Protein AF-0000000078282651 (afdb_homodimer)

InterPro domains:
  IPR000515 ABC transporter type 1, transmembrane domain MetI-like [PF00528] (99-306)
  IPR000515 ABC transporter type 1, transmembrane domain MetI-like [PS50928] (83-300)
  IPR000515 ABC transporter type 1, transmembrane domain MetI-like [cd06261] (84-241)
  IPR035906 MetI-like superfamily [G3DSA:1.10.3720.10] (64-309)
  IPR035906 MetI-like superfamily [SSF161098] (68-298)

Sequence (626 aa):
MVAKRGKGYAARKTLKKQLWEYRWIYVLGIPGLIVMFLMFYMPMRGLLMAFQDYNPHVGILGSQWVGLKHFKTLFADPKFYNMLKNTLVISGLSLLTFPVPIFLAMIMNEVRNKTFKKFVQTSVYLPHFLSWAIVASLTFFLLSTEQGFLNKLAEMRGNEATAYLFSTKWIYLIIVVQSLWKSIGWNSIVYLAAISGIDQSLYEAAKMDGANKFQCMMKITLPSIMPTVMVMLILRMGTIISVDFEQVFLMNNPMVKSHLEVFEVYIFNNSIATGSTQYSYTTAIGLFKSVVNTALVILTNWITNRKGYEGVMMVAKRGKGYAARKTLKKQLWEYRWIYVLGIPGLIVMFLMFYMPMRGLLMAFQDYNPHVGILGSQWVGLKHFKTLFADPKFYNMLKNTLVISGLSLLTFPVPIFLAMIMNEVRNKTFKKFVQTSVYLPHFLSWAIVASLTFFLLSTEQGFLNKLAEMRGNEATAYLFSTKWIYLIIVVQSLWKSIGWNSIVYLAAISGIDQSLYEAAKMDGANKFQCMMKITLPSIMPTVMVMLILRMGTIISVDFEQVFLMNNPMVKSHLEVFEVYIFNNSIATGSTQYSYTTAIGLFKSVVNTALVILTNWITNRKGYEGVM

Organism: NCBI:txid1796616

Nearest PDB structures (foldseek):
  4xtc-assembly1_M  TM=9.002E-01  e=1.294E-18  Sphingomonas sp. A1
  4tqv-assembly4_M  TM=8.934E-01  e=1.680E-18  Sphingomonas sp.
  4tqu-assembly1_M  TM=8.971E-01  e=4.213E-17  Sphingomonas sp.
  2r6g-assembly1_F  TM=8.283E-01  e=6.269E-07  Escherichia coli K-12
  4jbw-assembly2_H  TM=7.560E-01  e=4.076E-06  Escherichia coli K-12

Structure (mmCIF, N/CA/C/O backbone):
data_AF-0000000078282651-model_v1
#
loop_
_entity.id
_entity.type
_entity.pdbx_description
1 polymer 'ABC transmembrane type-1 domain-containing protein'
#
loop_
_atom_site.group_PDB
_atom_site.id
_atom_site.type_symbol
_atom_site.label_atom_id
_atom_site.label_alt_id
_atom_site.label_comp_id
_atom_site.label_asym_id
_atom_site.label_entity_id
_atom_site.label_seq_id
_atom_site.pdbx_PDB_ins_code
_atom_site.Cartn_x
_atom_site.Cartn_y
_atom_site.Cartn_z
_atom_site.occupancy
_atom_site.B_iso_or_equiv
_atom_site.auth_seq_id
_atom_site.auth_comp_id
_atom_site.auth_asym_id
_atom_site.auth_atom_id
_atom_site.pdbx_PDB_model_num
ATOM 1 N N . MET A 1 1 ? 37.125 64.125 5.066 1 32.16 1 MET A N 1
ATOM 2 C CA . MET A 1 1 ? 37.938 62.938 5.078 1 32.16 1 MET A CA 1
ATOM 3 C C . MET A 1 1 ? 37.125 61.75 5.535 1 32.16 1 MET A C 1
ATOM 5 O O . MET A 1 1 ? 36.938 61.531 6.734 1 32.16 1 MET A O 1
ATOM 9 N N . VAL A 1 2 ? 36.031 61.375 4.848 1 39.72 2 VAL A N 1
ATOM 10 C CA . VAL A 1 2 ? 35.031 60.344 5.047 1 39.72 2 VAL A CA 1
ATOM 11 C C . VAL A 1 2 ? 35.688 58.969 5.023 1 39.72 2 VAL A C 1
ATOM 13 O O . VAL A 1 2 ? 36.344 58.594 4.051 1 39.72 2 VAL A O 1
ATOM 16 N N . ALA A 1 3 ? 36.031 58.375 6.199 1 42.72 3 ALA A N 1
ATOM 17 C CA . ALA A 1 3 ? 36.594 57.031 6.43 1 42.72 3 ALA A CA 1
ATOM 18 C C . ALA A 1 3 ? 35.781 55.969 5.676 1 42.72 3 ALA A C 1
ATOM 20 O O . ALA A 1 3 ? 34.562 55.844 5.875 1 42.72 3 ALA A O 1
ATOM 21 N N . LYS A 1 4 ? 36.188 55.594 4.473 1 40.34 4 LYS A N 1
ATOM 22 C CA . LYS A 1 4 ? 35.688 54.469 3.68 1 40.34 4 LYS A CA 1
ATOM 23 C C . LYS A 1 4 ? 35.719 53.188 4.488 1 40.34 4 LYS A C 1
ATOM 25 O O . LYS A 1 4 ? 36.781 52.719 4.914 1 40.34 4 LYS A O 1
ATOM 30 N N . ARG A 1 5 ? 34.688 52.938 5.324 1 40.41 5 ARG A N 1
ATOM 31 C CA . ARG A 1 5 ? 34.5 51.656 5.992 1 40.41 5 ARG A CA 1
ATOM 32 C C . ARG A 1 5 ? 34.688 50.5 5.012 1 40.41 5 ARG A C 1
ATOM 34 O O . ARG A 1 5 ? 33.969 50.406 4.012 1 40.41 5 ARG A O 1
ATOM 41 N N . GLY A 1 6 ? 35.906 50 4.793 1 36.81 6 GLY A N 1
ATOM 42 C CA . GLY A 1 6 ? 36.219 48.844 3.98 1 36.81 6 GLY A CA 1
ATOM 43 C C . GLY A 1 6 ? 35.281 47.656 4.207 1 36.81 6 GLY A C 1
ATOM 44 O O . GLY A 1 6 ? 34.906 47.375 5.348 1 36.81 6 GLY A O 1
ATOM 45 N N . LYS A 1 7 ? 34.406 47.406 3.305 1 40.88 7 LYS A N 1
ATOM 46 C CA . LYS A 1 7 ? 33.562 46.219 3.223 1 40.88 7 LYS A CA 1
ATOM 47 C C . LYS A 1 7 ? 34.344 44.969 3.566 1 40.88 7 LYS A C 1
ATOM 49 O O . LYS A 1 7 ? 35.312 44.594 2.859 1 40.88 7 LYS A O 1
ATOM 54 N N . GLY A 1 8 ? 34.75 44.719 4.816 1 38.5 8 GLY A N 1
ATOM 55 C CA . GLY A 1 8 ? 35.344 43.469 5.211 1 38.5 8 GLY A CA 1
ATOM 56 C C . GLY A 1 8 ? 34.75 42.281 4.5 1 38.5 8 GLY A C 1
ATOM 57 O O . GLY A 1 8 ? 33.531 42.094 4.492 1 38.5 8 GLY A O 1
ATOM 58 N N . TYR A 1 9 ? 35.281 41.906 3.408 1 40.06 9 TYR A N 1
ATOM 59 C CA . TYR A 1 9 ? 34.969 40.656 2.715 1 40.06 9 TYR A CA 1
ATOM 60 C C . TYR A 1 9 ? 34.781 39.5 3.707 1 40.06 9 TYR A C 1
ATOM 62 O O . TYR A 1 9 ? 35.719 39.188 4.473 1 40.06 9 TYR A O 1
ATOM 70 N N . ALA A 1 10 ? 33.719 39.438 4.312 1 48.47 10 ALA A N 1
ATOM 71 C CA . ALA A 1 10 ? 33.438 38.219 5.086 1 48.47 10 ALA A CA 1
ATOM 72 C C . ALA A 1 10 ? 34.156 37 4.488 1 48.47 10 ALA A C 1
ATOM 74 O O . ALA A 1 10 ? 33.969 36.688 3.314 1 48.47 10 ALA A O 1
ATOM 75 N N . ALA A 1 11 ? 35.25 36.656 4.797 1 50.22 11 ALA A N 1
ATOM 76 C CA . ALA A 1 11 ? 36.125 35.531 4.379 1 50.22 11 ALA A CA 1
ATOM 77 C C . ALA A 1 11 ? 35.312 34.281 4.113 1 50.22 11 ALA A C 1
ATOM 79 O O . ALA A 1 11 ? 34.625 33.781 5.004 1 50.22 11 ALA A O 1
ATOM 80 N N . ARG A 1 12 ? 34.875 34.125 2.916 1 51.44 12 ARG A N 1
ATOM 81 C CA . ARG A 1 12 ? 34.25 32.875 2.477 1 51.44 12 ARG A CA 1
ATOM 82 C C . ARG A 1 12 ? 34.938 31.672 3.117 1 51.44 12 ARG A C 1
ATOM 84 O O . ARG A 1 12 ? 36.156 31.484 2.971 1 51.44 12 ARG A O 1
ATOM 91 N N . LYS A 1 13 ? 34.469 31.234 4.277 1 57.62 13 LYS A N 1
ATOM 92 C CA . LYS A 1 13 ? 35.062 30.016 4.859 1 57.62 13 LYS A CA 1
ATOM 93 C C . LYS A 1 13 ? 35.438 29.016 3.775 1 57.62 13 LYS A C 1
ATOM 95 O O . LYS A 1 13 ? 34.719 28.859 2.785 1 57.62 13 LYS A O 1
ATOM 100 N N . THR A 1 14 ? 36.625 28.531 3.621 1 58.12 14 THR A N 1
ATOM 101 C CA . THR A 1 14 ? 37.188 27.547 2.699 1 58.12 14 THR A CA 1
ATOM 102 C C . THR A 1 14 ? 36.312 26.281 2.695 1 58.12 14 THR A C 1
ATOM 104 O O . THR A 1 14 ? 35.656 25.969 3.688 1 58.12 14 THR A O 1
ATOM 107 N N . LEU A 1 15 ? 36.031 25.797 1.54 1 58.56 15 LEU A N 1
ATOM 108 C CA . LEU A 1 15 ? 35.281 24.562 1.352 1 58.56 15 LEU A CA 1
ATOM 109 C C . LEU A 1 15 ? 35.625 23.547 2.438 1 58.56 15 LEU A C 1
ATOM 111 O O . LEU A 1 15 ? 3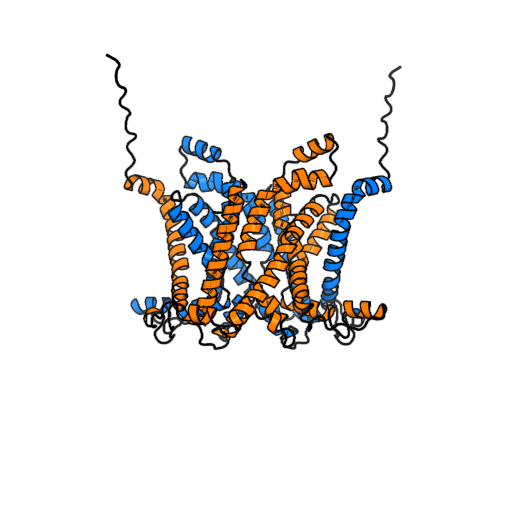4.719 22.844 2.943 1 58.56 15 LEU A O 1
ATOM 115 N N . LYS A 1 16 ? 36.906 23.453 2.699 1 59.78 16 LYS A N 1
ATOM 116 C CA . LYS A 1 16 ? 37.344 22.531 3.74 1 59.78 16 LYS A CA 1
ATOM 117 C C . LYS A 1 16 ? 36.75 22.891 5.094 1 59.78 16 LYS A C 1
ATOM 119 O O . LYS A 1 16 ? 36.375 22.016 5.859 1 59.78 16 LYS A O 1
ATOM 124 N N . LYS A 1 17 ? 36.75 24.141 5.375 1 60.12 17 LYS A N 1
ATOM 125 C CA . LYS A 1 17 ? 36.188 24.594 6.652 1 60.12 17 LYS A CA 1
ATOM 126 C C . LYS A 1 17 ? 34.688 24.375 6.695 1 60.12 17 LYS A C 1
ATOM 128 O O . LYS A 1 17 ? 34.125 24 7.734 1 60.12 17 LYS A O 1
ATOM 133 N N . GLN A 1 18 ? 34.062 24.641 5.578 1 61.94 18 GLN A N 1
ATOM 134 C CA . GLN A 1 18 ? 32.625 24.391 5.492 1 61.94 18 GLN A CA 1
ATOM 135 C C . GLN A 1 18 ? 32.312 22.906 5.637 1 61.94 18 GLN A C 1
ATOM 137 O O . GLN A 1 18 ? 31.359 22.531 6.316 1 61.94 18 GLN A O 1
ATOM 142 N N . LEU A 1 19 ? 33.094 22.125 4.965 1 61.31 19 LEU A N 1
ATOM 143 C CA . LEU A 1 19 ? 32.938 20.688 5.082 1 61.31 19 LEU A CA 1
ATOM 144 C C . LEU A 1 19 ? 33.188 20.219 6.512 1 61.31 19 LEU A C 1
ATOM 146 O O . LEU A 1 19 ? 32.5 19.312 7 1 61.31 19 LEU A O 1
ATOM 150 N N . TRP A 1 20 ? 34.125 20.812 7.004 1 60.53 20 TRP A N 1
ATOM 151 C CA . TRP A 1 20 ? 34.469 20.484 8.383 1 60.53 20 TRP A CA 1
ATOM 152 C C . TRP A 1 20 ? 33.375 20.969 9.336 1 60.53 20 TRP A C 1
ATOM 154 O O . TRP A 1 20 ? 33.062 20.312 10.32 1 60.53 20 TRP A O 1
ATOM 164 N N . GLU A 1 21 ? 32.844 22.078 9.031 1 59.81 21 GLU A N 1
ATOM 165 C CA . GLU A 1 21 ? 31.766 22.625 9.875 1 59.81 21 GLU A CA 1
ATOM 166 C C . GLU A 1 21 ? 30.5 21.766 9.789 1 59.81 21 GLU A C 1
ATOM 168 O O . GLU A 1 21 ? 29.781 21.625 10.773 1 59.81 21 GLU A O 1
ATOM 173 N N . TYR A 1 22 ? 30.391 21.234 8.609 1 58.62 22 TYR A N 1
ATOM 174 C CA . TYR A 1 22 ? 29.172 20.453 8.414 1 58.62 22 TYR A CA 1
ATOM 175 C C . TYR A 1 22 ? 29.484 18.953 8.43 1 58.62 22 TYR A C 1
ATOM 177 O O . TYR A 1 22 ? 28.719 18.156 7.895 1 58.62 22 TYR A O 1
ATOM 185 N N . ARG A 1 23 ? 30.578 18.594 8.922 1 58.22 23 ARG A N 1
ATOM 186 C CA . ARG A 1 23 ? 31.062 17.219 8.922 1 58.22 23 ARG A CA 1
ATOM 187 C C . ARG A 1 23 ? 30.047 16.281 9.562 1 58.22 23 ARG A C 1
ATOM 189 O O . ARG A 1 23 ? 29.906 15.125 9.141 1 58.22 23 ARG A O 1
ATOM 196 N N . TRP A 1 24 ? 29.5 16.766 10.531 1 53.91 24 TRP A N 1
ATOM 197 C CA . TRP A 1 24 ? 28.578 15.883 11.234 1 53.91 24 TRP A CA 1
ATOM 198 C C . TRP A 1 24 ? 27.344 15.586 10.375 1 53.91 24 TRP A C 1
ATOM 200 O O . TRP A 1 24 ? 26.797 14.492 10.43 1 53.91 24 TRP A O 1
ATOM 210 N N . ILE A 1 25 ? 26.984 16.609 9.742 1 54.09 25 ILE A N 1
ATOM 211 C CA . ILE A 1 25 ? 25.875 16.375 8.828 1 54.09 25 ILE A CA 1
ATOM 212 C C . ILE A 1 25 ? 26.312 15.375 7.754 1 54.09 25 ILE A C 1
ATOM 214 O O . ILE A 1 25 ? 25.547 14.484 7.383 1 54.09 25 ILE A O 1
ATOM 218 N N . TYR A 1 26 ? 27.531 15.633 7.336 1 55.72 26 TYR A N 1
ATOM 219 C CA . TYR A 1 26 ? 28.062 14.695 6.352 1 55.72 26 TYR A CA 1
ATOM 220 C C . TYR A 1 26 ? 28.234 13.305 6.957 1 55.72 26 TYR A C 1
ATOM 222 O O . TYR A 1 26 ? 27.938 12.305 6.309 1 55.72 26 TYR A O 1
ATOM 230 N N . VAL A 1 27 ? 28.656 13.273 8.078 1 54.59 27 VAL A N 1
ATOM 231 C CA . VAL A 1 27 ? 28.844 11.992 8.742 1 54.59 27 VAL A CA 1
ATOM 232 C C . VAL A 1 27 ? 27.484 11.344 9.008 1 54.59 27 VAL A C 1
ATOM 234 O O . VAL A 1 27 ? 27.312 10.133 8.836 1 54.59 27 VAL A O 1
ATOM 237 N N . LEU A 1 28 ? 26.656 12.164 9.516 1 53.66 28 LEU A N 1
ATOM 238 C CA . LEU A 1 28 ? 25.344 11.594 9.734 1 53.66 28 LEU A CA 1
ATOM 239 C C . LEU A 1 28 ? 24.672 11.234 8.414 1 53.66 28 LEU A C 1
ATOM 241 O O . LEU A 1 28 ? 23.906 10.273 8.344 1 53.66 28 LEU A O 1
ATOM 245 N N . GLY A 1 29 ? 25.031 12.008 7.457 1 55.69 29 GLY A N 1
ATOM 246 C CA . GLY A 1 29 ? 24.484 11.781 6.125 1 55.69 29 GLY A CA 1
ATOM 247 C C . GLY A 1 29 ? 25.203 10.688 5.363 1 55.69 29 GLY A C 1
ATOM 248 O O . GLY A 1 29 ? 24.594 10 4.535 1 55.69 29 GLY A O 1
ATOM 249 N N . ILE A 1 30 ? 26.406 10.547 5.652 1 56.19 30 ILE A N 1
ATOM 250 C CA . ILE A 1 30 ? 27.25 9.641 4.875 1 56.19 30 ILE A CA 1
ATOM 251 C C . ILE A 1 30 ? 26.703 8.219 4.996 1 56.19 30 ILE A C 1
ATOM 253 O O . ILE A 1 30 ? 26.547 7.52 3.988 1 56.19 30 ILE A O 1
ATOM 257 N N . PRO A 1 31 ? 26.547 7.785 6.172 1 52.75 31 PRO A N 1
ATOM 258 C CA . PRO A 1 31 ? 26 6.426 6.188 1 52.75 31 PRO A CA 1
ATOM 259 C C . PRO A 1 31 ? 24.703 6.305 5.41 1 52.75 31 PRO A C 1
ATOM 261 O O . PRO A 1 31 ? 24.484 5.309 4.715 1 52.75 31 PRO A O 1
ATOM 264 N N . GLY A 1 32 ? 23.938 7.363 5.652 1 52.12 32 GLY A N 1
ATOM 265 C CA . GLY A 1 32 ? 22.719 7.363 4.859 1 52.12 32 GLY A CA 1
ATOM 266 C C . GLY A 1 32 ? 22.969 7.418 3.367 1 52.12 32 GLY A C 1
ATOM 267 O O . GLY A 1 32 ? 22.328 6.703 2.596 1 52.12 32 GLY A O 1
ATOM 268 N N . LEU A 1 33 ? 23.953 8.289 3.029 1 55.72 33 LEU A N 1
ATOM 269 C CA . LEU A 1 33 ? 24.312 8.391 1.62 1 55.72 33 LEU A CA 1
ATOM 270 C C . LEU A 1 33 ? 24.938 7.082 1.126 1 55.72 33 LEU A C 1
ATOM 272 O O . LEU A 1 33 ? 24.688 6.66 -0.006 1 55.72 33 LEU A O 1
ATOM 276 N N . ILE A 1 34 ? 25.719 6.512 1.891 1 56.72 34 ILE A N 1
ATOM 277 C CA . ILE A 1 34 ? 26.312 5.238 1.502 1 56.72 34 ILE A CA 1
ATOM 278 C C . ILE A 1 34 ? 25.219 4.18 1.358 1 56.72 34 ILE A C 1
ATOM 280 O O . ILE A 1 34 ? 25.188 3.438 0.375 1 56.72 34 ILE A O 1
ATOM 284 N N . VAL A 1 35 ? 24.453 4.156 2.387 1 53.34 35 VAL A N 1
ATOM 285 C CA . VAL A 1 35 ? 23.359 3.199 2.318 1 53.34 35 VAL A CA 1
ATOM 286 C C . VAL A 1 35 ? 22.469 3.521 1.121 1 53.34 35 VAL A C 1
ATOM 288 O O . VAL A 1 35 ? 22.047 2.621 0.388 1 53.34 35 VAL A O 1
ATOM 291 N N . MET A 1 36 ? 22.25 4.836 1.107 1 53.12 36 MET A N 1
ATOM 292 C CA . MET A 1 36 ? 21.5 5.266 -0.061 1 53.12 36 MET A CA 1
ATOM 293 C C . MET A 1 36 ? 22.188 4.848 -1.351 1 53.12 36 MET A C 1
ATOM 295 O O . MET A 1 36 ? 21.547 4.328 -2.268 1 53.12 36 MET A O 1
ATOM 299 N N . PHE A 1 37 ? 23.484 5.148 -1.406 1 58.5 37 PHE A N 1
ATOM 300 C CA . PHE A 1 37 ? 24.219 4.789 -2.609 1 58.5 37 PHE A CA 1
ATOM 301 C C . PHE A 1 37 ? 24.203 3.279 -2.822 1 58.5 37 PHE A C 1
ATOM 303 O O . PHE A 1 37 ? 23.984 2.807 -3.938 1 58.5 37 PHE A O 1
ATOM 310 N N . LEU A 1 38 ? 24.531 2.621 -1.775 1 56.72 38 LEU A N 1
ATOM 311 C CA . LEU A 1 38 ? 24.594 1.17 -1.913 1 56.72 38 LEU A CA 1
ATOM 312 C C . LEU A 1 38 ? 23.234 0.582 -2.223 1 56.72 38 LEU A C 1
ATOM 314 O O . LEU A 1 38 ? 23.109 -0.292 -3.084 1 56.72 38 LEU A O 1
ATOM 318 N N . MET A 1 39 ? 22.391 0.981 -1.419 1 53.31 39 MET A N 1
ATOM 319 C CA . MET A 1 39 ? 21.031 0.469 -1.566 1 53.31 39 MET A CA 1
ATOM 320 C C . MET A 1 39 ? 20.422 0.921 -2.889 1 53.31 39 MET A C 1
ATOM 322 O O . MET A 1 39 ? 19.609 0.204 -3.48 1 53.31 39 MET A O 1
ATOM 326 N N . PHE A 1 40 ? 20.766 2.145 -3.219 1 56.34 40 PHE A N 1
ATOM 327 C CA . PHE A 1 40 ? 20.25 2.686 -4.469 1 56.34 40 PHE A CA 1
ATOM 328 C C . PHE A 1 40 ? 20.969 2.066 -5.664 1 56.34 40 PHE A C 1
ATOM 330 O O . PHE A 1 40 ? 20.328 1.701 -6.652 1 56.34 40 PHE A O 1
ATOM 337 N N . TYR A 1 41 ? 22.234 1.869 -5.535 1 61.19 41 TYR A N 1
ATOM 338 C CA . TYR A 1 41 ? 23 1.525 -6.727 1 61.19 41 TYR A CA 1
ATOM 339 C C . TYR A 1 41 ? 22.969 0.024 -6.984 1 61.19 41 TYR A C 1
ATOM 341 O O . TYR A 1 41 ? 22.844 -0.41 -8.133 1 61.19 41 TYR A O 1
ATOM 349 N N . MET A 1 42 ? 22.875 -0.667 -5.965 1 65 42 MET A N 1
ATOM 350 C CA . MET A 1 42 ? 23.141 -2.078 -6.238 1 65 42 MET A CA 1
ATOM 351 C C . MET A 1 42 ? 21.969 -2.711 -6.984 1 65 42 MET A C 1
ATOM 353 O O . MET A 1 42 ? 22.141 -3.287 -8.055 1 65 42 MET A O 1
ATOM 357 N N . PRO A 1 43 ? 20.766 -2.557 -6.445 1 66.31 43 PRO A N 1
ATOM 358 C CA . PRO A 1 43 ? 19.703 -3.17 -7.242 1 66.31 43 PRO A CA 1
ATOM 359 C C . PRO A 1 43 ? 19.422 -2.416 -8.539 1 66.31 43 PRO A C 1
ATOM 361 O O . PRO A 1 43 ? 18.953 -3.006 -9.516 1 66.31 43 PRO A O 1
ATOM 364 N N . MET A 1 44 ? 19.891 -1.305 -8.555 1 73 44 MET A N 1
ATOM 365 C CA . MET A 1 44 ? 19.656 -0.497 -9.75 1 73 44 MET A CA 1
ATOM 366 C C . MET A 1 44 ? 20.531 -0.969 -10.906 1 73 44 MET A C 1
ATOM 368 O O . MET A 1 44 ? 20.188 -0.794 -12.07 1 73 44 MET A O 1
ATOM 372 N N . ARG A 1 45 ? 21.594 -1.579 -10.477 1 77.25 45 ARG A N 1
ATOM 373 C CA . ARG A 1 45 ? 22.438 -2.156 -11.523 1 77.25 45 ARG A CA 1
ATOM 374 C C . ARG A 1 45 ? 21.672 -3.225 -12.305 1 77.25 45 ARG A C 1
ATOM 376 O O . ARG A 1 45 ? 21.875 -3.381 -13.508 1 77.25 45 ARG A O 1
ATOM 383 N N . GLY A 1 46 ? 20.797 -3.875 -11.57 1 84.25 46 GLY A N 1
ATOM 384 C CA . GLY A 1 46 ? 19.984 -4.883 -12.227 1 84.25 46 GLY A CA 1
ATOM 385 C C . GLY A 1 46 ? 19.047 -4.305 -13.273 1 84.25 46 GLY A C 1
ATOM 386 O O . GLY A 1 46 ? 18.672 -4.996 -14.219 1 84.25 46 GLY A O 1
ATOM 387 N N . LEU A 1 47 ? 18.766 -3.064 -13.102 1 87.75 47 LEU A N 1
ATOM 388 C CA . LEU A 1 47 ? 17.875 -2.416 -14.055 1 87.75 47 LEU A CA 1
ATOM 389 C C . LEU A 1 47 ? 18.562 -2.242 -15.406 1 87.75 47 LEU A C 1
ATOM 391 O O . LEU A 1 47 ? 17.891 -1.999 -16.422 1 87.75 47 LEU A O 1
ATOM 395 N N . LEU A 1 48 ? 19.875 -2.381 -15.453 1 89.25 48 LEU A N 1
ATOM 396 C CA . LEU A 1 48 ? 20.609 -2.312 -16.703 1 89.25 48 LEU A CA 1
ATOM 397 C C . LEU A 1 48 ? 20.203 -3.455 -17.641 1 89.25 48 LEU A C 1
ATOM 399 O O . LEU A 1 48 ? 20.453 -3.396 -18.844 1 89.25 48 LEU A O 1
ATOM 403 N N . MET A 1 49 ? 19.594 -4.449 -17.031 1 92.25 49 MET A N 1
ATOM 404 C CA . MET A 1 49 ? 19.141 -5.602 -17.797 1 92.25 49 MET A CA 1
ATOM 405 C C . MET A 1 49 ? 18.156 -5.168 -18.891 1 92.25 49 MET A C 1
ATOM 407 O O . MET A 1 49 ? 18.047 -5.824 -19.922 1 92.25 49 MET A O 1
ATOM 411 N N . ALA A 1 50 ? 17.484 -4.047 -18.625 1 94.38 50 ALA A N 1
ATOM 412 C CA . ALA A 1 50 ? 16.531 -3.533 -19.594 1 94.38 50 ALA A CA 1
ATOM 413 C C . ALA A 1 50 ? 17.203 -3.168 -20.906 1 94.38 50 ALA A C 1
ATOM 415 O O . ALA A 1 50 ? 16.562 -3.094 -21.953 1 94.38 50 ALA A O 1
ATOM 416 N N . PHE A 1 51 ? 18.562 -2.99 -20.859 1 95.69 51 PHE A N 1
ATOM 417 C CA . PHE A 1 51 ? 19.312 -2.537 -22.016 1 95.69 51 PHE A CA 1
ATOM 418 C C . PHE A 1 51 ? 20.266 -3.625 -22.516 1 95.69 51 PHE A C 1
ATOM 420 O O . PHE A 1 51 ? 21.141 -3.369 -23.344 1 95.69 51 PHE A O 1
ATOM 427 N N . GLN A 1 52 ? 20.094 -4.816 -21.953 1 95.62 52 GLN A N 1
ATOM 428 C CA . GLN A 1 52 ? 20.969 -5.941 -22.281 1 95.62 52 GLN A CA 1
ATOM 429 C C . GLN A 1 52 ? 20.141 -7.184 -22.641 1 95.62 52 GLN A C 1
ATOM 431 O O . GLN A 1 52 ? 18.969 -7.273 -22.297 1 95.62 52 GLN A O 1
ATOM 436 N N . ASP A 1 53 ? 20.766 -8.047 -23.484 1 95.38 53 ASP A N 1
ATOM 437 C CA . ASP A 1 53 ? 20.312 -9.43 -23.5 1 95.38 53 ASP A CA 1
ATOM 438 C C . ASP A 1 53 ? 20.938 -10.227 -22.359 1 95.38 53 ASP A C 1
ATOM 440 O O . ASP A 1 53 ? 21.938 -10.93 -22.547 1 95.38 53 ASP A O 1
ATOM 444 N N . TYR A 1 54 ? 20.375 -10.094 -21.234 1 91.56 54 TYR A N 1
ATOM 445 C CA . TYR A 1 54 ? 20.922 -10.617 -20 1 91.56 54 TYR A CA 1
ATOM 446 C C . TYR A 1 54 ? 21.016 -12.141 -20.031 1 91.56 54 TYR A C 1
ATOM 448 O O . TYR A 1 54 ? 20.047 -12.812 -20.391 1 91.56 54 TYR A O 1
ATOM 456 N N . ASN A 1 55 ? 22.109 -12.609 -19.734 1 88.81 55 ASN A N 1
ATOM 457 C CA . ASN A 1 55 ? 22.406 -14.031 -19.562 1 88.81 55 ASN A CA 1
ATOM 458 C C . ASN A 1 55 ? 22.891 -14.336 -18.156 1 88.81 55 ASN A C 1
ATOM 460 O O . ASN A 1 55 ? 23.969 -13.898 -17.766 1 88.81 55 ASN A O 1
ATOM 464 N N . PRO A 1 56 ? 22.109 -15.078 -17.422 1 84.44 56 PRO A N 1
ATOM 465 C CA . PRO A 1 56 ? 22.453 -15.352 -16.016 1 84.44 56 PRO A CA 1
ATOM 466 C C . PRO A 1 56 ? 23.797 -16.047 -15.867 1 84.44 56 PRO A C 1
ATOM 468 O O . PRO A 1 56 ? 24.438 -15.93 -14.82 1 84.44 56 PRO A O 1
ATOM 471 N N . HIS A 1 57 ? 24.203 -16.734 -16.844 1 85.19 57 HIS A N 1
ATOM 472 C CA . HIS A 1 57 ? 25.438 -17.5 -16.766 1 85.19 57 HIS A CA 1
ATOM 473 C C . HIS A 1 57 ? 26.656 -16.562 -16.781 1 85.19 57 HIS A C 1
ATOM 475 O O . HIS A 1 57 ? 27.703 -16.891 -16.219 1 85.19 57 HIS A O 1
ATOM 481 N N . VAL A 1 58 ? 26.516 -15.422 -17.438 1 86.5 58 VAL A N 1
ATOM 482 C CA . VAL A 1 58 ? 27.672 -14.531 -17.547 1 86.5 58 VAL A CA 1
ATOM 483 C C . VAL A 1 58 ? 27.422 -13.281 -16.703 1 86.5 58 VAL A C 1
ATOM 485 O O . VAL A 1 58 ? 28.312 -12.438 -16.562 1 86.5 58 VAL A O 1
ATOM 488 N N . GLY A 1 59 ? 26.266 -13.18 -16.156 1 83.94 59 GLY A N 1
ATOM 489 C CA . GLY A 1 59 ? 25.969 -12.07 -15.258 1 83.94 59 GLY A CA 1
ATOM 490 C C . GLY A 1 59 ? 25.75 -10.766 -15.992 1 83.94 59 GLY A C 1
ATOM 491 O O . GLY A 1 59 ? 25.75 -10.727 -17.234 1 83.94 59 GLY A O 1
ATOM 492 N N . ILE A 1 60 ? 25.562 -9.695 -15.281 1 82.69 60 ILE A N 1
ATOM 493 C CA . ILE A 1 60 ? 25.219 -8.391 -15.836 1 82.69 60 ILE A CA 1
ATOM 494 C C . ILE A 1 60 ? 26.422 -7.816 -16.594 1 82.69 60 ILE A C 1
ATOM 496 O O . ILE A 1 60 ? 26.266 -7.25 -17.672 1 82.69 60 ILE A O 1
ATOM 500 N N . LEU A 1 61 ? 27.547 -8.008 -16.062 1 81.88 61 LEU A N 1
ATOM 501 C CA . LEU A 1 61 ? 28.75 -7.426 -16.656 1 81.88 61 LEU A CA 1
ATOM 502 C C . LEU A 1 61 ? 29.125 -8.148 -17.938 1 81.88 61 LEU A C 1
ATOM 504 O O . LEU A 1 61 ? 29.734 -7.559 -18.828 1 81.88 61 LEU A O 1
ATOM 508 N N . GLY A 1 62 ? 28.75 -9.336 -18.094 1 86.88 62 GLY A N 1
ATOM 509 C CA . GLY A 1 62 ? 29.125 -10.133 -19.25 1 86.88 62 GLY A CA 1
ATOM 510 C C . GLY A 1 62 ? 28.047 -10.18 -20.312 1 86.88 62 GLY A C 1
ATOM 511 O O . GLY A 1 62 ? 28.266 -10.703 -21.406 1 86.88 62 GLY A O 1
ATOM 512 N N . SER A 1 63 ? 26.906 -9.656 -20 1 92.69 63 SER A N 1
ATOM 513 C CA . SER A 1 63 ? 25.781 -9.734 -20.922 1 92.69 63 SER A CA 1
ATOM 514 C C . SER A 1 63 ? 25.875 -8.656 -22 1 92.69 63 SER A C 1
ATOM 516 O O . SER A 1 63 ? 26.359 -7.551 -21.734 1 92.69 63 SER A O 1
ATOM 518 N N . GLN A 1 64 ? 25.422 -8.922 -23.219 1 95.06 64 GLN A N 1
ATOM 519 C CA . GLN A 1 64 ? 25.547 -8.039 -24.375 1 95.06 64 GLN A CA 1
ATOM 520 C C . GLN A 1 64 ? 24.625 -6.828 -24.25 1 95.06 64 GLN A C 1
ATOM 522 O O . GLN A 1 64 ? 23.453 -6.965 -23.922 1 95.06 64 GLN A O 1
ATOM 527 N N . TRP A 1 65 ? 25.219 -5.688 -24.547 1 95.81 65 TRP A N 1
ATOM 528 C CA . TRP A 1 65 ? 24.422 -4.461 -24.594 1 95.81 65 TRP A CA 1
ATOM 529 C C . TRP A 1 65 ? 23.625 -4.375 -25.891 1 95.81 65 TRP A C 1
ATOM 531 O O . TRP A 1 65 ? 24.172 -4.527 -26.984 1 95.81 65 TRP A O 1
ATOM 541 N N . VAL A 1 66 ? 22.328 -4.164 -25.766 1 97 66 VAL A N 1
ATOM 542 C CA . VAL A 1 66 ? 21.484 -4.156 -26.953 1 97 66 VAL A CA 1
ATOM 543 C C . VAL A 1 66 ? 20.734 -2.834 -27.047 1 97 66 VAL A C 1
ATOM 545 O O . VAL A 1 66 ? 19.812 -2.697 -27.859 1 97 66 VAL A O 1
ATOM 548 N N . GLY A 1 67 ? 21.031 -1.922 -26.219 1 95.88 67 GLY A N 1
ATOM 549 C CA . GLY A 1 67 ? 20.422 -0.608 -26.266 1 95.88 67 GLY A CA 1
ATOM 550 C C . GLY A 1 67 ? 18.938 -0.642 -25.969 1 95.88 67 GLY A C 1
ATOM 551 O O . GLY A 1 67 ? 18.516 -1.169 -24.938 1 95.88 67 GLY A O 1
ATOM 552 N N . LEU A 1 68 ? 18.125 -0.15 -26.953 1 97.31 68 LEU A N 1
ATOM 553 C CA . LEU A 1 68 ? 16.703 0.007 -26.703 1 97.31 68 LEU A CA 1
ATOM 554 C C . LEU A 1 68 ? 15.906 -1.127 -27.359 1 97.31 68 LEU A C 1
ATOM 556 O O . LEU A 1 68 ? 14.703 -1 -27.578 1 97.31 68 LEU A O 1
ATOM 560 N N . LYS A 1 69 ? 16.484 -2.191 -27.594 1 97.44 69 LYS A N 1
ATOM 561 C CA . LYS A 1 69 ? 15.883 -3.334 -28.281 1 97.44 69 LYS A CA 1
ATOM 562 C C . LYS A 1 69 ? 14.602 -3.781 -27.578 1 97.44 69 LYS A C 1
ATOM 564 O O . LYS A 1 69 ? 13.555 -3.938 -28.203 1 97.44 69 LYS A O 1
ATOM 569 N N . HIS A 1 70 ? 14.656 -3.986 -26.281 1 97.12 70 HIS A N 1
ATOM 570 C CA . HIS A 1 70 ? 13.531 -4.5 -25.516 1 97.12 70 HIS A CA 1
ATOM 571 C C . HIS A 1 70 ? 12.406 -3.469 -25.438 1 97.12 70 HIS A C 1
ATOM 573 O O . HIS A 1 70 ? 11.227 -3.828 -25.375 1 97.12 70 HIS A O 1
ATOM 579 N N . PHE A 1 71 ? 12.75 -2.176 -25.5 1 97.44 71 PHE A N 1
ATOM 580 C CA . PHE A 1 71 ? 11.742 -1.125 -25.531 1 97.44 71 PHE A CA 1
ATOM 581 C C . PHE A 1 71 ? 11.055 -1.072 -26.891 1 97.44 71 PHE A C 1
ATOM 583 O O . PHE A 1 71 ? 9.836 -0.904 -26.969 1 97.44 71 PHE A O 1
ATOM 590 N N . LYS A 1 72 ? 11.844 -1.218 -27.891 1 97.62 72 LYS A N 1
ATOM 591 C CA . LYS A 1 72 ? 11.266 -1.261 -29.234 1 97.62 72 LYS A CA 1
ATOM 592 C C . LYS A 1 72 ? 10.297 -2.432 -29.375 1 97.62 72 LYS A C 1
ATOM 594 O O . LYS A 1 72 ? 9.203 -2.281 -29.938 1 97.62 72 LYS A O 1
ATOM 599 N N . THR A 1 73 ? 10.68 -3.568 -28.891 1 96.81 73 THR A N 1
ATOM 600 C CA . THR A 1 73 ? 9.82 -4.742 -28.891 1 96.81 73 THR A CA 1
ATOM 601 C C . THR A 1 73 ? 8.539 -4.48 -28.109 1 96.81 73 THR A C 1
ATOM 603 O O . THR A 1 73 ? 7.445 -4.84 -28.547 1 96.81 73 THR A O 1
ATOM 606 N N . LEU A 1 74 ? 8.695 -3.867 -27 1 96.62 74 LEU A N 1
ATOM 607 C CA . LEU A 1 74 ? 7.566 -3.555 -26.125 1 96.62 74 LEU A CA 1
ATOM 608 C C . LEU A 1 74 ? 6.547 -2.678 -26.844 1 96.62 74 LEU A C 1
ATOM 610 O O . LEU A 1 74 ? 5.352 -2.988 -26.859 1 96.62 74 LEU A O 1
ATOM 614 N N . PHE A 1 75 ? 6.977 -1.613 -27.516 1 97.56 75 PHE A N 1
ATOM 615 C CA . PHE A 1 75 ? 6.078 -0.632 -28.125 1 97.56 75 PHE A CA 1
ATOM 616 C C . PHE A 1 75 ? 5.512 -1.146 -29.438 1 97.56 75 PHE A C 1
ATOM 618 O O . PHE A 1 75 ? 4.535 -0.602 -29.953 1 97.56 75 PHE A O 1
ATOM 625 N N . ALA A 1 76 ? 6.133 -2.188 -29.922 1 97.44 76 ALA A N 1
ATOM 626 C CA . ALA A 1 76 ? 5.633 -2.787 -31.156 1 97.44 76 ALA A CA 1
ATOM 627 C C . ALA A 1 76 ? 4.602 -3.873 -30.859 1 97.44 76 ALA A C 1
ATOM 629 O O . ALA A 1 76 ? 3.891 -4.328 -31.766 1 97.44 76 ALA A O 1
ATOM 630 N N . ASP A 1 77 ? 4.469 -4.301 -29.656 1 95.56 77 ASP A N 1
ATOM 631 C CA . ASP A 1 77 ? 3.584 -5.387 -29.25 1 95.56 77 ASP A CA 1
ATOM 632 C C . ASP A 1 77 ? 2.17 -4.875 -29 1 95.56 77 ASP A C 1
ATOM 634 O O . ASP A 1 77 ? 1.959 -4.027 -28.125 1 95.56 77 ASP A O 1
ATOM 638 N N . PRO A 1 78 ? 1.219 -5.395 -29.719 1 95.88 78 PRO A N 1
ATOM 639 C CA . PRO A 1 78 ? -0.165 -4.988 -29.469 1 95.88 78 PRO A CA 1
ATOM 640 C C . PRO A 1 78 ? -0.614 -5.281 -28.031 1 95.88 78 PRO A C 1
ATOM 642 O O . PRO A 1 78 ? -1.471 -4.578 -27.5 1 95.88 78 PRO A O 1
ATOM 645 N N . LYS A 1 79 ? -0.069 -6.258 -27.453 1 95.5 79 LYS A N 1
ATOM 646 C CA . LYS A 1 79 ? -0.411 -6.598 -26.062 1 95.5 79 LYS A CA 1
ATOM 647 C C . LYS A 1 79 ? -0.078 -5.449 -25.125 1 95.5 79 LYS A C 1
ATOM 649 O O . LYS A 1 79 ? -0.756 -5.258 -24.109 1 95.5 79 LYS A O 1
ATOM 654 N N . PHE A 1 80 ? 0.96 -4.715 -25.516 1 97.12 80 PHE A N 1
ATOM 655 C CA . PHE A 1 80 ? 1.355 -3.578 -24.703 1 97.12 80 PHE A CA 1
ATOM 656 C C . PHE A 1 80 ? 0.219 -2.568 -24.594 1 97.12 80 PHE A C 1
ATOM 658 O O . PHE A 1 80 ? -0.119 -2.121 -23.5 1 97.12 80 PHE A O 1
ATOM 665 N N . TYR A 1 81 ? -0.387 -2.264 -25.594 1 97.69 81 TYR A N 1
ATOM 666 C CA . TYR A 1 81 ? -1.418 -1.231 -25.609 1 97.69 81 TYR A CA 1
ATOM 667 C C . TYR A 1 81 ? -2.686 -1.716 -24.906 1 97.69 81 TYR A C 1
ATOM 669 O O . TYR A 1 81 ? -3.412 -0.922 -24.312 1 97.69 81 TYR A O 1
ATOM 677 N N . ASN A 1 82 ? -2.918 -2.99 -25.031 1 97.81 82 ASN A N 1
ATOM 678 C CA . ASN A 1 82 ? -4.043 -3.539 -24.281 1 97.81 82 ASN A CA 1
ATOM 679 C C . ASN A 1 82 ? -3.799 -3.465 -22.766 1 97.81 82 ASN A C 1
ATOM 681 O O . ASN A 1 82 ? -4.684 -3.068 -22.016 1 97.81 82 ASN A O 1
ATOM 685 N N . MET A 1 83 ? -2.594 -3.871 -22.344 1 97.75 83 MET A N 1
ATOM 686 C CA . MET A 1 83 ? -2.232 -3.787 -20.938 1 97.75 83 MET A CA 1
ATOM 687 C C . MET A 1 83 ? -2.301 -2.346 -20.438 1 97.75 83 MET A C 1
ATOM 689 O O . MET A 1 83 ? -2.787 -2.086 -19.344 1 97.75 83 MET A O 1
ATOM 693 N N . LEU A 1 84 ? -1.814 -1.444 -21.281 1 98 84 LEU A N 1
ATOM 694 C CA . LEU A 1 84 ? -1.835 -0.029 -20.922 1 98 84 LEU A CA 1
ATOM 695 C C . LEU A 1 84 ? -3.266 0.474 -20.781 1 98 84 LEU A C 1
ATOM 697 O O . LEU A 1 84 ? -3.594 1.147 -19.797 1 98 84 LEU A O 1
ATOM 701 N N . LYS A 1 85 ? -4.051 0.142 -21.703 1 98.12 85 LYS A N 1
ATOM 702 C CA . LYS A 1 85 ? -5.457 0.544 -21.656 1 98.12 85 LYS A CA 1
ATOM 703 C C . LYS A 1 85 ? -6.137 0.032 -20.391 1 98.12 85 LYS A C 1
ATOM 705 O O . LYS A 1 85 ? -6.762 0.803 -19.672 1 98.12 85 LYS A O 1
ATOM 710 N N . ASN A 1 86 ? -6.047 -1.271 -20.188 1 98.25 86 ASN A N 1
ATOM 711 C CA . ASN A 1 86 ? -6.676 -1.868 -19.016 1 98.25 86 ASN A CA 1
ATOM 712 C C . ASN A 1 86 ? -6.176 -1.232 -17.719 1 98.25 86 ASN A C 1
ATOM 714 O O . ASN A 1 86 ? -6.965 -0.933 -16.828 1 98.25 86 ASN A O 1
ATOM 718 N N . THR A 1 87 ? -4.859 -0.998 -17.656 1 98.06 87 THR A N 1
ATOM 719 C CA . THR A 1 87 ? -4.254 -0.375 -16.484 1 98.06 87 THR A CA 1
ATOM 720 C C . THR A 1 87 ? -4.789 1.038 -16.281 1 98.06 87 THR A C 1
ATOM 722 O O . THR A 1 87 ? -5.184 1.407 -15.172 1 98.06 87 THR A O 1
ATOM 725 N N . LEU A 1 88 ? -4.902 1.767 -17.344 1 97.94 88 LEU A N 1
ATOM 726 C CA . LEU A 1 88 ? -5.352 3.152 -17.266 1 97.94 88 LEU A CA 1
ATOM 727 C C . LEU A 1 88 ? -6.84 3.219 -16.938 1 97.94 88 LEU A C 1
ATOM 729 O O . LEU A 1 88 ? -7.289 4.133 -16.25 1 97.94 88 LEU A O 1
ATOM 733 N N . VAL A 1 89 ? -7.59 2.305 -17.469 1 98.19 89 VAL A N 1
ATOM 734 C CA . VAL A 1 89 ? -9.016 2.287 -17.172 1 98.19 89 VAL A CA 1
ATOM 735 C C . VAL A 1 89 ? -9.234 2.006 -15.68 1 98.19 89 VAL A C 1
ATOM 737 O O . VAL A 1 89 ? -9.953 2.738 -15 1 98.19 89 VAL A O 1
ATOM 740 N N . ILE A 1 90 ? -8.602 0.994 -15.188 1 97.94 90 ILE A N 1
ATOM 741 C CA . ILE A 1 90 ? -8.742 0.625 -13.781 1 97.94 90 ILE A CA 1
ATOM 742 C C . ILE A 1 90 ? -8.258 1.77 -12.898 1 97.94 90 ILE A C 1
ATOM 744 O O . ILE A 1 90 ? -8.961 2.195 -11.977 1 97.94 90 ILE A O 1
ATOM 748 N N . SER A 1 91 ? -7.086 2.254 -13.172 1 97.38 91 SER A N 1
ATOM 749 C CA . SER A 1 91 ? -6.508 3.322 -12.367 1 97.38 91 SER A CA 1
ATOM 750 C C . SER A 1 91 ? -7.301 4.617 -12.516 1 97.38 91 SER A C 1
ATOM 752 O O . SER A 1 91 ? -7.449 5.371 -11.547 1 97.38 91 SER A O 1
ATOM 754 N N . GLY A 1 92 ? -7.73 4.91 -13.734 1 97.31 92 GLY A N 1
ATOM 755 C CA . GLY A 1 92 ? -8.547 6.09 -13.953 1 97.31 92 GLY A CA 1
ATOM 756 C C . GLY A 1 92 ? -9.852 6.07 -13.164 1 97.31 92 GLY A C 1
ATOM 757 O O . GLY A 1 92 ? -10.203 7.055 -12.516 1 97.31 92 GLY A O 1
ATOM 758 N N . LEU A 1 93 ? -10.562 4.965 -13.25 1 97.31 93 LEU A N 1
ATOM 759 C CA . LEU A 1 93 ? -11.789 4.812 -12.477 1 97.31 93 LEU A CA 1
ATOM 760 C C . LEU A 1 93 ? -11.508 4.91 -10.984 1 97.31 93 LEU A C 1
ATOM 762 O O . LEU A 1 93 ? -12.297 5.496 -10.242 1 97.31 93 LEU A O 1
ATOM 766 N N . SER A 1 94 ? -10.414 4.305 -10.594 1 96.56 94 SER A N 1
ATOM 767 C CA . SER A 1 94 ? -10.023 4.379 -9.188 1 96.56 94 SER A CA 1
ATOM 768 C C . SER A 1 94 ? -9.727 5.812 -8.773 1 96.56 94 SER A C 1
ATOM 770 O O . SER A 1 94 ? -10.016 6.211 -7.641 1 96.56 94 SER A O 1
ATOM 772 N N . LEU A 1 95 ? -9.094 6.602 -9.641 1 96.94 95 LEU A N 1
ATOM 773 C CA . LEU A 1 95 ? -8.789 8 -9.359 1 96.94 95 LEU A CA 1
ATOM 774 C C . LEU A 1 95 ? -10.062 8.797 -9.094 1 96.94 95 LEU A C 1
ATOM 776 O O . LEU A 1 95 ? -10.062 9.719 -8.281 1 96.94 95 LEU A O 1
ATOM 780 N N . LEU A 1 96 ? -11.141 8.414 -9.734 1 96.44 96 LEU A N 1
ATOM 781 C CA . LEU A 1 96 ? -12.422 9.078 -9.531 1 96.44 96 LEU A CA 1
ATOM 782 C C . LEU A 1 96 ? -12.906 8.898 -8.102 1 96.44 96 LEU A C 1
ATOM 784 O O . LEU A 1 96 ? -13.719 9.688 -7.613 1 96.44 96 LEU A O 1
ATOM 788 N N . THR A 1 97 ? -12.43 7.91 -7.438 1 95.25 97 THR A N 1
ATOM 789 C CA . THR A 1 97 ? -12.875 7.645 -6.074 1 95.25 97 THR A CA 1
ATOM 790 C C . THR A 1 97 ? -11.977 8.359 -5.062 1 95.25 97 THR A C 1
ATOM 792 O O . THR A 1 97 ? -12.188 8.25 -3.855 1 95.25 97 THR A O 1
ATOM 795 N N . PHE A 1 98 ? -11.016 9.102 -5.543 1 96.69 98 PHE A N 1
ATOM 796 C CA . PHE A 1 98 ? -10.023 9.766 -4.703 1 96.69 98 PHE A CA 1
ATOM 797 C C . PHE A 1 98 ? -10.695 10.664 -3.672 1 96.69 98 PHE A C 1
ATOM 799 O O . PHE A 1 98 ? -10.281 10.695 -2.512 1 96.69 98 PHE A O 1
ATOM 806 N N . PRO A 1 99 ? -11.844 11.305 -3.994 1 96.75 99 PRO A N 1
ATOM 807 C CA . PRO A 1 99 ? -12.445 12.227 -3.029 1 96.75 99 PRO A CA 1
ATOM 808 C C . PRO A 1 99 ? -13.234 11.508 -1.94 1 96.75 99 PRO A C 1
ATOM 810 O O . PRO A 1 99 ? -13.562 12.102 -0.911 1 96.75 99 PRO A O 1
ATOM 813 N N . VAL A 1 100 ? -13.523 10.281 -2.146 1 93.12 100 VAL A N 1
ATOM 814 C CA . VAL A 1 100 ? -14.492 9.594 -1.296 1 93.12 100 VAL A CA 1
ATOM 815 C C . VAL A 1 100 ? -13.953 9.516 0.133 1 93.12 100 VAL A C 1
ATOM 817 O O . VAL A 1 100 ? -14.664 9.852 1.085 1 93.12 100 VAL A O 1
ATOM 820 N N . PRO A 1 101 ? -12.703 9.109 0.355 1 94.69 101 PRO A N 1
ATOM 821 C CA . PRO A 1 101 ? -12.195 9.086 1.73 1 94.69 101 PRO A CA 1
ATOM 822 C C . PRO A 1 101 ? -12.156 10.477 2.365 1 94.69 101 PRO A C 1
ATOM 824 O O . PRO A 1 101 ? -12.266 10.602 3.588 1 94.69 101 PRO A O 1
ATOM 827 N N . ILE A 1 102 ? -11.922 11.492 1.576 1 96.44 102 ILE A N 1
ATOM 828 C CA . ILE A 1 102 ? -11.938 12.859 2.074 1 96.44 102 ILE A CA 1
ATOM 829 C C . ILE A 1 102 ? -13.32 13.203 2.625 1 96.44 102 ILE A C 1
ATOM 831 O O . ILE A 1 102 ? -13.445 13.688 3.75 1 96.44 102 ILE A O 1
ATOM 835 N N . PHE A 1 103 ? -14.289 12.867 1.831 1 92.62 103 PHE A N 1
ATOM 836 C CA . PHE A 1 103 ? -15.664 13.117 2.246 1 92.62 103 PHE A CA 1
ATOM 837 C C . PHE A 1 103 ? -16 12.32 3.5 1 92.62 103 PHE A C 1
ATOM 839 O O . PHE A 1 103 ? -16.641 12.836 4.418 1 92.62 103 PHE A O 1
ATOM 846 N N . LEU A 1 104 ? -15.602 11.109 3.535 1 90.06 104 LEU A N 1
ATOM 847 C CA . LEU A 1 104 ? -15.859 10.289 4.715 1 90.06 104 LEU A CA 1
ATOM 848 C C . LEU A 1 104 ? -15.227 10.906 5.957 1 90.06 104 LEU A C 1
ATOM 850 O O . LEU A 1 104 ? -15.852 10.961 7.016 1 90.06 104 LEU A O 1
ATOM 854 N N . ALA A 1 105 ? -13.984 11.367 5.84 1 93.56 105 ALA A N 1
ATOM 855 C CA . ALA A 1 105 ? -13.305 12 6.965 1 93.56 105 ALA A CA 1
ATOM 856 C C . ALA A 1 105 ? -14.07 13.227 7.449 1 93.56 105 ALA A C 1
ATOM 858 O O . ALA A 1 105 ? -14.234 13.43 8.656 1 93.56 105 ALA A O 1
ATOM 859 N N . MET A 1 106 ? -14.547 14.031 6.523 1 92.56 106 MET A N 1
ATOM 860 C CA . MET A 1 106 ? -15.266 15.25 6.879 1 92.56 106 MET A CA 1
ATOM 861 C C . MET A 1 106 ? -16.578 14.93 7.59 1 92.56 106 MET A C 1
ATOM 863 O O . MET A 1 106 ? -16.938 15.586 8.57 1 92.56 106 MET A O 1
ATOM 867 N N . ILE A 1 107 ? -17.234 13.914 7.098 1 87.19 107 ILE A N 1
ATOM 868 C CA . ILE A 1 107 ? -18.5 13.5 7.707 1 87.19 107 ILE A CA 1
ATOM 869 C C . ILE A 1 107 ? -18.234 12.953 9.109 1 87.19 107 ILE A C 1
ATOM 871 O O . ILE A 1 107 ? -18.938 13.297 10.055 1 87.19 107 ILE A O 1
ATOM 875 N N . MET A 1 108 ? -17.266 12.156 9.227 1 87.06 108 MET A N 1
ATOM 876 C CA . MET A 1 108 ? -16.938 11.562 10.523 1 87.06 108 MET A CA 1
ATOM 877 C C . MET A 1 108 ? -16.547 12.633 11.531 1 87.06 108 MET A C 1
ATOM 879 O O . MET A 1 108 ? -16.812 12.5 12.727 1 87.06 108 MET A O 1
ATOM 883 N N . ASN A 1 109 ? -15.914 13.633 10.992 1 86.94 109 ASN A N 1
ATOM 884 C CA . ASN A 1 109 ? -15.516 14.734 11.867 1 86.94 109 ASN A CA 1
ATOM 885 C C . ASN A 1 109 ? -16.719 15.438 12.469 1 86.94 109 ASN A C 1
ATOM 887 O O . ASN A 1 109 ? -16.625 16.016 13.555 1 86.94 109 ASN A O 1
ATOM 891 N N . GLU A 1 110 ? -17.828 15.383 11.859 1 83.69 110 GLU A N 1
ATOM 892 C CA . GLU A 1 110 ? -19.016 16.094 12.289 1 83.69 110 GLU A CA 1
ATOM 893 C C . GLU A 1 110 ? -19.812 15.258 13.297 1 83.69 110 GLU A C 1
ATOM 895 O O . GLU A 1 110 ? -20.734 15.766 13.945 1 83.69 110 GLU A O 1
ATOM 900 N N . VAL A 1 111 ? -19.5 14.023 13.383 1 81.88 111 VAL A N 1
ATOM 901 C CA . VAL A 1 111 ? -20.234 13.156 14.289 1 81.88 111 VAL A CA 1
ATOM 902 C C . VAL A 1 111 ? -19.922 13.523 15.742 1 81.88 111 VAL A C 1
ATOM 904 O O . VAL A 1 111 ? -18.75 13.523 16.141 1 81.88 111 VAL A O 1
ATOM 907 N N . ARG A 1 112 ? -20.922 13.805 16.531 1 80.62 112 ARG A N 1
ATOM 908 C CA . ARG A 1 112 ? -20.75 14.289 17.891 1 80.62 112 ARG A CA 1
ATOM 909 C C . ARG A 1 112 ? -20.703 13.125 18.891 1 80.62 112 ARG A C 1
ATOM 911 O O . ARG A 1 112 ? -19.969 13.18 19.875 1 80.62 112 ARG A O 1
ATOM 918 N N . ASN A 1 113 ? -21.516 12.133 18.594 1 83.25 113 ASN A N 1
ATOM 919 C CA . ASN A 1 113 ? -21.547 10.984 19.5 1 83.25 113 ASN A CA 1
ATOM 920 C C . ASN A 1 113 ? -20.266 10.156 19.391 1 83.25 113 ASN A C 1
ATOM 922 O O . ASN A 1 113 ? -20.031 9.5 18.375 1 83.25 113 ASN A O 1
ATOM 926 N N . LYS A 1 114 ? -19.547 10.133 20.391 1 84.31 114 LYS A N 1
ATOM 927 C CA . LYS A 1 114 ? -18.234 9.492 20.391 1 84.31 114 LYS A CA 1
ATOM 928 C C . LYS A 1 114 ? -18.359 7.988 20.188 1 84.31 114 LYS A C 1
ATOM 930 O O . LYS A 1 114 ? -17.531 7.375 19.5 1 84.31 114 LYS A O 1
ATOM 935 N N . THR A 1 115 ? -19.344 7.41 20.797 1 84.12 115 THR A N 1
ATOM 936 C CA . THR A 1 115 ? -19.531 5.965 20.688 1 84.12 115 THR A CA 1
ATOM 937 C C . THR A 1 115 ? -19.891 5.57 19.266 1 84.12 115 THR A C 1
ATOM 939 O O . THR A 1 115 ? -19.344 4.613 18.719 1 84.12 115 THR A O 1
ATOM 942 N N . PHE A 1 116 ? -20.781 6.305 18.719 1 82.56 116 PHE A N 1
ATOM 943 C CA . PHE A 1 116 ? -21.172 6.051 17.344 1 82.56 116 PHE A CA 1
ATOM 944 C C . PHE A 1 116 ? -20 6.285 16.391 1 82.56 116 PHE A C 1
ATOM 946 O O . PHE A 1 116 ? -19.781 5.5 15.469 1 82.56 116 PHE A O 1
ATOM 953 N N . LYS A 1 117 ? -19.266 7.305 16.625 1 84.25 117 LYS A N 1
ATOM 954 C CA . LYS A 1 117 ? -18.109 7.617 15.797 1 84.25 117 LYS A CA 1
ATOM 955 C C . LYS A 1 117 ? -17.094 6.473 15.82 1 84.25 117 LYS A C 1
ATOM 957 O O . LYS A 1 117 ? -16.625 6.031 14.766 1 84.25 117 LYS A O 1
ATOM 962 N N . LYS A 1 118 ? -16.859 5.938 16.906 1 83.56 118 LYS A N 1
ATOM 963 C CA . LYS A 1 118 ? -15.914 4.836 17.062 1 83.56 118 LYS A CA 1
ATOM 964 C C . LYS A 1 118 ? -16.422 3.578 16.359 1 83.56 118 LYS A C 1
ATOM 966 O O . LYS A 1 118 ? -15.633 2.855 15.742 1 83.56 118 LYS A O 1
ATOM 971 N N . PHE A 1 119 ? -17.656 3.381 16.516 1 82.62 119 PHE A N 1
ATOM 972 C CA . PHE A 1 119 ? -18.25 2.215 15.883 1 82.62 119 PHE A CA 1
ATOM 973 C C . PHE A 1 119 ? -18.125 2.303 14.367 1 82.62 119 PHE A C 1
ATOM 975 O O . PHE A 1 119 ? -17.734 1.333 13.719 1 82.62 119 PHE A O 1
ATOM 982 N N . VAL A 1 120 ? -18.453 3.436 13.852 1 81.12 120 VAL A N 1
ATOM 983 C CA . VAL A 1 120 ? -18.391 3.633 12.406 1 81.12 120 VAL A CA 1
ATOM 984 C C . VAL A 1 120 ? -16.938 3.541 11.938 1 81.12 120 VAL A C 1
ATOM 986 O O . VAL A 1 120 ? -16.656 2.877 10.938 1 81.12 120 VAL A O 1
ATOM 989 N N . GLN A 1 121 ? -16.031 4.137 12.641 1 82.06 121 GLN A N 1
ATOM 990 C CA . GLN A 1 121 ? -14.609 4.121 12.281 1 82.06 121 GLN A CA 1
ATOM 991 C C . GLN A 1 121 ? -14.062 2.699 12.273 1 82.06 121 GLN A C 1
ATOM 993 O O . GLN A 1 121 ? -13.375 2.293 11.336 1 82.06 121 GLN A O 1
ATOM 998 N N . THR A 1 122 ? -14.406 1.942 13.258 1 80.38 122 THR A N 1
ATOM 999 C CA . THR A 1 122 ? -13.93 0.566 13.344 1 80.38 122 THR A CA 1
ATOM 1000 C C . THR A 1 122 ? -14.469 -0.265 12.18 1 80.38 122 THR A C 1
ATOM 1002 O O . THR A 1 122 ? -13.734 -1.052 11.578 1 80.38 122 THR A O 1
ATOM 1005 N N . SER A 1 123 ? -15.68 -0.022 11.875 1 81.69 123 SER A N 1
ATOM 1006 C CA . SER A 1 123 ? -16.328 -0.785 10.812 1 81.69 123 SER A CA 1
ATOM 1007 C C . SER A 1 123 ? -15.727 -0.463 9.453 1 81.69 123 SER A C 1
ATOM 1009 O O . SER A 1 123 ? -15.531 -1.357 8.625 1 81.69 123 SER A O 1
ATOM 1011 N N . VAL A 1 124 ? -15.422 0.783 9.258 1 84.12 124 VAL A N 1
ATOM 1012 C CA . VAL A 1 124 ? -14.961 1.172 7.926 1 84.12 124 VAL A CA 1
ATOM 1013 C C . VAL A 1 124 ? -13.469 0.864 7.785 1 84.12 124 VAL A C 1
ATOM 1015 O O . VAL A 1 124 ? -12.953 0.773 6.672 1 84.12 124 VAL A O 1
ATOM 1018 N N . TYR A 1 125 ? -12.773 0.675 8.922 1 85.69 125 TYR A N 1
ATOM 1019 C CA . TYR A 1 125 ? -11.344 0.361 8.867 1 85.69 125 TYR A CA 1
ATOM 1020 C C . TYR A 1 125 ? -11.125 -1.133 8.672 1 85.69 125 TYR A C 1
ATOM 1022 O O . TYR A 1 125 ? -10.117 -1.545 8.094 1 85.69 125 TYR A O 1
ATOM 1030 N N . LEU A 1 126 ? -12.047 -1.948 9 1 84.75 126 LEU A N 1
ATOM 1031 C CA . LEU A 1 126 ? -11.906 -3.395 9.117 1 84.75 126 LEU A CA 1
ATOM 1032 C C . LEU A 1 126 ? -11.547 -4.023 7.777 1 84.75 126 LEU A C 1
ATOM 1034 O O . LEU A 1 126 ? -10.672 -4.883 7.703 1 84.75 126 LEU A O 1
ATOM 1038 N N . PRO A 1 127 ? -12.164 -3.596 6.691 1 88.5 127 PRO A N 1
ATOM 1039 C CA . PRO A 1 127 ? -11.891 -4.25 5.41 1 88.5 127 PRO A CA 1
ATOM 1040 C C . PRO A 1 127 ? -10.43 -4.148 4.988 1 88.5 127 PRO A C 1
ATOM 1042 O O . PRO A 1 127 ? -9.922 -5.02 4.273 1 88.5 127 PRO A O 1
ATOM 1045 N N . HIS A 1 128 ? -9.805 -3.125 5.441 1 91.88 128 HIS A N 1
ATOM 1046 C CA . HIS A 1 128 ? -8.43 -2.865 5.031 1 91.88 128 HIS A CA 1
ATOM 1047 C C . HIS A 1 128 ? -7.516 -4.027 5.406 1 91.88 128 HIS A C 1
ATOM 1049 O O . HIS A 1 128 ? -6.555 -4.32 4.691 1 91.88 128 HIS A O 1
ATOM 1055 N N . PHE A 1 129 ? -7.863 -4.75 6.352 1 89.62 129 PHE A N 1
ATOM 1056 C CA . PHE A 1 129 ? -6.957 -5.746 6.91 1 89.62 129 PHE A CA 1
ATOM 1057 C C . PHE A 1 129 ? -7.207 -7.117 6.293 1 89.62 129 PHE A C 1
ATOM 1059 O O . PHE A 1 129 ? -6.438 -8.055 6.512 1 89.62 129 PHE A O 1
ATOM 1066 N N . LEU A 1 130 ? -8.227 -7.199 5.617 1 90.75 130 LEU A N 1
ATOM 1067 C CA . LEU A 1 130 ? -8.492 -8.453 4.918 1 90.75 130 LEU A CA 1
ATOM 1068 C C . LEU A 1 130 ? -7.555 -8.625 3.732 1 90.75 130 LEU A C 1
ATOM 1070 O O . LEU A 1 130 ? -7.273 -7.664 3.01 1 90.75 130 LEU A O 1
ATOM 1074 N N . SER A 1 131 ? -7.008 -9.836 3.633 1 92.69 131 SER A N 1
ATOM 1075 C CA . SER A 1 131 ? -6.184 -10.117 2.461 1 92.69 131 SER A CA 1
ATOM 1076 C C . SER A 1 131 ? -7.012 -10.062 1.179 1 92.69 131 SER A C 1
ATOM 1078 O O . SER A 1 131 ? -8.234 -10.195 1.217 1 92.69 131 SER A O 1
ATOM 1080 N N . TRP A 1 132 ? -6.391 -9.828 0.125 1 94.38 132 TRP A N 1
ATOM 1081 C CA . TRP A 1 132 ? -7.098 -9.812 -1.151 1 94.38 132 TRP A CA 1
ATOM 1082 C C . TRP A 1 132 ? -7.688 -11.188 -1.458 1 94.38 132 TRP A C 1
ATOM 1084 O O . TRP A 1 132 ? -8.727 -11.289 -2.115 1 94.38 132 TRP A O 1
ATOM 1094 N N . ALA A 1 133 ? -7.039 -12.273 -0.975 1 93.69 133 ALA A N 1
ATOM 1095 C CA . ALA A 1 133 ? -7.609 -13.609 -1.158 1 93.69 133 ALA A CA 1
ATOM 1096 C C . ALA A 1 133 ? -8.984 -13.711 -0.504 1 93.69 133 ALA A C 1
ATOM 1098 O O . ALA A 1 133 ? -9.914 -14.273 -1.087 1 93.69 133 ALA A O 1
ATOM 1099 N N . ILE A 1 134 ? -9.102 -13.164 0.639 1 91.75 134 ILE A N 1
ATOM 1100 C CA . ILE A 1 134 ? -10.375 -13.172 1.343 1 91.75 134 ILE A CA 1
ATOM 1101 C C . ILE A 1 134 ? -11.375 -12.273 0.61 1 91.75 134 ILE A C 1
ATOM 1103 O O . ILE A 1 134 ? -12.523 -12.664 0.385 1 91.75 134 ILE A O 1
ATOM 1107 N N . VAL A 1 135 ? -10.93 -11.117 0.224 1 92.81 135 VAL A N 1
ATOM 1108 C CA . VAL A 1 135 ? -11.805 -10.164 -0.459 1 92.81 135 VAL A CA 1
ATOM 1109 C C . VAL A 1 135 ? -12.312 -10.773 -1.766 1 92.81 135 VAL A C 1
ATOM 1111 O O . VAL A 1 135 ? -13.477 -10.617 -2.119 1 92.81 135 VAL A O 1
ATOM 1114 N N . ALA A 1 136 ? -11.43 -11.453 -2.455 1 93.38 136 ALA A N 1
ATOM 1115 C CA . ALA A 1 136 ? -11.836 -12.125 -3.686 1 93.38 136 ALA A CA 1
ATOM 1116 C C . ALA A 1 136 ? -12.906 -13.18 -3.41 1 93.38 136 ALA A C 1
ATOM 1118 O O . ALA A 1 136 ? -13.898 -13.266 -4.133 1 93.38 136 ALA A O 1
ATOM 1119 N N . SER A 1 137 ? -12.711 -13.945 -2.361 1 90.5 137 SER A N 1
ATOM 1120 C CA . SER A 1 137 ? -13.688 -14.961 -1.993 1 90.5 137 SER A CA 1
ATOM 1121 C C . SER A 1 137 ? -15.039 -14.336 -1.654 1 90.5 137 SER A C 1
ATOM 1123 O O . SER A 1 137 ? -16.078 -14.805 -2.123 1 90.5 137 SER A O 1
ATOM 1125 N N . LEU A 1 138 ? -14.992 -13.297 -0.889 1 89.62 138 LEU A N 1
ATOM 1126 C CA . LEU A 1 138 ? -16.219 -12.602 -0.517 1 89.62 138 LEU A CA 1
ATOM 1127 C C . LEU A 1 138 ? -16.953 -12.078 -1.752 1 89.62 138 LEU A C 1
ATOM 1129 O O . LEU A 1 138 ? -18.172 -12.164 -1.839 1 89.62 138 LEU A O 1
ATOM 1133 N N . THR A 1 139 ? -16.188 -11.555 -2.639 1 91.56 139 THR A N 1
ATOM 1134 C CA . THR A 1 139 ? -16.766 -11.023 -3.871 1 91.56 139 THR A CA 1
ATOM 1135 C C . THR A 1 139 ? -17.406 -12.133 -4.699 1 91.56 139 THR A C 1
ATOM 1137 O O . THR A 1 139 ? -18.516 -11.969 -5.211 1 91.56 139 THR A O 1
ATOM 1140 N N . PHE A 1 140 ? -16.688 -13.234 -4.793 1 91 140 PHE A N 1
ATOM 1141 C CA . PHE A 1 140 ? -17.203 -14.383 -5.531 1 91 140 PHE A CA 1
ATOM 1142 C C . PHE A 1 140 ? -18.531 -14.844 -4.949 1 91 140 PHE A C 1
ATOM 1144 O O . PHE A 1 140 ? -19.484 -15.102 -5.688 1 91 140 PHE A O 1
ATOM 1151 N N . PHE A 1 141 ? -18.672 -14.844 -3.711 1 87.31 141 PHE A N 1
ATOM 1152 C CA . PHE A 1 141 ? -19.891 -15.328 -3.08 1 87.31 141 PHE A CA 1
ATOM 1153 C C . PHE A 1 141 ? -21.016 -14.297 -3.211 1 87.31 141 PHE A C 1
ATOM 1155 O O . PHE A 1 141 ? -22.172 -14.664 -3.396 1 87.31 141 PHE A O 1
ATOM 1162 N N . LEU A 1 142 ? -20.641 -13.07 -3.09 1 88.31 142 LEU A N 1
ATOM 1163 C CA . LEU A 1 142 ? -21.625 -12 -3.184 1 88.31 142 LEU A CA 1
ATOM 1164 C C . LEU A 1 142 ? -22.203 -11.906 -4.594 1 88.31 142 LEU A C 1
ATOM 1166 O O . LEU A 1 142 ? -23.391 -11.609 -4.77 1 88.31 142 LEU A O 1
ATOM 1170 N N . LEU A 1 143 ? -21.359 -12.273 -5.57 1 91.94 143 LEU A N 1
ATOM 1171 C CA . LEU A 1 143 ? -21.75 -12.016 -6.949 1 91.94 143 LEU A CA 1
ATOM 1172 C C . LEU A 1 143 ? -21.938 -13.328 -7.715 1 91.94 143 LEU A C 1
ATOM 1174 O O . LEU A 1 143 ? -22.047 -13.32 -8.945 1 91.94 143 LEU A O 1
ATOM 1178 N N . SER A 1 144 ? -21.906 -14.406 -7.004 1 90.75 144 SER A N 1
ATOM 1179 C CA . SER A 1 144 ? -22.141 -15.703 -7.641 1 90.75 144 SER A CA 1
ATOM 1180 C C . SER A 1 144 ? -23.438 -15.703 -8.43 1 90.75 144 SER A C 1
ATOM 1182 O O . SER A 1 144 ? -24.422 -15.086 -8.016 1 90.75 144 SER A O 1
ATOM 1184 N N . THR A 1 145 ? -23.438 -16.422 -9.5 1 92.19 145 THR A N 1
ATOM 1185 C CA . THR A 1 145 ? -24.609 -16.453 -10.375 1 92.19 145 THR A CA 1
ATOM 1186 C C . THR A 1 145 ? -25.75 -17.219 -9.734 1 92.19 145 THR A C 1
ATOM 1188 O O . THR A 1 145 ? -26.906 -16.828 -9.844 1 92.19 145 THR A O 1
ATOM 1191 N N . GLU A 1 146 ? -25.438 -18.234 -9.039 1 87.88 146 GLU A N 1
ATOM 1192 C CA . GLU A 1 146 ? -26.469 -19.141 -8.508 1 87.88 146 GLU A CA 1
ATOM 1193 C C . GLU A 1 146 ? -26.969 -18.656 -7.145 1 87.88 146 GLU A C 1
ATOM 1195 O O . GLU A 1 146 ? -28.172 -18.641 -6.891 1 87.88 146 GLU A O 1
ATOM 1200 N N . GLN A 1 147 ? -26.047 -18.203 -6.273 1 84.62 147 GLN A N 1
ATOM 1201 C CA . GLN A 1 147 ? -26.453 -17.969 -4.891 1 84.62 147 GLN A CA 1
ATOM 1202 C C . GLN A 1 147 ? -26.062 -16.562 -4.441 1 84.62 147 GLN A C 1
ATOM 1204 O O . GLN A 1 147 ? -26.234 -16.203 -3.27 1 84.62 147 GLN A O 1
ATOM 1209 N N . GLY A 1 148 ? -25.609 -15.781 -5.348 1 87.62 148 GLY A N 1
ATOM 1210 C CA . GLY A 1 148 ? -25.156 -14.453 -4.961 1 87.62 148 GLY A CA 1
ATOM 1211 C C . GLY A 1 148 ? -26.281 -13.539 -4.535 1 87.62 148 GLY A C 1
ATOM 1212 O O . GLY A 1 148 ? -27.391 -13.602 -5.082 1 87.62 148 GLY A O 1
ATOM 1213 N N . PHE A 1 149 ? -25.984 -12.734 -3.621 1 84.06 149 PHE A N 1
ATOM 1214 C CA . PHE A 1 149 ? -26.969 -11.828 -3.051 1 84.06 149 PHE A CA 1
ATOM 1215 C C . PHE A 1 149 ? -27.578 -10.938 -4.129 1 84.06 149 PHE A C 1
ATOM 1217 O O . PHE A 1 149 ? -28.797 -10.75 -4.172 1 84.06 149 PHE A O 1
ATOM 1224 N N . LEU A 1 150 ? -26.797 -10.367 -4.98 1 87.06 150 LEU A N 1
ATOM 1225 C CA . LEU A 1 150 ? -27.266 -9.438 -5.996 1 87.06 150 LEU A CA 1
ATOM 1226 C C . LEU A 1 150 ? -28.188 -10.141 -6.992 1 87.06 150 LEU A C 1
ATOM 1228 O O . LEU A 1 150 ? -29.203 -9.586 -7.418 1 87.06 150 LEU A O 1
ATOM 1232 N N . ASN A 1 151 ? -27.781 -11.328 -7.332 1 91.75 151 ASN A N 1
ATOM 1233 C CA . ASN A 1 151 ? -28.625 -12.078 -8.258 1 91.75 151 ASN A CA 1
ATOM 1234 C C . ASN A 1 151 ? -29.906 -12.547 -7.594 1 91.75 151 ASN A C 1
ATOM 1236 O O . ASN A 1 151 ? -30.969 -12.602 -8.234 1 91.75 151 ASN A O 1
ATOM 1240 N N . LYS A 1 152 ? -29.859 -12.844 -6.363 1 87.75 152 LYS A N 1
ATOM 1241 C CA . LYS A 1 152 ? -31.094 -13.203 -5.648 1 87.75 152 LYS A CA 1
ATOM 1242 C C . LYS A 1 152 ? -32.062 -12.031 -5.59 1 87.75 152 LYS A C 1
ATOM 1244 O O . LYS A 1 152 ? -33.25 -12.203 -5.75 1 87.75 152 LYS A O 1
ATOM 1249 N N . LEU A 1 153 ? -31.5 -10.883 -5.367 1 87.88 153 LEU A N 1
ATOM 1250 C CA . LEU A 1 153 ? -32.312 -9.672 -5.363 1 87.88 153 LEU A CA 1
ATOM 1251 C C . LEU A 1 153 ? -32.938 -9.438 -6.734 1 87.88 153 LEU A C 1
ATOM 1253 O O . LEU A 1 153 ? -34.094 -9.031 -6.836 1 87.88 153 LEU A O 1
ATOM 1257 N N . ALA A 1 154 ? -32.188 -9.617 -7.738 1 92.19 154 ALA A N 1
ATOM 1258 C CA . ALA A 1 154 ? -32.688 -9.453 -9.102 1 92.19 154 ALA A CA 1
ATOM 1259 C C . ALA A 1 154 ? -33.781 -10.461 -9.398 1 92.19 154 ALA A C 1
ATOM 1261 O O . ALA A 1 154 ? -34.812 -10.117 -10 1 92.19 154 ALA A O 1
ATOM 1262 N N . GLU A 1 155 ? -33.562 -11.656 -9.008 1 93.19 155 GLU A N 1
ATOM 1263 C CA . GLU A 1 155 ? -34.562 -12.711 -9.227 1 93.19 155 GLU A CA 1
ATOM 1264 C C . GLU A 1 155 ? -35.875 -12.398 -8.516 1 93.19 155 GLU A C 1
ATOM 1266 O O . GLU A 1 155 ? -36.938 -12.688 -9.039 1 93.19 155 GLU A O 1
ATOM 1271 N N . MET A 1 156 ? -35.781 -11.844 -7.348 1 92.94 156 MET A N 1
ATOM 1272 C CA . MET A 1 156 ? -36.969 -11.469 -6.594 1 92.94 156 MET A CA 1
ATOM 1273 C C . MET A 1 156 ? -37.781 -10.438 -7.355 1 92.94 156 MET A C 1
ATOM 1275 O O . MET A 1 156 ? -39 -10.383 -7.215 1 92.94 156 MET A O 1
ATOM 1279 N N . ARG A 1 157 ? -37.125 -9.664 -8.18 1 94 157 ARG A N 1
ATOM 1280 C CA . ARG A 1 157 ? -37.812 -8.633 -8.961 1 94 157 ARG A CA 1
ATOM 1281 C C . ARG A 1 157 ? -38.156 -9.156 -10.352 1 94 157 ARG A C 1
ATOM 1283 O O . ARG A 1 157 ? -38.625 -8.391 -11.211 1 94 157 ARG A O 1
ATOM 1290 N N . GLY A 1 158 ? -37.844 -10.398 -10.625 1 94.12 158 GLY A N 1
ATOM 1291 C CA . GLY A 1 158 ? -38.219 -11.039 -11.867 1 94.12 158 GLY A CA 1
ATOM 1292 C C . GLY A 1 158 ? -37.156 -10.953 -12.938 1 94.12 158 GLY A C 1
ATOM 1293 O O . GLY A 1 158 ? -37.406 -11.25 -14.109 1 94.12 158 GLY A O 1
ATOM 1294 N N . ASN A 1 159 ? -36.031 -10.555 -12.578 1 95.19 159 ASN A N 1
ATOM 1295 C CA . ASN A 1 159 ? -34.938 -10.461 -13.539 1 95.19 159 ASN A CA 1
ATOM 1296 C C . ASN A 1 159 ? -34.094 -11.727 -13.547 1 95.19 159 ASN A C 1
ATOM 1298 O O . ASN A 1 159 ? -34.062 -12.477 -12.57 1 95.19 159 ASN A O 1
ATOM 1302 N N . GLU A 1 160 ? -33.469 -11.945 -14.656 1 95.5 160 GLU A N 1
ATOM 1303 C CA . GLU A 1 160 ? -32.562 -13.086 -14.75 1 95.5 160 GLU A CA 1
ATOM 1304 C C . GLU A 1 160 ? -31.219 -12.797 -14.055 1 95.5 160 GLU A C 1
ATOM 1306 O O . GLU A 1 160 ? -30.828 -11.633 -13.922 1 95.5 160 GLU A O 1
ATOM 1311 N N . ALA A 1 161 ? -30.609 -13.906 -13.68 1 95.06 161 ALA A N 1
ATOM 1312 C CA . ALA A 1 161 ? -29.297 -13.781 -13.023 1 95.06 161 ALA A CA 1
ATOM 1313 C C . ALA A 1 161 ? -28.234 -13.312 -14 1 95.06 161 ALA A C 1
ATOM 1315 O O . ALA A 1 161 ? -28.25 -13.68 -15.18 1 95.06 161 ALA A O 1
ATOM 1316 N N . THR A 1 162 ? -27.391 -12.5 -13.516 1 95.69 162 THR A N 1
ATOM 1317 C CA . THR A 1 162 ? -26.266 -11.992 -14.297 1 95.69 162 THR A CA 1
ATOM 1318 C C . THR A 1 162 ? -24.953 -12.594 -13.812 1 95.69 162 THR A C 1
ATOM 1320 O O . THR A 1 162 ? -24.719 -12.711 -12.602 1 95.69 162 THR A O 1
ATOM 1323 N N . ALA A 1 163 ? -24.109 -13.031 -14.742 1 96.94 163 ALA A N 1
ATOM 1324 C CA . ALA A 1 163 ? -22.781 -13.531 -14.398 1 96.94 163 ALA A CA 1
ATOM 1325 C C . ALA A 1 163 ? -21.766 -12.391 -14.266 1 96.94 163 ALA A C 1
ATOM 1327 O O . ALA A 1 163 ? -20.828 -12.297 -15.055 1 96.94 163 ALA A O 1
ATOM 1328 N N . TYR A 1 164 ? -21.844 -11.656 -13.242 1 96.62 164 TYR A N 1
ATOM 1329 C CA . TYR A 1 164 ? -21.078 -10.43 -13.031 1 96.62 164 TYR A CA 1
ATOM 1330 C C . TYR A 1 164 ? -19.578 -10.695 -13.148 1 96.62 164 TYR A C 1
ATOM 1332 O O . TYR A 1 164 ? -18.859 -9.93 -13.797 1 96.62 164 TYR A O 1
ATOM 1340 N N . LEU A 1 165 ? -19.094 -11.797 -12.594 1 95.56 165 LEU A N 1
ATOM 1341 C CA . LEU A 1 165 ? -17.672 -12.094 -12.469 1 95.56 165 LEU A CA 1
ATOM 1342 C C . LEU A 1 165 ? -17.094 -12.516 -13.812 1 95.56 165 LEU A C 1
ATOM 1344 O O . LEU A 1 165 ? -15.867 -12.523 -13.984 1 95.56 165 LEU A O 1
ATOM 1348 N N . PHE A 1 166 ? -17.938 -12.852 -14.727 1 96.75 166 PHE A N 1
ATOM 1349 C CA . PHE A 1 166 ? -17.516 -13.352 -16.031 1 96.75 166 PHE A CA 1
ATOM 1350 C C . PHE A 1 166 ? -17.906 -12.391 -17.141 1 96.75 166 PHE A C 1
ATOM 1352 O O . PHE A 1 166 ? -17.906 -12.75 -18.312 1 96.75 166 PHE A O 1
ATOM 1359 N N . SER A 1 167 ? -18.219 -11.203 -16.703 1 97.31 167 SER A N 1
ATOM 1360 C CA . SER A 1 167 ? -18.703 -10.203 -17.656 1 97.31 167 SER A CA 1
ATOM 1361 C C . SER A 1 167 ? -17.672 -9.094 -17.859 1 97.31 167 SER A C 1
ATOM 1363 O O . SER A 1 167 ? -17.266 -8.445 -16.891 1 97.31 167 SER A O 1
ATOM 1365 N N . THR A 1 168 ? -17.328 -8.828 -19.094 1 96.81 168 THR A N 1
ATOM 1366 C CA . THR A 1 168 ? -16.406 -7.746 -19.406 1 96.81 168 THR A CA 1
ATOM 1367 C C . THR A 1 168 ? -17.047 -6.387 -19.172 1 96.81 168 THR A C 1
ATOM 1369 O O . THR A 1 168 ? -16.344 -5.379 -19.031 1 96.81 168 THR A O 1
ATOM 1372 N N . LYS A 1 169 ? -18.297 -6.387 -19.062 1 96.69 169 LYS A N 1
ATOM 1373 C CA . LYS A 1 169 ? -19.031 -5.145 -18.812 1 96.69 169 LYS A CA 1
ATOM 1374 C C . LYS A 1 169 ? -18.875 -4.703 -17.359 1 96.69 169 LYS A C 1
ATOM 1376 O O . LYS A 1 169 ? -18.766 -3.506 -17.078 1 96.69 169 LYS A O 1
ATOM 1381 N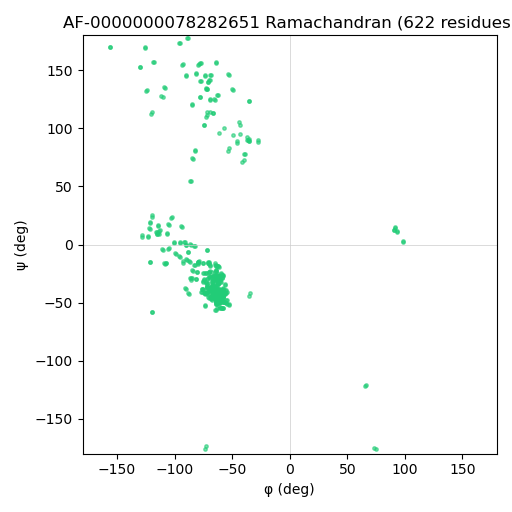 N . TRP A 1 170 ? -18.734 -5.676 -16.469 1 97.38 170 TRP A N 1
ATOM 1382 C CA . TRP A 1 170 ? -18.859 -5.352 -15.047 1 97.38 170 TRP A CA 1
ATOM 1383 C C . TRP A 1 170 ? -17.5 -5.445 -14.352 1 97.38 170 TRP A C 1
ATOM 1385 O O . TRP A 1 170 ? -17.328 -4.918 -13.25 1 97.38 170 TRP A O 1
ATOM 1395 N N . ILE A 1 171 ? -16.562 -6.078 -14.977 1 98.25 171 ILE A N 1
ATOM 1396 C CA . ILE A 1 171 ? -15.375 -6.508 -14.25 1 98.25 171 ILE A CA 1
ATOM 1397 C C . ILE A 1 171 ? -14.586 -5.289 -13.789 1 98.25 171 ILE A C 1
ATOM 1399 O O . ILE A 1 171 ? -14.055 -5.27 -12.672 1 98.25 171 ILE A O 1
ATOM 1403 N N . TYR A 1 172 ? -14.516 -4.219 -14.633 1 98.25 172 TYR A N 1
ATOM 1404 C CA . TYR A 1 172 ? -13.789 -3.021 -14.219 1 98.25 172 TYR A CA 1
ATOM 1405 C C . TYR A 1 172 ? -14.445 -2.391 -12.992 1 98.25 172 TYR A C 1
ATOM 1407 O O . TYR A 1 172 ? -13.766 -1.998 -12.047 1 98.25 172 TYR A O 1
ATOM 1415 N N . LEU A 1 173 ? -15.688 -2.309 -13.008 1 96.94 173 LEU A N 1
ATOM 1416 C CA . LEU A 1 173 ? -16.422 -1.72 -11.898 1 96.94 173 LEU A CA 1
ATOM 1417 C C . LEU A 1 173 ? -16.234 -2.543 -10.625 1 96.94 173 LEU A C 1
ATOM 1419 O O . LEU A 1 173 ? -16.078 -1.984 -9.539 1 96.94 173 LEU A O 1
ATOM 1423 N N . ILE A 1 174 ? -16.297 -3.855 -10.766 1 96.31 174 ILE A N 1
ATOM 1424 C CA . ILE A 1 174 ? -16.125 -4.746 -9.625 1 96.31 174 ILE A CA 1
ATOM 1425 C C . ILE A 1 174 ? -14.75 -4.52 -8.984 1 96.31 174 ILE A C 1
ATOM 1427 O O . ILE A 1 174 ? -14.641 -4.398 -7.766 1 96.31 174 ILE A O 1
ATOM 1431 N N . ILE A 1 175 ? -13.711 -4.391 -9.836 1 97.56 175 ILE A N 1
ATOM 1432 C CA . ILE A 1 175 ? -12.352 -4.172 -9.359 1 97.56 175 ILE A CA 1
ATOM 1433 C C . ILE A 1 175 ? -12.281 -2.85 -8.602 1 97.56 175 ILE A C 1
ATOM 1435 O O . ILE A 1 175 ? -11.734 -2.791 -7.496 1 97.56 175 ILE A O 1
ATOM 1439 N N . VAL A 1 176 ? -12.859 -1.828 -9.086 1 96.69 176 VAL A N 1
ATOM 1440 C CA . VAL A 1 176 ? -12.773 -0.494 -8.508 1 96.69 176 VAL A CA 1
ATOM 1441 C C . VAL A 1 176 ? -13.57 -0.447 -7.203 1 96.69 176 VAL A C 1
ATOM 1443 O O . VAL A 1 176 ? -13.109 0.097 -6.203 1 96.69 176 VAL A O 1
ATOM 1446 N N . VAL A 1 177 ? -14.711 -1.056 -7.188 1 92.75 177 VAL A N 1
ATOM 1447 C CA . VAL A 1 177 ? -15.57 -1.044 -6.008 1 92.75 177 VAL A CA 1
ATOM 1448 C C . VAL A 1 177 ? -14.922 -1.854 -4.887 1 92.75 177 VAL A C 1
ATOM 1450 O O . VAL A 1 177 ? -14.977 -1.469 -3.719 1 92.75 177 VAL A O 1
ATOM 1453 N N . GLN A 1 178 ? -14.32 -2.984 -5.27 1 92.69 178 GLN A N 1
ATOM 1454 C CA . GLN A 1 178 ? -13.586 -3.787 -4.293 1 92.69 178 GLN A CA 1
ATOM 1455 C C . GLN A 1 178 ? -12.492 -2.965 -3.617 1 92.69 178 GLN A C 1
ATOM 1457 O O . GLN A 1 178 ? -12.359 -2.986 -2.393 1 92.69 178 GLN A O 1
ATOM 1462 N N . SER A 1 179 ? -11.734 -2.312 -4.43 1 94.75 179 SER A N 1
ATOM 1463 C CA . SER A 1 179 ? -10.625 -1.507 -3.918 1 94.75 179 SER A CA 1
ATOM 1464 C C . SER A 1 179 ? -11.133 -0.375 -3.031 1 94.75 179 SER A C 1
ATOM 1466 O O . SER A 1 179 ? -10.562 -0.102 -1.974 1 94.75 179 SER A O 1
ATOM 1468 N N . LEU A 1 180 ? -12.156 0.284 -3.471 1 92.88 180 LEU A N 1
ATOM 1469 C CA . LEU A 1 180 ? -12.75 1.375 -2.701 1 92.88 180 LEU A CA 1
ATOM 1470 C C . LEU A 1 180 ? -13.242 0.879 -1.348 1 92.88 180 LEU A C 1
ATOM 1472 O O . LEU A 1 180 ? -12.938 1.474 -0.312 1 92.88 180 LEU A O 1
ATOM 1476 N N . TRP A 1 181 ? -13.953 -0.189 -1.398 1 90.81 181 TRP A N 1
ATOM 1477 C CA . TRP A 1 181 ? -14.492 -0.767 -0.171 1 90.81 181 TRP A CA 1
ATOM 1478 C C . TRP A 1 181 ? -13.367 -1.106 0.807 1 90.81 181 TRP A C 1
ATOM 1480 O O . TRP A 1 181 ? -13.453 -0.783 1.994 1 90.81 181 TRP A O 1
ATOM 1490 N N . LYS A 1 182 ? -12.367 -1.697 0.321 1 92.06 182 LYS A N 1
ATOM 1491 C CA . LYS A 1 182 ? -11.273 -2.189 1.151 1 92.06 182 LYS A CA 1
ATOM 1492 C C . LYS A 1 182 ? -10.461 -1.034 1.729 1 92.06 182 LYS A C 1
ATOM 1494 O O . LYS A 1 182 ? -9.898 -1.147 2.822 1 92.06 182 LYS A O 1
ATOM 1499 N N . SER A 1 183 ? -10.508 0.153 1.052 1 93.31 183 SER A N 1
ATOM 1500 C CA . SER A 1 183 ? -9.477 1.123 1.414 1 93.31 183 SER A CA 1
ATOM 1501 C C . SER A 1 183 ? -10.094 2.424 1.916 1 93.31 183 SER A C 1
ATOM 1503 O O . SER A 1 183 ? -9.406 3.262 2.5 1 93.31 183 SER A O 1
ATOM 1505 N N . ILE A 1 184 ? -11.359 2.668 1.714 1 91.56 184 ILE A N 1
ATOM 1506 C CA . ILE A 1 184 ? -11.977 3.971 1.938 1 91.56 184 ILE A CA 1
ATOM 1507 C C . ILE A 1 184 ? -11.766 4.398 3.389 1 91.56 184 ILE A C 1
ATOM 1509 O O . ILE A 1 184 ? -11.391 5.543 3.656 1 91.56 184 ILE A O 1
ATOM 1513 N N . GLY A 1 185 ? -12.047 3.543 4.324 1 89.75 185 GLY A N 1
ATOM 1514 C CA . GLY A 1 185 ? -11.867 3.873 5.73 1 89.75 185 GLY A CA 1
ATOM 1515 C C . GLY A 1 185 ? -10.43 4.172 6.102 1 89.75 185 GLY A C 1
ATOM 1516 O O . GLY A 1 185 ? -10.148 5.16 6.777 1 89.75 185 GLY A O 1
ATOM 1517 N N . TRP A 1 186 ? -9.555 3.309 5.617 1 92.81 186 TRP A N 1
ATOM 1518 C CA . TRP A 1 186 ? -8.133 3.451 5.895 1 92.81 186 TRP A CA 1
ATOM 1519 C C . TRP A 1 186 ? -7.59 4.758 5.32 1 92.81 186 TRP A C 1
ATOM 1521 O O . TRP A 1 186 ? -6.887 5.5 6.008 1 92.81 186 TRP A O 1
ATOM 1531 N N . ASN A 1 187 ? -7.941 5.066 4.152 1 95.5 187 ASN A N 1
ATOM 1532 C CA . ASN A 1 187 ? -7.457 6.27 3.477 1 95.5 187 ASN A CA 1
ATOM 1533 C C . ASN A 1 187 ? -8.023 7.535 4.113 1 95.5 187 ASN A C 1
ATOM 1535 O O . ASN A 1 187 ? -7.488 8.625 3.912 1 95.5 187 ASN A O 1
ATOM 1539 N N . SER A 1 188 ? -9.055 7.445 4.855 1 94.31 188 SER A N 1
ATOM 1540 C CA . SER A 1 188 ? -9.664 8.625 5.465 1 94.31 188 SER A CA 1
ATOM 1541 C C . SER A 1 188 ? -8.906 9.062 6.711 1 94.31 188 SER A C 1
ATOM 1543 O O . SER A 1 188 ? -9.062 10.188 7.176 1 94.31 188 SER A O 1
ATOM 1545 N N . ILE A 1 189 ? -8.07 8.18 7.23 1 93.88 189 ILE A N 1
ATOM 1546 C CA . ILE A 1 189 ? -7.41 8.398 8.516 1 93.88 189 ILE A CA 1
ATOM 1547 C C . ILE A 1 189 ? -6.516 9.633 8.43 1 93.88 189 ILE A C 1
ATOM 1549 O O . ILE A 1 189 ? -6.547 10.5 9.305 1 93.88 189 ILE A O 1
ATOM 1553 N N . VAL A 1 190 ? -5.789 9.75 7.359 1 95.31 190 VAL A N 1
ATOM 1554 C CA . VAL A 1 190 ? -4.844 10.852 7.219 1 95.31 190 VAL A CA 1
ATOM 1555 C C . VAL A 1 190 ? -5.598 12.18 7.16 1 95.31 190 VAL A C 1
ATOM 1557 O O . VAL A 1 190 ? -5.156 13.18 7.73 1 95.31 190 VAL A O 1
ATOM 1560 N N . TYR A 1 191 ? -6.703 12.164 6.574 1 96.56 191 TYR A N 1
ATOM 1561 C CA . TYR A 1 191 ? -7.5 13.391 6.477 1 96.56 191 TYR A CA 1
ATOM 1562 C C . TYR A 1 191 ? -8.141 13.727 7.816 1 96.56 191 TYR A C 1
ATOM 1564 O O . TYR A 1 191 ? -8.234 14.898 8.188 1 96.56 191 TYR A O 1
ATOM 1572 N N . LEU A 1 192 ? -8.633 12.711 8.477 1 93.25 192 LEU A N 1
ATOM 1573 C CA . LEU A 1 192 ? -9.172 12.938 9.812 1 93.25 192 LEU A CA 1
ATOM 1574 C C . LEU A 1 192 ? -8.125 13.555 10.727 1 93.25 192 LEU A C 1
ATOM 1576 O O . LEU A 1 192 ? -8.422 14.469 11.5 1 93.25 192 LEU A O 1
ATOM 1580 N N . ALA A 1 193 ? -6.922 13.039 10.602 1 93.19 193 ALA A N 1
ATOM 1581 C CA . ALA A 1 193 ? -5.82 13.578 11.398 1 93.19 193 ALA A CA 1
ATOM 1582 C C . ALA A 1 193 ? -5.547 15.031 11.039 1 93.19 193 ALA A C 1
ATOM 1584 O O . ALA A 1 193 ? -5.301 15.859 11.914 1 93.19 193 ALA A O 1
ATOM 1585 N N . ALA A 1 194 ? -5.566 15.312 9.766 1 94.44 194 ALA A N 1
ATOM 1586 C CA . ALA A 1 194 ? -5.352 16.688 9.32 1 94.44 194 ALA A CA 1
ATOM 1587 C C . ALA A 1 194 ? -6.457 17.609 9.828 1 94.44 194 ALA A C 1
ATOM 1589 O O . ALA A 1 194 ? -6.191 18.734 10.258 1 94.44 194 ALA A O 1
ATOM 1590 N N . ILE A 1 195 ? -7.656 17.172 9.844 1 95.31 195 ILE A N 1
ATOM 1591 C CA . ILE A 1 195 ? -8.805 17.953 10.273 1 95.31 195 ILE A CA 1
ATOM 1592 C C . ILE A 1 195 ? -8.711 18.234 11.773 1 95.31 195 ILE A C 1
ATOM 1594 O O . ILE A 1 195 ? -9.055 19.328 12.227 1 95.31 195 ILE A O 1
ATOM 1598 N N . SER A 1 196 ? -8.258 17.25 12.484 1 90.25 196 SER A N 1
ATOM 1599 C CA . SER A 1 196 ? -8.156 17.391 13.93 1 90.25 196 SER A CA 1
ATOM 1600 C C . SER A 1 196 ? -7.191 18.516 14.312 1 90.25 196 SER A C 1
ATOM 1602 O O . SER A 1 196 ? -7.25 19.031 15.43 1 90.25 196 SER A O 1
ATOM 1604 N N . GLY A 1 197 ? -6.336 18.906 13.375 1 89.88 197 GLY A N 1
ATOM 1605 C CA . GLY A 1 197 ? -5.363 19.953 13.656 1 89.88 197 GLY A CA 1
ATOM 1606 C C . GLY A 1 197 ? -5.875 21.344 13.336 1 89.88 197 GLY A C 1
ATOM 1607 O O . GLY A 1 197 ? -5.195 22.328 13.609 1 89.88 197 GLY A O 1
ATOM 1608 N N . ILE A 1 198 ? -7.055 21.422 12.875 1 93.81 198 ILE A N 1
ATOM 1609 C CA . ILE A 1 198 ? -7.613 22.703 12.492 1 93.81 198 ILE A CA 1
ATOM 1610 C C . ILE A 1 198 ? -8.047 23.469 13.742 1 93.81 198 ILE A C 1
ATOM 1612 O O . ILE A 1 198 ? -8.633 22.891 14.664 1 93.81 198 ILE A O 1
ATOM 1616 N N . ASP A 1 199 ? -7.824 24.781 13.766 1 94.75 199 ASP A N 1
ATOM 1617 C CA . ASP A 1 199 ? -8.211 25.641 14.875 1 94.75 199 ASP A CA 1
ATOM 1618 C C . ASP A 1 199 ? -9.734 25.703 15.016 1 94.75 199 ASP A C 1
ATOM 1620 O O . ASP A 1 199 ? -10.438 26.141 14.102 1 94.75 199 ASP A O 1
ATOM 1624 N N . GLN A 1 200 ? -10.148 25.406 16.125 1 92.75 200 GLN A N 1
ATOM 1625 C CA . GLN A 1 200 ? -11.586 25.344 16.391 1 92.75 200 GLN A CA 1
ATOM 1626 C C . GLN A 1 200 ? -12.203 26.75 16.359 1 92.75 200 GLN A C 1
ATOM 1628 O O . GLN A 1 200 ? -13.398 26.891 16.094 1 92.75 200 GLN A O 1
ATOM 1633 N N . SER A 1 201 ? -11.422 27.719 16.562 1 96.38 201 SER A N 1
ATOM 1634 C CA . SER A 1 201 ? -11.906 29.094 16.562 1 96.38 201 SER A CA 1
ATOM 1635 C C . SER A 1 201 ? -12.461 29.469 15.188 1 96.38 201 SER A C 1
ATOM 1637 O O . SER A 1 201 ? -13.375 30.297 15.094 1 96.38 201 SER A O 1
ATOM 1639 N N . LEU A 1 202 ? -11.93 28.859 14.188 1 95.88 202 LEU A N 1
ATOM 1640 C CA . LEU A 1 202 ? -12.43 29.125 12.836 1 95.88 202 LEU A CA 1
ATOM 1641 C C . LEU A 1 202 ? -13.883 28.656 12.695 1 95.88 202 LEU A C 1
ATOM 1643 O O . LEU A 1 202 ? -14.703 29.359 12.109 1 95.88 202 LEU A O 1
ATOM 1647 N N . TYR A 1 203 ? -14.195 27.594 13.305 1 93.5 203 TYR A N 1
ATOM 1648 C CA . TYR A 1 203 ? -15.539 27.047 13.227 1 93.5 203 TYR A CA 1
ATOM 1649 C C . TYR A 1 203 ? -16.5 27.844 14.094 1 93.5 203 TYR A C 1
ATOM 1651 O O . TYR A 1 203 ? -17.641 28.094 13.695 1 93.5 203 TYR A O 1
ATOM 1659 N N . GLU A 1 204 ? -16.062 28.219 15.25 1 94.94 204 GLU A N 1
ATOM 1660 C CA . GLU A 1 204 ? -16.891 29.016 16.156 1 94.94 204 GLU A CA 1
ATOM 1661 C C . GLU A 1 204 ? -17.25 30.359 15.547 1 94.94 204 GLU A C 1
ATOM 1663 O O . GLU A 1 204 ? -18.391 30.797 15.625 1 94.94 204 GLU A O 1
ATOM 1668 N N . ALA A 1 205 ? -16.25 30.969 15.016 1 96.75 205 ALA A N 1
ATOM 1669 C CA . ALA A 1 205 ? -16.484 32.25 14.359 1 96.75 205 ALA A CA 1
ATOM 1670 C C . ALA A 1 205 ? -17.484 32.094 13.219 1 96.75 205 ALA A C 1
ATOM 1672 O O . ALA A 1 205 ? -18.375 32.938 13.055 1 96.75 205 ALA A O 1
ATOM 1673 N N . ALA A 1 206 ? -17.359 31.078 12.438 1 95.88 206 ALA A N 1
ATOM 1674 C CA . ALA A 1 206 ? -18.266 30.844 11.32 1 95.88 206 ALA A CA 1
ATOM 1675 C C . ALA A 1 206 ? -19.703 30.594 11.812 1 95.88 206 ALA A C 1
ATOM 1677 O O . ALA A 1 206 ? -20.656 31.078 11.211 1 95.88 206 ALA A O 1
ATOM 1678 N N . LYS A 1 207 ? -19.797 29.891 12.859 1 93.19 207 LYS A N 1
ATOM 1679 C CA . LYS A 1 207 ? -21.109 29.609 13.445 1 93.19 207 LYS A CA 1
ATOM 1680 C C . LYS A 1 207 ? -21.766 30.891 13.953 1 93.19 207 LYS A C 1
ATOM 1682 O O . LYS A 1 207 ? -22.969 31.062 13.828 1 93.19 207 LYS A O 1
ATOM 1687 N N . MET A 1 208 ? -20.969 31.688 14.5 1 95.81 208 MET A N 1
ATOM 1688 C CA . MET A 1 208 ? -21.469 33 14.961 1 95.81 208 MET A CA 1
ATOM 1689 C C . MET A 1 208 ? -21.984 33.812 13.789 1 95.81 208 MET A C 1
ATOM 1691 O O . MET A 1 208 ? -22.953 34.562 13.938 1 95.81 208 MET A O 1
ATOM 1695 N N . ASP A 1 209 ? -21.422 33.656 12.609 1 95.38 209 ASP A N 1
ATOM 1696 C CA . ASP A 1 209 ? -21.844 34.344 11.398 1 95.38 209 ASP A CA 1
ATOM 1697 C C . ASP A 1 209 ? -23.031 33.625 10.75 1 95.38 209 ASP A C 1
ATOM 1699 O O . ASP A 1 209 ? -23.516 34.062 9.695 1 95.38 209 ASP A O 1
ATOM 1703 N N . GLY A 1 210 ? -23.453 32.562 11.32 1 93.25 210 GLY A N 1
ATOM 1704 C CA . GLY A 1 210 ? -24.641 31.875 10.844 1 93.25 210 GLY A CA 1
ATOM 1705 C C . GLY A 1 210 ? -24.328 30.797 9.828 1 93.25 210 GLY A C 1
ATOM 1706 O O . GLY A 1 210 ? -25.219 30.328 9.117 1 93.25 210 GLY A O 1
ATOM 1707 N N . ALA A 1 211 ? -23.094 30.422 9.719 1 93.25 211 ALA A N 1
ATOM 1708 C CA . ALA A 1 211 ? -22.734 29.391 8.758 1 93.25 211 ALA A CA 1
ATOM 1709 C C . ALA A 1 211 ? -23.25 28.016 9.188 1 93.25 211 ALA A C 1
ATOM 1711 O O . ALA A 1 211 ? -23.234 27.688 10.375 1 93.25 211 ALA A O 1
ATOM 1712 N N . ASN A 1 212 ? -23.719 27.281 8.242 1 89.5 212 ASN A N 1
ATOM 1713 C CA . ASN A 1 212 ? -24.141 25.922 8.547 1 89.5 212 ASN A CA 1
ATOM 1714 C C . ASN A 1 212 ? -22.984 24.938 8.406 1 89.5 212 ASN A C 1
ATOM 1716 O O . ASN A 1 212 ? -21.875 25.312 8.039 1 89.5 212 ASN A O 1
ATOM 1720 N N . LYS A 1 213 ? -23.203 23.672 8.695 1 87 213 LYS A N 1
ATOM 1721 C CA . LYS A 1 213 ? -22.156 22.656 8.742 1 87 213 LYS A CA 1
ATOM 1722 C C . LYS A 1 213 ? -21.562 22.422 7.359 1 87 213 LYS A C 1
ATOM 1724 O O . LYS A 1 213 ? -20.359 22.203 7.23 1 87 213 LYS A O 1
ATOM 1729 N N . PHE A 1 214 ? -22.422 22.406 6.41 1 87.5 214 PHE A N 1
ATOM 1730 C CA . PHE A 1 214 ? -21.938 22.172 5.059 1 87.5 214 PHE A CA 1
ATOM 1731 C C . PHE A 1 214 ? -21.031 23.328 4.605 1 87.5 214 PHE A C 1
ATOM 1733 O O . PHE A 1 214 ? -20 23.094 3.963 1 87.5 214 PHE A O 1
ATOM 1740 N N . GLN A 1 215 ? -21.453 24.5 4.938 1 91.94 215 GLN A N 1
ATOM 1741 C CA . GLN A 1 215 ? -20.641 25.672 4.629 1 91.94 215 GLN A CA 1
ATOM 1742 C C . GLN A 1 215 ? -19.281 25.609 5.332 1 91.94 215 GLN A C 1
ATOM 1744 O O . GLN A 1 215 ? -18.25 25.906 4.738 1 91.94 215 GLN A O 1
ATOM 1749 N N . CYS A 1 216 ? -19.344 25.141 6.559 1 94.19 216 CYS A N 1
ATOM 1750 C CA . CYS A 1 216 ? -18.109 24.984 7.312 1 94.19 216 CYS A CA 1
ATOM 1751 C C . CYS A 1 216 ? -17.203 23.938 6.676 1 94.19 216 CYS A C 1
ATOM 1753 O O . CYS A 1 216 ? -15.992 24.141 6.559 1 94.19 216 CYS A O 1
ATOM 1755 N N . MET A 1 217 ? -17.797 22.828 6.234 1 93.5 217 MET A N 1
ATOM 1756 C CA . MET A 1 217 ? -17.031 21.75 5.609 1 93.5 217 MET A CA 1
ATOM 1757 C C . MET A 1 217 ? -16.359 22.219 4.332 1 93.5 217 MET A C 1
ATOM 1759 O O . MET A 1 217 ? -15.164 21.984 4.121 1 93.5 217 MET A O 1
ATOM 1763 N N . MET A 1 218 ? -17.062 22.969 3.553 1 93.25 218 MET A N 1
ATOM 1764 C CA . MET A 1 218 ? -16.594 23.328 2.217 1 93.25 218 MET A CA 1
ATOM 1765 C C . MET A 1 218 ? -15.703 24.562 2.27 1 93.25 218 MET A C 1
ATOM 1767 O O . MET A 1 218 ? -14.781 24.703 1.464 1 93.25 218 MET A O 1
ATOM 1771 N N . LYS A 1 219 ? -15.922 25.453 3.246 1 96.06 219 LYS A N 1
ATOM 1772 C CA . LYS A 1 219 ? -15.234 26.75 3.23 1 96.06 219 LYS A CA 1
ATOM 1773 C C . LYS A 1 219 ? -14.148 26.812 4.297 1 96.06 219 LYS A C 1
ATOM 1775 O O . LYS A 1 219 ? -13.281 27.688 4.254 1 96.06 219 LYS A O 1
ATOM 1780 N N . ILE A 1 220 ? -14.195 25.922 5.23 1 96.81 220 ILE A N 1
ATOM 1781 C CA . ILE A 1 220 ? -13.203 25.953 6.293 1 96.81 220 ILE A CA 1
ATOM 1782 C C . ILE A 1 220 ? -12.414 24.641 6.289 1 96.81 220 ILE A C 1
ATOM 1784 O O . ILE A 1 220 ? -11.211 24.625 6.047 1 96.81 220 ILE A O 1
ATOM 1788 N N . THR A 1 221 ? -13.117 23.484 6.43 1 96.62 221 THR A N 1
ATOM 1789 C CA . THR A 1 221 ? -12.461 22.203 6.602 1 96.62 221 THR A CA 1
ATOM 1790 C C . THR A 1 221 ? -11.656 21.828 5.355 1 96.62 221 THR A C 1
ATOM 1792 O O . THR A 1 221 ? -10.445 21.625 5.43 1 96.62 221 THR A O 1
ATOM 1795 N N . LEU A 1 222 ? -12.32 21.781 4.219 1 96.88 222 LEU A N 1
ATOM 1796 C CA . LEU A 1 222 ? -11.688 21.328 2.988 1 96.88 222 LEU A CA 1
ATOM 1797 C C . LEU A 1 222 ? -10.5 22.203 2.621 1 96.88 222 LEU A C 1
ATOM 1799 O O . LEU A 1 222 ? -9.391 21.703 2.41 1 96.88 222 LEU A O 1
ATOM 1803 N N . PRO A 1 223 ? -10.625 23.547 2.637 1 96.25 223 PRO A N 1
ATOM 1804 C CA . PRO A 1 223 ? -9.469 24.391 2.332 1 96.25 223 PRO A CA 1
ATOM 1805 C C . PRO A 1 223 ? -8.328 24.219 3.334 1 96.25 223 PRO A C 1
ATOM 1807 O O . PRO A 1 223 ? -7.156 24.281 2.957 1 96.25 223 PRO A O 1
ATOM 1810 N N . SER A 1 224 ? -8.68 23.969 4.555 1 95.88 224 SER A N 1
ATOM 1811 C CA . SER A 1 224 ? -7.66 23.859 5.594 1 95.88 224 SER A CA 1
ATOM 1812 C C . SER A 1 224 ? -6.832 22.594 5.414 1 95.88 224 SER A C 1
ATOM 1814 O O . SER A 1 224 ? -5.652 22.547 5.777 1 95.88 224 SER A O 1
ATOM 1816 N N . ILE A 1 225 ? -7.387 21.562 4.812 1 96.12 225 ILE A N 1
ATOM 1817 C CA . ILE A 1 225 ? -6.652 20.312 4.707 1 96.12 225 ILE A CA 1
ATOM 1818 C C . ILE A 1 225 ? -6.172 20.109 3.271 1 96.12 225 ILE A C 1
ATOM 1820 O O . ILE A 1 225 ? -5.684 19.031 2.918 1 96.12 225 ILE A O 1
ATOM 1824 N N . MET A 1 226 ? -6.289 21.094 2.43 1 95.88 226 MET A N 1
ATOM 1825 C CA . MET A 1 226 ? -5.914 21 1.022 1 95.88 226 MET A CA 1
ATOM 1826 C C . MET A 1 226 ? -4.449 20.609 0.873 1 95.88 226 MET A C 1
ATOM 1828 O O . MET A 1 226 ? -4.094 19.828 -0.016 1 95.88 226 MET A O 1
ATOM 1832 N N . PRO A 1 227 ? -3.541 21.094 1.708 1 93.81 227 PRO A N 1
ATOM 1833 C CA . PRO A 1 227 ? -2.154 20.641 1.587 1 93.81 227 PRO A CA 1
ATOM 1834 C C . PRO A 1 227 ? -2.016 19.125 1.732 1 93.81 227 PRO A C 1
ATOM 1836 O O . PRO A 1 227 ? -1.262 18.5 0.984 1 93.81 227 PRO A O 1
ATOM 1839 N N . THR A 1 228 ? -2.777 18.609 2.693 1 94.94 228 THR A N 1
ATOM 1840 C CA . THR A 1 228 ? -2.766 17.156 2.875 1 94.94 228 THR A CA 1
ATOM 1841 C C . THR A 1 228 ? -3.365 16.453 1.66 1 94.94 228 THR A C 1
ATOM 1843 O O . THR A 1 228 ? -2.818 15.469 1.176 1 94.94 228 THR A O 1
ATOM 1846 N N . VAL A 1 229 ? -4.469 16.984 1.119 1 97.12 229 VAL A N 1
ATOM 1847 C CA . VAL A 1 229 ? -5.133 16.438 -0.055 1 97.12 229 VAL A CA 1
ATOM 1848 C C . VAL A 1 229 ? -4.168 16.422 -1.238 1 97.12 229 VAL A C 1
ATOM 1850 O O . VAL A 1 229 ? -4.094 15.438 -1.976 1 97.12 229 VAL A O 1
ATOM 1853 N N . MET A 1 230 ? -3.41 17.484 -1.374 1 96.25 230 MET A N 1
ATOM 1854 C CA . MET A 1 230 ? -2.494 17.594 -2.506 1 96.25 230 MET A CA 1
ATOM 1855 C C . MET A 1 230 ? -1.363 16.578 -2.398 1 96.25 230 MET A C 1
ATOM 1857 O O . MET A 1 230 ? -0.978 15.969 -3.395 1 96.25 230 MET A O 1
ATOM 1861 N N . VAL A 1 231 ? -0.845 16.469 -1.209 1 94.88 231 VAL A N 1
ATOM 1862 C CA . VAL A 1 231 ? 0.212 15.484 -1.004 1 94.88 231 VAL A CA 1
ATOM 1863 C C . VAL A 1 231 ? -0.312 14.094 -1.331 1 94.88 231 VAL A C 1
ATOM 1865 O O . VAL A 1 231 ? 0.354 13.32 -2.023 1 94.88 231 VAL A O 1
ATOM 1868 N N . MET A 1 232 ? -1.535 13.742 -0.873 1 96.75 232 MET A N 1
ATOM 1869 C CA . MET A 1 232 ? -2.119 12.43 -1.125 1 96.75 232 MET A CA 1
ATOM 1870 C C . MET A 1 232 ? -2.424 12.242 -2.607 1 96.75 232 MET A C 1
ATOM 1872 O O . MET A 1 232 ? -2.34 11.125 -3.129 1 96.75 232 MET A O 1
ATOM 1876 N N . LEU A 1 233 ? -2.775 13.305 -3.229 1 96.62 233 LEU A N 1
ATOM 1877 C CA . LEU A 1 233 ? -3.01 13.242 -4.668 1 96.62 233 LEU A CA 1
ATOM 1878 C C . LEU A 1 233 ? -1.716 12.945 -5.418 1 96.62 233 LEU A C 1
ATOM 1880 O O . LEU A 1 233 ? -1.711 12.156 -6.367 1 96.62 233 LEU A O 1
ATOM 1884 N N . ILE A 1 234 ? -0.632 13.625 -5.051 1 95.31 234 ILE A N 1
ATOM 1885 C CA . ILE A 1 234 ? 0.672 13.375 -5.652 1 95.31 234 ILE A CA 1
ATOM 1886 C C . ILE A 1 234 ? 1.025 11.891 -5.516 1 95.31 234 ILE A C 1
ATOM 1888 O O . ILE A 1 234 ? 1.438 11.258 -6.484 1 95.31 234 ILE A O 1
ATOM 1892 N N . LEU A 1 235 ? 0.854 11.391 -4.328 1 95.5 235 LEU A N 1
ATOM 1893 C CA . LEU A 1 235 ? 1.168 9.984 -4.082 1 95.5 235 LEU A CA 1
ATOM 1894 C C . LEU A 1 235 ? 0.272 9.07 -4.914 1 95.5 235 LEU A C 1
ATOM 1896 O O . LEU A 1 235 ? 0.736 8.07 -5.457 1 95.5 235 LEU A O 1
ATOM 1900 N N . ARG A 1 236 ? -0.968 9.383 -5.039 1 96.19 236 ARG A N 1
ATOM 1901 C CA . ARG A 1 236 ? -1.907 8.602 -5.836 1 96.19 236 ARG A CA 1
ATOM 1902 C C . ARG A 1 236 ? -1.523 8.617 -7.312 1 96.19 236 ARG A C 1
ATOM 1904 O O . ARG A 1 236 ? -1.575 7.586 -7.984 1 96.19 236 ARG A O 1
ATOM 1911 N N . MET A 1 237 ? -1.123 9.734 -7.789 1 94.62 237 MET A N 1
ATOM 1912 C CA . MET A 1 237 ? -0.745 9.883 -9.195 1 94.62 237 MET A CA 1
ATOM 1913 C C . MET A 1 237 ? 0.509 9.07 -9.5 1 94.62 237 MET A C 1
ATOM 1915 O O . MET A 1 237 ? 0.695 8.609 -10.633 1 94.62 237 MET A O 1
ATOM 1919 N N . GLY A 1 238 ? 1.313 8.867 -8.516 1 93.06 238 GLY A N 1
ATOM 1920 C CA . GLY A 1 238 ? 2.514 8.07 -8.695 1 93.06 238 GLY A CA 1
ATOM 1921 C C . GLY A 1 238 ? 2.227 6.59 -8.859 1 93.06 238 GLY A C 1
ATOM 1922 O O . GLY A 1 238 ? 3.135 5.801 -9.125 1 93.06 238 GLY A O 1
ATOM 1923 N N . THR A 1 239 ? 1.025 6.199 -8.727 1 92.75 239 THR A N 1
ATOM 1924 C CA . THR A 1 239 ? 0.707 4.781 -8.852 1 92.75 239 THR A CA 1
ATOM 1925 C C . THR A 1 239 ? -0.309 4.551 -9.969 1 92.75 239 THR A C 1
ATOM 1927 O O . THR A 1 239 ? -0.972 3.512 -10.008 1 92.75 239 THR A O 1
ATOM 1930 N N . ILE A 1 240 ? -0.473 5.461 -10.875 1 93.12 240 ILE A N 1
ATOM 1931 C CA . ILE A 1 240 ? -1.499 5.41 -11.914 1 93.12 240 ILE A CA 1
ATOM 1932 C C . ILE A 1 240 ? -1.199 4.266 -12.883 1 93.12 240 ILE A C 1
ATOM 1934 O O . ILE A 1 240 ? -2.117 3.605 -13.375 1 93.12 240 ILE A O 1
ATOM 1938 N N . ILE A 1 241 ? 0.03 3.996 -13.148 1 94.25 241 ILE A N 1
ATOM 1939 C CA . ILE A 1 241 ? 0.351 2.934 -14.102 1 94.25 241 ILE A CA 1
ATOM 1940 C C . ILE A 1 241 ? 0.594 1.627 -13.344 1 94.25 241 ILE A C 1
ATOM 1942 O O . ILE A 1 241 ? 1.231 0.711 -13.875 1 94.25 241 ILE A O 1
ATOM 1946 N N . SER A 1 242 ? 0.202 1.604 -12.18 1 93.69 242 SER A N 1
ATOM 1947 C CA . SER A 1 242 ? 0.314 0.401 -11.359 1 93.69 242 SER A CA 1
ATOM 1948 C C . SER A 1 242 ? -1.04 -0.008 -10.789 1 93.69 242 SER A C 1
ATOM 1950 O O . SER A 1 242 ? -1.844 0.846 -10.406 1 93.69 242 SER A O 1
ATOM 1952 N N . VAL A 1 243 ? -1.357 -1.252 -10.914 1 94.56 243 VAL A N 1
ATOM 1953 C CA . VAL A 1 243 ? -2.551 -1.807 -10.289 1 94.56 243 VAL A CA 1
ATOM 1954 C C . VAL A 1 243 ? -2.152 -2.891 -9.289 1 94.56 243 VAL A C 1
ATOM 1956 O O . VAL A 1 243 ? -1.017 -3.373 -9.305 1 94.56 243 VAL A O 1
ATOM 1959 N N . ASP A 1 244 ? -3.029 -3.129 -8.359 1 94.75 244 ASP A N 1
ATOM 1960 C CA . ASP A 1 244 ? -2.748 -4.141 -7.344 1 94.75 244 ASP A CA 1
ATOM 1961 C C . ASP A 1 244 ? -2.697 -5.535 -7.957 1 94.75 244 ASP A C 1
ATOM 1963 O O . ASP A 1 244 ? -3.717 -6.051 -8.422 1 94.75 244 ASP A O 1
ATOM 1967 N N . PHE A 1 245 ? -1.618 -6.102 -7.961 1 94.69 245 PHE A N 1
ATOM 1968 C CA . PHE A 1 245 ? -1.392 -7.395 -8.602 1 94.69 245 PHE A CA 1
ATOM 1969 C C . PHE A 1 245 ? -2.307 -8.461 -8.008 1 94.69 245 PHE A C 1
ATOM 1971 O O . PHE A 1 245 ? -3.021 -9.148 -8.742 1 94.69 245 PHE A O 1
ATOM 1978 N N . GLU A 1 246 ? -2.264 -8.625 -6.664 1 94.25 246 GLU A N 1
ATOM 1979 C CA . GLU A 1 246 ? -2.99 -9.719 -6.027 1 94.25 246 GLU A CA 1
ATOM 1980 C C . GLU A 1 246 ? -4.48 -9.648 -6.348 1 94.25 246 GLU A C 1
ATOM 1982 O O . GLU A 1 246 ? -5.102 -10.672 -6.652 1 94.25 246 GLU A O 1
ATOM 1987 N N . GLN A 1 247 ? -4.992 -8.477 -6.316 1 96.31 247 GLN A N 1
ATOM 1988 C CA . GLN A 1 247 ? -6.41 -8.281 -6.605 1 96.31 247 GLN A CA 1
ATOM 1989 C C . GLN A 1 247 ? -6.754 -8.758 -8.016 1 96.31 247 GLN A C 1
ATOM 1991 O O . GLN A 1 247 ? -7.645 -9.586 -8.195 1 96.31 247 GLN A O 1
ATOM 1996 N N . VAL A 1 248 ? -6.027 -8.234 -8.969 1 96.88 248 VAL A N 1
ATOM 1997 C CA . VAL A 1 248 ? -6.344 -8.5 -10.367 1 96.88 248 VAL A CA 1
ATOM 1998 C C . VAL A 1 248 ? -6.055 -9.961 -10.695 1 96.88 248 VAL A C 1
ATOM 2000 O O . VAL A 1 248 ? -6.797 -10.594 -11.445 1 96.88 248 VAL A O 1
ATOM 2003 N N . PHE A 1 249 ? -5.035 -10.461 -10.125 1 94.75 249 PHE A N 1
ATOM 2004 C CA . PHE A 1 249 ? -4.66 -11.852 -10.336 1 94.75 249 PHE A CA 1
ATOM 2005 C C . PHE A 1 249 ? -5.754 -12.789 -9.844 1 94.75 249 PHE A C 1
ATOM 2007 O O . PHE A 1 249 ? -6.129 -13.734 -10.539 1 94.75 249 PHE A O 1
ATOM 2014 N N . LEU A 1 250 ? -6.297 -12.508 -8.688 1 95.19 250 LEU A N 1
ATOM 2015 C CA . LEU A 1 250 ? -7.289 -13.383 -8.07 1 95.19 250 LEU A CA 1
ATOM 2016 C C . LEU A 1 250 ? -8.633 -13.266 -8.773 1 95.19 250 LEU A C 1
ATOM 2018 O O . LEU A 1 250 ? -9.391 -14.242 -8.844 1 95.19 250 LEU A O 1
ATOM 2022 N N . MET A 1 251 ? -8.906 -12.117 -9.328 1 96.25 251 MET A N 1
ATOM 2023 C CA . MET A 1 251 ? -10.211 -11.875 -9.945 1 96.25 251 MET A CA 1
ATOM 2024 C C . MET A 1 251 ? -10.203 -12.297 -11.406 1 96.25 251 MET A C 1
ATOM 2026 O O . MET A 1 251 ? -11.25 -12.328 -12.047 1 96.25 251 MET A O 1
ATOM 2030 N N . ASN A 1 252 ? -9.047 -12.656 -11.891 1 95.31 252 ASN A N 1
ATOM 2031 C CA . ASN A 1 252 ? -8.891 -13.008 -13.297 1 95.31 252 ASN A CA 1
ATOM 2032 C C . ASN A 1 252 ? -9.508 -14.367 -13.609 1 95.31 252 ASN A C 1
ATOM 2034 O O . ASN A 1 252 ? -9.492 -15.266 -12.766 1 95.31 252 ASN A O 1
ATOM 2038 N N . ASN A 1 253 ? -10.047 -14.547 -14.734 1 94.81 253 ASN A N 1
ATOM 2039 C CA . ASN A 1 253 ? -10.555 -15.789 -15.305 1 94.81 253 ASN A CA 1
ATOM 2040 C C . ASN A 1 253 ? -10.586 -15.727 -16.828 1 94.81 253 ASN A C 1
ATOM 2042 O O . ASN A 1 253 ? -10.359 -14.672 -17.422 1 94.81 253 ASN A O 1
ATOM 2046 N N . PRO A 1 254 ? -10.828 -16.828 -17.484 1 95.56 254 PRO A N 1
ATOM 2047 C CA . PRO A 1 254 ? -10.727 -16.875 -18.953 1 95.56 254 PRO A CA 1
ATOM 2048 C C . PRO A 1 254 ? -11.695 -15.922 -19.641 1 95.56 254 PRO A C 1
ATOM 2050 O O . PRO A 1 254 ? -11.391 -15.406 -20.719 1 95.56 254 PRO A O 1
ATOM 2053 N N . MET A 1 255 ? -12.828 -15.617 -19.062 1 96.88 255 MET A N 1
ATOM 2054 C CA . MET A 1 255 ? -13.867 -14.836 -19.719 1 96.88 255 MET A CA 1
ATOM 2055 C C . MET A 1 255 ? -13.547 -13.344 -19.656 1 96.88 255 MET A C 1
ATOM 2057 O O . MET A 1 255 ? -14.062 -12.562 -20.453 1 96.88 255 MET A O 1
ATOM 2061 N N . VAL A 1 256 ? -12.734 -12.922 -18.688 1 97.62 256 VAL A N 1
ATOM 2062 C CA . VAL A 1 256 ? -12.453 -11.5 -18.531 1 97.62 256 VAL A CA 1
ATOM 2063 C C . VAL A 1 256 ? -10.953 -11.25 -18.641 1 97.62 256 VAL A C 1
ATOM 2065 O O . VAL A 1 256 ? -10.461 -10.188 -18.266 1 97.62 256 VAL A O 1
ATOM 2068 N N . LYS A 1 257 ? -10.234 -12.18 -19.094 1 96.75 257 LYS A N 1
ATOM 2069 C CA . LYS A 1 257 ? -8.773 -12.125 -19.172 1 96.75 257 LYS A CA 1
ATOM 2070 C C . LYS A 1 257 ? -8.312 -10.914 -19.984 1 96.75 257 LYS A C 1
ATOM 2072 O O . LYS A 1 257 ? -7.359 -10.234 -19.609 1 96.75 257 LYS A O 1
ATOM 2077 N N . SER A 1 258 ? -8.953 -10.633 -21.078 1 96.75 258 SER A N 1
ATOM 2078 C CA . SER A 1 258 ? -8.57 -9.531 -21.953 1 96.75 258 SER A CA 1
ATOM 2079 C C . SER A 1 258 ? -8.656 -8.195 -21.234 1 96.75 258 SER A C 1
ATOM 2081 O O . SER A 1 258 ? -7.887 -7.273 -21.516 1 96.75 258 SER A O 1
ATOM 2083 N N . HIS A 1 259 ? -9.555 -8.07 -20.234 1 97.81 259 HIS A N 1
ATOM 2084 C CA . HIS A 1 259 ? -9.773 -6.828 -19.5 1 97.81 259 HIS A CA 1
ATOM 2085 C C . HIS A 1 259 ? -8.914 -6.77 -18.25 1 97.81 259 HIS A C 1
ATOM 2087 O O . HIS A 1 259 ? -8.727 -5.699 -17.656 1 97.81 259 HIS A O 1
ATOM 2093 N N . LEU A 1 260 ? -8.367 -7.906 -17.828 1 97.56 260 LEU A N 1
ATOM 2094 C CA . LEU A 1 260 ? -7.574 -7.914 -16.609 1 97.56 260 LEU A CA 1
ATOM 2095 C C . LEU A 1 260 ? -6.117 -8.25 -16.906 1 97.56 260 LEU A C 1
ATOM 2097 O O . LEU A 1 260 ? -5.34 -8.516 -15.977 1 97.56 260 LEU A O 1
ATOM 2101 N N . GLU A 1 261 ? -5.848 -8.227 -18.234 1 96.81 261 GLU A N 1
ATOM 2102 C CA . GLU A 1 261 ? -4.438 -8.258 -18.609 1 96.81 261 GLU A CA 1
ATOM 2103 C C . GLU A 1 261 ? -3.766 -6.91 -18.359 1 96.81 261 GLU A C 1
ATOM 2105 O O . GLU A 1 261 ? -3.961 -5.957 -19.125 1 96.81 261 GLU A O 1
ATOM 2110 N N . VAL A 1 262 ? -3.021 -6.836 -17.312 1 97.56 262 VAL A N 1
ATOM 2111 C CA . VAL A 1 262 ? -2.338 -5.617 -16.891 1 97.56 262 VAL A CA 1
ATOM 2112 C C . VAL A 1 262 ? -0.845 -5.895 -16.734 1 97.56 262 VAL A C 1
ATOM 2114 O O . VAL A 1 262 ? -0.411 -7.047 -16.781 1 97.56 262 VAL A O 1
ATOM 2117 N N . PHE A 1 263 ? -0.04 -4.859 -16.562 1 96.81 263 PHE A N 1
ATOM 2118 C CA . PHE A 1 263 ? 1.413 -4.969 -16.516 1 96.81 263 PHE A CA 1
ATOM 2119 C C . PHE A 1 263 ? 1.849 -5.883 -15.375 1 96.81 263 PHE A C 1
ATOM 2121 O O . PHE A 1 263 ? 2.715 -6.742 -15.555 1 96.81 263 PHE A O 1
ATOM 2128 N N . GLU A 1 264 ? 1.24 -5.727 -14.211 1 95.69 264 GLU A N 1
ATOM 2129 C CA . GLU A 1 264 ? 1.646 -6.477 -13.031 1 95.69 264 GLU A CA 1
ATOM 2130 C C . GLU A 1 264 ? 1.482 -7.977 -13.242 1 95.69 264 GLU A C 1
ATOM 2132 O O . GLU A 1 264 ? 2.35 -8.766 -12.859 1 95.69 264 GLU A O 1
ATOM 2137 N N . VAL A 1 265 ? 0.378 -8.352 -13.867 1 94.5 265 VAL A N 1
ATOM 2138 C CA . VAL A 1 265 ? 0.112 -9.766 -14.102 1 94.5 265 VAL A CA 1
ATOM 2139 C C . VAL A 1 265 ? 1.054 -10.297 -15.18 1 94.5 265 VAL A C 1
ATOM 2141 O O . VAL A 1 265 ? 1.598 -11.398 -15.055 1 94.5 265 VAL A O 1
ATOM 2144 N N . TYR A 1 266 ? 1.251 -9.508 -16.203 1 95.12 266 TYR A N 1
ATOM 2145 C CA . TYR A 1 266 ? 2.154 -9.914 -17.281 1 95.12 266 TYR A CA 1
ATOM 2146 C C . TYR A 1 266 ? 3.572 -10.102 -16.75 1 95.12 266 TYR A C 1
ATOM 2148 O O . TYR A 1 266 ? 4.223 -11.109 -17.062 1 95.12 266 TYR A O 1
ATOM 2156 N N . ILE A 1 267 ? 4.062 -9.172 -15.992 1 95.25 267 ILE A N 1
ATOM 2157 C CA . ILE A 1 267 ? 5.41 -9.25 -15.445 1 95.25 267 ILE A CA 1
ATOM 2158 C C . ILE A 1 267 ? 5.531 -10.484 -14.547 1 95.25 267 ILE A C 1
ATOM 2160 O O . ILE A 1 267 ? 6.52 -11.219 -14.625 1 95.25 267 ILE A O 1
ATOM 2164 N N . PHE A 1 268 ? 4.512 -10.703 -13.789 1 93.56 268 PHE A N 1
ATOM 2165 C CA . PHE A 1 268 ? 4.52 -11.875 -12.93 1 93.56 268 PHE A CA 1
ATOM 2166 C C . PHE A 1 268 ? 4.586 -13.156 -13.758 1 93.56 268 PHE A C 1
ATOM 2168 O O . PHE A 1 268 ? 5.414 -14.031 -13.492 1 93.56 268 PHE A O 1
ATOM 2175 N N . ASN A 1 269 ? 3.77 -13.273 -14.773 1 93.5 269 ASN A N 1
ATOM 2176 C CA . ASN A 1 269 ? 3.688 -14.469 -15.602 1 93.5 269 ASN A CA 1
ATOM 2177 C C . ASN A 1 269 ? 4.988 -14.711 -16.359 1 93.5 269 ASN A C 1
ATOM 2179 O O . ASN A 1 269 ? 5.227 -15.812 -16.859 1 93.5 269 ASN A O 1
ATOM 2183 N N . ASN A 1 270 ? 5.797 -13.68 -16.438 1 91.56 270 ASN A N 1
ATOM 2184 C CA . ASN A 1 270 ? 7.051 -13.789 -17.188 1 91.56 270 ASN A CA 1
ATOM 2185 C C . ASN A 1 270 ? 8.258 -13.531 -16.281 1 91.56 270 ASN A C 1
ATOM 2187 O O . ASN A 1 270 ? 9.289 -13.055 -16.75 1 91.56 270 ASN A O 1
ATOM 2191 N N . SER A 1 271 ? 8.086 -13.758 -15.047 1 87 271 SER A N 1
ATOM 2192 C CA . SER A 1 271 ? 9.156 -13.555 -14.078 1 87 271 SER A CA 1
ATOM 2193 C C . SER A 1 271 ? 9.898 -14.852 -13.789 1 87 271 SER A C 1
ATOM 2195 O O . SER A 1 271 ? 9.516 -15.914 -14.281 1 87 271 SER A O 1
ATOM 2197 N N . ILE A 1 272 ? 10.922 -14.758 -13.062 1 80.31 272 ILE A N 1
ATOM 2198 C CA . ILE A 1 272 ? 11.766 -15.898 -12.703 1 80.31 272 ILE A CA 1
ATOM 2199 C C . ILE A 1 272 ? 10.953 -16.891 -11.867 1 80.31 272 ILE A C 1
ATOM 2201 O O . ILE A 1 272 ? 11.203 -18.094 -11.914 1 80.31 272 ILE A O 1
ATOM 2205 N N . ALA A 1 273 ? 9.992 -16.391 -11.172 1 76.81 273 ALA A N 1
ATOM 2206 C CA . ALA A 1 273 ? 9.156 -17.234 -10.32 1 76.81 273 ALA A CA 1
ATOM 2207 C C . ALA A 1 273 ? 8.398 -18.266 -11.148 1 76.81 273 ALA A C 1
ATOM 2209 O O . ALA A 1 273 ? 8.102 -19.359 -10.664 1 76.81 273 ALA A O 1
ATOM 2210 N N . THR A 1 274 ? 8.133 -17.938 -12.336 1 83.31 274 THR A N 1
ATOM 2211 C CA . THR A 1 274 ? 7.387 -18.844 -13.195 1 83.31 274 THR A CA 1
ATOM 2212 C C . THR A 1 274 ? 8.328 -19.594 -14.141 1 83.31 274 THR A C 1
ATOM 2214 O O . THR A 1 274 ? 7.871 -20.297 -15.039 1 83.31 274 THR A O 1
ATOM 2217 N N . GLY A 1 275 ? 9.562 -19.359 -14.023 1 84.06 275 GLY A N 1
ATOM 2218 C CA . GLY A 1 275 ? 10.547 -20.062 -14.828 1 84.06 275 GLY A CA 1
ATOM 2219 C C . GLY A 1 275 ? 10.867 -19.359 -16.141 1 84.06 275 GLY A C 1
ATOM 2220 O O . GLY A 1 275 ? 11.539 -19.922 -17 1 84.06 275 GLY A O 1
ATOM 2221 N N . SER A 1 276 ? 10.43 -18.172 -16.219 1 86.88 276 SER A N 1
ATOM 2222 C CA . SER A 1 276 ? 10.648 -17.438 -17.469 1 86.88 276 SER A CA 1
ATOM 2223 C C . SER A 1 276 ? 12.07 -16.891 -17.547 1 86.88 276 SER A C 1
ATOM 2225 O O . SER A 1 276 ? 12.711 -16.656 -16.516 1 86.88 276 SER A O 1
ATOM 2227 N N . THR A 1 277 ? 12.492 -16.719 -18.844 1 86.62 277 THR A N 1
ATOM 2228 C CA . THR A 1 277 ? 13.844 -16.203 -19.062 1 86.62 277 THR A CA 1
ATOM 2229 C C . THR A 1 277 ? 13.789 -14.805 -19.688 1 86.62 277 THR A C 1
ATOM 2231 O O . THR A 1 277 ? 14.805 -14.281 -20.141 1 86.62 277 THR A O 1
ATOM 2234 N N . GLN A 1 278 ? 12.633 -14.25 -19.672 1 90.69 278 GLN A N 1
ATOM 2235 C CA . GLN A 1 278 ? 12.477 -12.938 -20.281 1 90.69 278 GLN A CA 1
ATOM 2236 C C . GLN A 1 278 ? 12.805 -11.828 -19.281 1 90.69 278 GLN A C 1
ATOM 2238 O O . GLN A 1 278 ? 12.031 -10.883 -19.125 1 90.69 278 GLN A O 1
ATOM 2243 N N . TYR A 1 279 ? 13.969 -11.945 -18.75 1 90.19 279 TYR A N 1
ATOM 2244 C CA . TYR A 1 279 ? 14.359 -11.031 -17.688 1 90.19 279 TYR A CA 1
ATOM 2245 C C . TYR A 1 279 ? 14.523 -9.609 -18.219 1 90.19 279 TYR A C 1
ATOM 2247 O O . TYR A 1 279 ? 14.008 -8.656 -17.641 1 90.19 279 TYR A O 1
ATOM 2255 N N . SER A 1 280 ? 15.156 -9.523 -19.328 1 94.19 280 SER A N 1
ATOM 2256 C CA . SER A 1 280 ? 15.453 -8.219 -19.922 1 94.19 280 SER A CA 1
ATOM 2257 C C . SER A 1 280 ? 14.18 -7.504 -20.344 1 94.19 280 SER A C 1
ATOM 2259 O O . SER A 1 280 ? 14 -6.316 -20.047 1 94.19 280 SER A O 1
ATOM 2261 N N . TYR A 1 281 ? 13.328 -8.266 -20.859 1 94.62 281 TYR A N 1
ATOM 2262 C CA . TYR A 1 281 ? 12.078 -7.695 -21.375 1 94.62 281 TYR A CA 1
ATOM 2263 C C . TYR A 1 281 ? 11.195 -7.227 -20.219 1 94.62 281 TYR A C 1
ATOM 2265 O O . TYR A 1 281 ? 10.664 -6.109 -20.25 1 94.62 281 TYR A O 1
ATOM 2273 N N . THR A 1 282 ? 11.023 -8.016 -19.156 1 94.06 282 THR A N 1
ATOM 2274 C CA . THR A 1 282 ? 10.195 -7.637 -18.016 1 94.06 282 THR A CA 1
ATOM 2275 C C . THR A 1 282 ? 10.812 -6.457 -17.266 1 94.06 282 THR A C 1
ATOM 2277 O O . THR A 1 282 ? 10.094 -5.586 -16.766 1 94.06 282 THR A O 1
ATOM 2280 N N . THR A 1 283 ? 12.117 -6.449 -17.203 1 93.56 283 THR A N 1
ATOM 2281 C CA . THR A 1 283 ? 12.797 -5.316 -16.594 1 93.56 283 THR A CA 1
ATOM 2282 C C . THR A 1 283 ? 12.555 -4.039 -17.391 1 93.56 283 THR A C 1
ATOM 2284 O O . THR A 1 283 ? 12.359 -2.965 -16.812 1 93.56 283 THR A O 1
ATOM 2287 N N . ALA A 1 284 ? 12.555 -4.152 -18.688 1 95 284 ALA A N 1
ATOM 2288 C CA . ALA A 1 284 ? 12.25 -3.002 -19.531 1 95 284 ALA A CA 1
ATOM 2289 C C . ALA A 1 284 ? 10.844 -2.475 -19.266 1 95 284 ALA A C 1
ATOM 2291 O O . ALA A 1 284 ? 10.633 -1.262 -19.203 1 95 284 ALA A O 1
ATOM 2292 N N . ILE A 1 285 ? 9.898 -3.357 -19.125 1 95.75 285 ILE A N 1
ATOM 2293 C CA . ILE A 1 285 ? 8.539 -2.959 -18.797 1 95.75 285 ILE A CA 1
ATOM 2294 C C . ILE A 1 285 ? 8.523 -2.232 -17.453 1 95.75 285 ILE A C 1
ATOM 2296 O O . ILE A 1 285 ? 7.891 -1.183 -17.312 1 95.75 285 ILE A O 1
ATOM 2300 N N . GLY A 1 286 ? 9.219 -2.791 -16.469 1 94.06 286 GLY A N 1
ATOM 2301 C CA . GLY A 1 286 ? 9.32 -2.15 -15.172 1 94.06 286 GLY A CA 1
ATOM 2302 C C . GLY A 1 286 ? 9.914 -0.757 -15.234 1 94.06 286 GLY A C 1
ATOM 2303 O O . GLY A 1 286 ? 9.438 0.16 -14.562 1 94.06 286 GLY A O 1
ATOM 2304 N N . LEU A 1 287 ? 10.93 -0.649 -15.984 1 92.31 287 LEU A N 1
ATOM 2305 C CA . LEU A 1 287 ? 11.578 0.652 -16.125 1 92.31 287 LEU A CA 1
ATOM 2306 C C . LEU A 1 287 ? 10.648 1.65 -16.797 1 92.31 287 LEU A C 1
ATOM 2308 O O . LEU A 1 287 ? 10.594 2.82 -16.422 1 92.31 287 LEU A O 1
ATOM 2312 N N . PHE A 1 288 ? 10 1.214 -17.812 1 93.94 288 PHE A N 1
ATOM 2313 C CA . PHE A 1 288 ? 8.992 2.051 -18.453 1 93.94 288 PHE A CA 1
ATOM 2314 C C . PHE A 1 288 ? 7.98 2.562 -17.438 1 93.94 288 PHE A C 1
ATOM 2316 O O . PHE A 1 288 ? 7.723 3.766 -17.359 1 93.94 288 PHE A O 1
ATOM 2323 N N . LYS A 1 289 ? 7.438 1.647 -16.672 1 94.75 289 LYS A N 1
ATOM 2324 C CA . LYS A 1 289 ? 6.453 2.014 -15.656 1 94.75 289 LYS A CA 1
ATOM 2325 C C . LYS A 1 289 ? 7.039 3.006 -14.656 1 94.75 289 LYS A C 1
ATOM 2327 O O . LYS A 1 289 ? 6.379 3.975 -14.273 1 94.75 289 LYS A O 1
ATOM 2332 N N . SER A 1 290 ? 8.25 2.75 -14.242 1 90.56 290 SER A N 1
ATOM 2333 C CA . SER A 1 290 ? 8.906 3.604 -13.258 1 90.56 290 SER A CA 1
ATOM 2334 C C . SER A 1 290 ? 9.086 5.023 -13.789 1 90.56 290 SER A C 1
ATOM 2336 O O . SER A 1 290 ? 8.836 5.996 -13.078 1 90.56 290 SER A O 1
ATOM 2338 N N . VAL A 1 291 ? 9.477 5.133 -15 1 89.88 291 VAL A N 1
ATOM 2339 C CA . VAL A 1 291 ? 9.711 6.438 -15.609 1 89.88 291 VAL A CA 1
ATOM 2340 C C . VAL A 1 291 ? 8.391 7.199 -15.727 1 89.88 291 VAL A C 1
ATOM 2342 O O . VAL A 1 291 ? 8.312 8.375 -15.367 1 89.88 291 VAL A O 1
ATOM 2345 N N . VAL A 1 292 ? 7.387 6.523 -16.156 1 93.44 292 VAL A N 1
ATOM 2346 C CA . VAL A 1 292 ? 6.094 7.172 -16.359 1 93.44 292 VAL A CA 1
ATOM 2347 C C . VAL A 1 292 ? 5.527 7.598 -15 1 93.44 292 VAL A C 1
ATOM 2349 O O . VAL A 1 292 ? 5.066 8.734 -14.844 1 93.44 292 VAL A O 1
ATOM 2352 N N . ASN A 1 293 ? 5.586 6.723 -14.031 1 94 293 ASN A N 1
ATOM 2353 C CA . ASN A 1 293 ? 5.051 7.039 -12.711 1 94 293 ASN A CA 1
ATOM 2354 C C . ASN A 1 293 ? 5.836 8.172 -12.047 1 94 293 ASN A C 1
ATOM 2356 O O . ASN A 1 293 ? 5.246 9.047 -11.406 1 94 293 ASN A O 1
ATOM 2360 N N . THR A 1 294 ? 7.129 8.133 -12.203 1 88.62 294 THR A N 1
ATOM 2361 C CA . THR A 1 294 ? 7.938 9.219 -11.664 1 88.62 294 THR A CA 1
ATOM 2362 C C . THR A 1 294 ? 7.586 10.547 -12.336 1 88.62 294 THR A C 1
ATOM 2364 O O . THR A 1 294 ? 7.445 11.57 -11.664 1 88.62 294 THR A O 1
ATOM 2367 N N . ALA A 1 295 ? 7.438 10.523 -13.617 1 90.62 295 ALA A N 1
ATOM 2368 C CA . ALA A 1 295 ? 7.062 11.727 -14.359 1 90.62 295 ALA A CA 1
ATOM 2369 C C . ALA A 1 295 ? 5.723 12.273 -13.867 1 90.62 295 ALA A C 1
ATOM 2371 O O . ALA A 1 295 ? 5.555 13.492 -13.734 1 90.62 295 ALA A O 1
ATOM 2372 N N . LEU A 1 296 ? 4.824 11.391 -13.562 1 94.19 296 LEU A N 1
ATOM 2373 C CA . LEU A 1 296 ? 3.51 11.812 -13.094 1 94.19 296 LEU A CA 1
ATOM 2374 C C . LEU A 1 296 ? 3.602 12.438 -11.711 1 94.19 296 LEU A C 1
ATOM 2376 O O . LEU A 1 296 ? 2.889 13.391 -11.406 1 94.19 296 LEU A O 1
ATOM 2380 N N . VAL A 1 297 ? 4.426 11.875 -10.883 1 91.69 297 VAL A N 1
ATOM 2381 C CA . VAL A 1 297 ? 4.652 12.445 -9.562 1 91.69 297 VAL A CA 1
ATOM 2382 C C . VAL A 1 297 ? 5.207 13.867 -9.703 1 91.69 297 VAL A C 1
ATOM 2384 O O . VAL A 1 297 ? 4.707 14.797 -9.07 1 91.69 297 VAL A O 1
ATOM 2387 N N . ILE A 1 298 ? 6.203 14.078 -10.57 1 88 298 ILE A N 1
ATOM 2388 C CA . ILE A 1 298 ? 6.855 15.367 -10.781 1 88 298 ILE A CA 1
ATOM 2389 C C . ILE A 1 298 ? 5.855 16.359 -11.367 1 88 298 ILE A C 1
ATOM 2391 O O . ILE A 1 298 ? 5.777 17.5 -10.922 1 88 298 ILE A O 1
ATOM 2395 N N . LEU A 1 299 ? 5.109 15.867 -12.289 1 93.06 299 LEU A N 1
ATOM 2396 C CA . LEU A 1 299 ? 4.121 16.719 -12.938 1 93.06 299 LEU A CA 1
ATOM 2397 C C . LEU A 1 299 ? 3.062 17.172 -11.938 1 93.06 299 LEU A C 1
ATOM 2399 O O . LEU A 1 299 ? 2.723 18.359 -11.883 1 93.06 299 LEU A O 1
ATOM 2403 N N . THR A 1 300 ? 2.537 16.25 -11.203 1 94.44 300 THR A N 1
ATOM 2404 C CA . THR A 1 300 ? 1.52 16.594 -10.219 1 94.44 300 THR A CA 1
ATOM 2405 C C . THR A 1 300 ? 2.094 17.516 -9.148 1 94.44 300 THR A C 1
ATOM 2407 O O . THR A 1 300 ? 1.424 18.453 -8.703 1 94.44 300 THR A O 1
ATOM 2410 N N . ASN A 1 301 ? 3.297 17.25 -8.727 1 90.5 301 ASN A N 1
ATOM 2411 C CA . ASN A 1 301 ? 3.975 18.125 -7.781 1 90.5 301 ASN A CA 1
ATOM 2412 C C . ASN A 1 301 ? 4.133 19.531 -8.344 1 90.5 301 ASN A C 1
ATOM 2414 O O . ASN A 1 301 ? 3.92 20.516 -7.637 1 90.5 301 ASN A O 1
ATOM 2418 N N . TRP A 1 302 ? 4.496 19.625 -9.57 1 91.06 302 TRP A N 1
ATOM 2419 C CA . TRP A 1 302 ? 4.648 20.922 -10.234 1 91.06 302 TRP A CA 1
ATOM 2420 C C . TRP A 1 302 ? 3.328 21.688 -10.258 1 91.06 302 TRP A C 1
ATOM 2422 O O . TRP A 1 302 ? 3.289 22.875 -9.953 1 91.06 302 TRP A O 1
ATOM 2432 N N . ILE A 1 303 ? 2.289 21.016 -10.516 1 93.69 303 ILE A N 1
ATOM 2433 C CA . ILE A 1 303 ? 0.965 21.625 -10.57 1 93.69 303 ILE A CA 1
ATOM 2434 C C . ILE A 1 303 ? 0.555 22.094 -9.172 1 93.69 303 ILE A C 1
ATOM 2436 O O . ILE A 1 303 ? 0.028 23.188 -9.008 1 93.69 303 ILE A O 1
ATOM 2440 N N . THR A 1 304 ? 0.796 21.219 -8.25 1 91.56 304 THR A N 1
ATOM 2441 C CA . THR A 1 304 ? 0.45 21.531 -6.871 1 91.56 304 THR A CA 1
ATOM 2442 C C . THR A 1 304 ? 1.227 22.75 -6.383 1 91.56 304 THR A C 1
ATOM 2444 O O . THR A 1 304 ? 0.663 23.641 -5.734 1 91.56 304 THR A O 1
ATOM 2447 N N . ASN A 1 305 ? 2.471 22.891 -6.738 1 87.75 305 ASN A N 1
ATOM 2448 C CA . ASN A 1 305 ? 3.289 24.047 -6.363 1 87.75 305 ASN A CA 1
ATOM 2449 C C . ASN A 1 305 ? 2.789 25.328 -7.027 1 87.75 305 ASN A C 1
ATOM 2451 O O . ASN A 1 305 ? 2.795 26.391 -6.41 1 87.75 305 ASN A O 1
ATOM 2455 N N . ARG A 1 306 ? 2.402 25.266 -8.148 1 88.5 306 ARG A N 1
ATOM 2456 C CA . ARG A 1 306 ? 1.912 26.422 -8.883 1 88.5 306 ARG A CA 1
ATOM 2457 C C . ARG A 1 306 ? 0.622 26.953 -8.273 1 88.5 306 ARG A C 1
ATOM 2459 O O . ARG A 1 306 ? 0.35 28.156 -8.336 1 88.5 306 ARG A O 1
ATOM 2466 N N . LYS A 1 307 ? -0.094 26.109 -7.645 1 87.75 307 LYS A N 1
ATOM 2467 C CA . LYS A 1 307 ? -1.35 26.5 -7.02 1 87.75 307 LYS A CA 1
ATOM 2468 C C . LYS A 1 307 ? -1.114 27.047 -5.613 1 87.75 307 LYS A C 1
ATOM 2470 O O . LYS A 1 307 ? -2.062 27.422 -4.922 1 87.75 307 LYS A O 1
ATOM 2475 N N . GLY A 1 308 ? 0.15 27.047 -5.25 1 82.62 308 GLY A N 1
ATOM 2476 C CA . GLY A 1 308 ? 0.498 27.719 -4.008 1 82.62 308 GLY A CA 1
ATOM 2477 C C . GLY A 1 308 ? 0.633 26.766 -2.834 1 82.62 308 GLY A C 1
ATOM 2478 O O . GLY A 1 308 ? 0.794 27.188 -1.69 1 82.62 308 GLY A O 1
ATOM 2479 N N . TYR A 1 309 ? 0.448 25.5 -3.258 1 81 309 TYR A N 1
ATOM 2480 C CA . TYR A 1 309 ? 0.639 24.531 -2.186 1 81 309 TYR A CA 1
ATOM 2481 C C . TYR A 1 309 ? 2.092 24.078 -2.115 1 81 309 TYR A C 1
ATOM 2483 O O . TYR A 1 309 ? 2.844 24.234 -3.08 1 81 309 TYR A O 1
ATOM 2491 N N . GLU A 1 310 ? 2.553 23.828 -0.929 1 72.75 310 GLU A N 1
ATOM 2492 C CA . GLU A 1 310 ? 3.92 23.344 -0.813 1 72.75 310 GLU A CA 1
ATOM 2493 C C . GLU A 1 310 ? 4.027 21.891 -1.298 1 72.75 310 GLU A C 1
ATOM 2495 O O . GLU A 1 310 ? 3.371 21 -0.757 1 72.75 310 GLU A O 1
ATOM 2500 N N . GLY A 1 311 ? 4.664 21.719 -2.406 1 68.94 311 GLY A N 1
ATOM 2501 C CA . GLY A 1 311 ? 4.844 20.391 -2.977 1 68.94 311 GLY A CA 1
ATOM 2502 C C . GLY A 1 311 ? 5.852 19.547 -2.221 1 68.94 311 GLY A C 1
ATOM 2503 O O . GLY A 1 311 ? 6.082 19.766 -1.029 1 68.94 311 GLY A O 1
ATOM 2504 N N . VAL A 1 312 ? 6.164 18.328 -2.807 1 73.25 312 VAL A N 1
ATOM 2505 C CA . VAL A 1 312 ? 7 17.328 -2.139 1 73.25 312 VAL A CA 1
ATOM 2506 C C . VAL A 1 312 ? 8.383 17.312 -2.775 1 73.25 312 VAL A C 1
ATOM 2508 O O . VAL A 1 312 ? 9.258 16.547 -2.359 1 73.25 312 VAL A O 1
ATOM 2511 N N . MET A 1 313 ? 8.469 18.156 -3.836 1 69.44 313 MET A N 1
ATOM 2512 C CA . MET A 1 313 ? 9.758 18.219 -4.523 1 69.44 313 MET A CA 1
ATOM 2513 C C . MET A 1 313 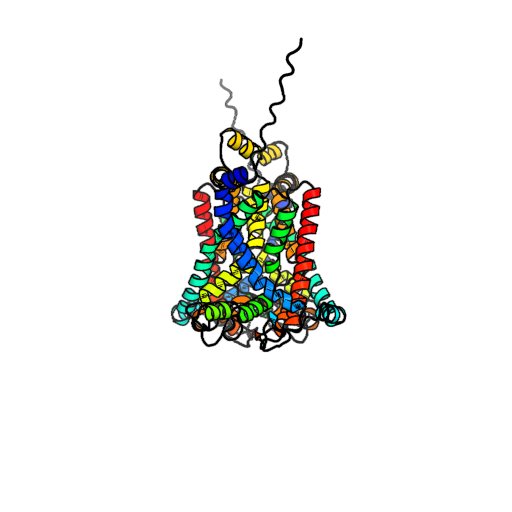? 10.117 19.672 -4.852 1 69.44 313 MET A C 1
ATOM 2515 O O . MET A 1 313 ? 9.234 20.516 -5.027 1 69.44 313 MET A O 1
ATOM 2519 N N . MET B 1 1 ? -37.812 44.438 45.312 1 31.7 1 MET B N 1
ATOM 2520 C CA . MET B 1 1 ? -38.656 43.75 44.312 1 31.7 1 MET B CA 1
ATOM 2521 C C . MET B 1 1 ? -37.844 43.438 43.062 1 31.7 1 MET B C 1
ATOM 2523 O O . MET B 1 1 ? -37.781 44.281 42.156 1 31.7 1 MET B O 1
ATOM 2527 N N . VAL B 1 2 ? -36.625 42.844 43.094 1 39.53 2 VAL B N 1
ATOM 2528 C CA . VAL B 1 2 ? -35.625 42.469 42.094 1 39.53 2 VAL B CA 1
ATOM 2529 C C . VAL B 1 2 ? -36.281 41.531 41.062 1 39.53 2 VAL B C 1
ATOM 2531 O O . VAL B 1 2 ? -36.844 40.5 41.438 1 39.53 2 VAL B O 1
ATOM 2534 N N . ALA B 1 3 ? -36.688 42.031 39.875 1 44.44 3 ALA B N 1
ATOM 2535 C CA . ALA B 1 3 ? -37.156 41.344 38.688 1 44.44 3 ALA B CA 1
ATOM 2536 C C . ALA B 1 3 ? -36.281 40.125 38.375 1 44.44 3 ALA B C 1
ATOM 2538 O O . ALA B 1 3 ? -35.094 40.281 38.125 1 44.44 3 ALA B O 1
ATOM 2539 N N . LYS B 1 4 ? -36.656 38.938 38.812 1 42.47 4 LYS B N 1
ATOM 2540 C CA . LYS B 1 4 ? -36.094 37.625 38.438 1 42.47 4 LYS B CA 1
ATOM 2541 C C . LYS B 1 4 ? -36.094 37.469 36.938 1 42.47 4 LYS B C 1
ATOM 2543 O O . LYS B 1 4 ? -37.156 37.406 36.312 1 42.47 4 LYS B O 1
ATOM 2548 N N . ARG B 1 5 ? -35.125 38.031 36.188 1 40.81 5 ARG B N 1
ATOM 2549 C CA . ARG B 1 5 ? -34.969 37.75 34.781 1 40.81 5 ARG B CA 1
ATOM 2550 C C . ARG B 1 5 ? -35.062 36.219 34.5 1 40.81 5 ARG B C 1
ATOM 2552 O O . ARG B 1 5 ? -34.312 35.469 35.094 1 40.81 5 ARG B O 1
ATOM 2559 N N . GLY B 1 6 ? -36.25 35.688 34.25 1 36.75 6 GLY B N 1
ATOM 2560 C CA . GLY B 1 6 ? -36.5 34.312 33.875 1 36.75 6 GLY B CA 1
ATOM 2561 C C . GLY B 1 6 ? -35.531 33.781 32.844 1 36.75 6 GLY B C 1
ATOM 2562 O O . GLY B 1 6 ? -35.188 34.5 31.906 1 36.75 6 GLY B O 1
ATOM 2563 N N . LYS B 1 7 ? -34.594 33 33.25 1 40.97 7 LYS B N 1
ATOM 2564 C CA . LYS B 1 7 ? -33.719 32.219 32.375 1 40.97 7 LYS B CA 1
ATOM 2565 C C . LYS B 1 7 ? -34.5 31.641 31.203 1 40.97 7 LYS B C 1
ATOM 2567 O O . LYS B 1 7 ? -35.406 30.828 31.391 1 40.97 7 LYS B O 1
ATOM 2572 N N . GLY B 1 8 ? -34.906 32.438 30.234 1 38.06 8 GLY B N 1
ATOM 2573 C CA . GLY B 1 8 ? -35.5 31.891 29.016 1 38.06 8 GLY B CA 1
ATOM 2574 C C . GLY B 1 8 ? -34.844 30.594 28.578 1 38.06 8 GLY B C 1
ATOM 2575 O O . GLY B 1 8 ? -33.625 30.516 28.469 1 38.06 8 GLY B O 1
ATOM 2576 N N . TYR B 1 9 ? -35.375 29.516 29 1 40.31 9 TYR B N 1
ATOM 2577 C CA . TYR B 1 9 ? -35.031 28.188 28.5 1 40.31 9 TYR B CA 1
ATOM 2578 C C . TYR B 1 9 ? -34.812 28.188 27 1 40.31 9 TYR B C 1
ATOM 2580 O O . TYR B 1 9 ? -35.719 28.547 26.25 1 40.31 9 TYR B O 1
ATOM 2588 N N . ALA B 1 10 ? -33.75 28.625 26.547 1 48.59 10 ALA B N 1
ATOM 2589 C CA . ALA B 1 10 ? -33.438 28.422 25.125 1 48.59 10 ALA B CA 1
ATOM 2590 C C . ALA B 1 10 ? -34.125 27.156 24.609 1 48.59 10 ALA B C 1
ATOM 2592 O O . ALA B 1 10 ? -33.938 26.062 25.141 1 48.59 10 ALA B O 1
ATOM 2593 N N . ALA B 1 11 ? -35.25 27.141 24.156 1 50.09 11 ALA B N 1
ATOM 2594 C CA . ALA B 1 11 ? -36.094 26.078 23.609 1 50.09 11 ALA B CA 1
ATOM 2595 C C . ALA B 1 11 ? -35.25 25.062 22.828 1 50.09 11 ALA B C 1
ATOM 2597 O O . ALA B 1 11 ? -34.594 25.406 21.859 1 50.09 11 ALA B O 1
ATOM 2598 N N . ARG B 1 12 ? -34.781 24.078 23.516 1 51.53 12 ARG B N 1
ATOM 2599 C CA . ARG B 1 12 ? -34.156 22.922 22.859 1 51.53 12 ARG B CA 1
ATOM 2600 C C . ARG B 1 12 ? -34.844 22.594 21.547 1 51.53 12 ARG B C 1
ATOM 2602 O O . ARG B 1 12 ? -36.031 22.328 21.531 1 51.53 12 ARG B O 1
ATOM 2609 N N . LYS B 1 13 ? -34.406 23.188 20.453 1 57.69 13 LYS B N 1
ATOM 2610 C CA . LYS B 1 13 ? -35 22.812 19.172 1 57.69 13 LYS B CA 1
ATOM 2611 C C . LYS B 1 13 ? -35.344 21.328 19.141 1 57.69 13 LYS B C 1
ATOM 2613 O O . LYS B 1 13 ? -34.594 20.5 19.672 1 57.69 13 LYS B O 1
ATOM 2618 N N . THR B 1 14 ? -36.531 20.859 18.906 1 58 14 THR B N 1
ATOM 2619 C CA . THR B 1 14 ? -37.031 19.5 18.781 1 58 14 THR B CA 1
ATOM 2620 C C . THR B 1 14 ? -36.188 18.672 17.828 1 58 14 THR B C 1
ATOM 2622 O O . THR B 1 14 ? -35.531 19.234 16.922 1 58 14 THR B O 1
ATOM 2625 N N . LEU B 1 15 ? -35.844 17.5 18.219 1 58.75 15 LEU B N 1
ATOM 2626 C CA . LEU B 1 15 ? -35.094 16.562 17.406 1 58.75 15 LEU B CA 1
ATOM 2627 C C . LEU B 1 15 ? -35.469 16.688 15.93 1 58.75 15 LEU B C 1
ATOM 2629 O O . LEU B 1 15 ? -34.594 16.625 15.055 1 58.75 15 LEU B O 1
ATOM 2633 N N . LYS B 1 16 ? -36.75 16.828 15.734 1 59.75 16 LYS B N 1
ATOM 2634 C CA . LYS B 1 16 ? -37.25 16.984 14.367 1 59.75 16 LYS B CA 1
ATOM 2635 C C . LYS B 1 16 ? -36.688 18.25 13.727 1 59.75 16 LYS B C 1
ATOM 2637 O O . LYS B 1 16 ? -36.312 18.25 12.547 1 59.75 16 LYS B O 1
ATOM 2642 N N . LYS B 1 17 ? -36.688 19.297 14.461 1 59.97 17 LYS B N 1
ATOM 2643 C CA . LYS B 1 17 ? -36.156 20.547 13.93 1 59.97 17 LYS B CA 1
ATOM 2644 C C . LYS B 1 17 ? -34.656 20.484 13.727 1 59.97 17 LYS B C 1
ATOM 2646 O O . LYS B 1 17 ? -34.125 21.016 12.742 1 59.97 17 LYS B O 1
ATOM 2651 N N . GLN B 1 18 ? -34 19.828 14.648 1 61.81 18 GLN B N 1
ATOM 2652 C CA . GLN B 1 18 ? -32.562 19.641 14.5 1 61.81 18 GLN B CA 1
ATOM 2653 C C . GLN B 1 18 ? -32.25 18.766 13.289 1 61.81 18 GLN B C 1
ATOM 2655 O O . GLN B 1 18 ? -31.312 19.031 12.539 1 61.81 18 GLN B O 1
ATOM 2660 N N . LEU B 1 19 ? -33.031 17.734 13.164 1 61.12 19 LEU B N 1
ATOM 2661 C CA . LEU B 1 19 ? -32.875 16.859 12 1 61.12 19 LEU B CA 1
ATOM 2662 C C . LEU B 1 19 ? -33.156 17.625 10.711 1 61.12 19 LEU B C 1
ATOM 2664 O O . LEU B 1 19 ? -32.469 17.391 9.695 1 61.12 19 LEU B O 1
ATOM 2668 N N . TRP B 1 20 ? -34.094 18.375 10.844 1 60.12 20 TRP B N 1
ATOM 2669 C CA . TRP B 1 20 ? -34.438 19.188 9.688 1 60.12 20 TRP B CA 1
ATOM 2670 C C . TRP B 1 20 ? -33.375 20.234 9.406 1 60.12 20 TRP B C 1
ATOM 2672 O O . TRP B 1 20 ? -33.094 20.531 8.25 1 60.12 20 TRP B O 1
ATOM 2682 N N . GLU B 1 21 ? -32.844 20.75 10.414 1 59.44 21 GLU B N 1
ATOM 2683 C CA . GLU B 1 21 ? -31.797 21.766 10.242 1 59.44 21 GLU B CA 1
ATOM 2684 C C . GLU B 1 21 ? -30.531 21.156 9.648 1 59.44 21 GLU B C 1
ATOM 2686 O O . GLU B 1 21 ? -29.828 21.797 8.867 1 59.44 21 GLU B O 1
ATOM 2691 N N . TYR B 1 22 ? -30.391 19.906 10.039 1 58.31 22 TYR B N 1
ATOM 2692 C CA . TYR B 1 22 ? -29.188 19.25 9.57 1 58.31 22 TYR B CA 1
ATOM 2693 C C . TYR B 1 22 ? -29.484 18.266 8.445 1 58.31 22 TYR B C 1
ATOM 2695 O O . TYR B 1 22 ? -28.703 17.359 8.18 1 58.31 22 TYR B O 1
ATOM 2703 N N . ARG B 1 23 ? -30.594 18.375 7.855 1 57.94 23 ARG B N 1
ATOM 2704 C CA . ARG B 1 23 ? -31.078 17.453 6.84 1 57.94 23 ARG B CA 1
ATOM 2705 C C . ARG B 1 23 ? -30.094 17.344 5.688 1 57.94 23 ARG B C 1
ATOM 2707 O O . ARG B 1 23 ? -29.922 16.266 5.113 1 57.94 23 ARG B O 1
ATOM 2714 N N . TRP B 1 24 ? -29.562 18.406 5.379 1 53.69 24 TRP B N 1
ATOM 2715 C CA . TRP B 1 24 ? -28.656 18.359 4.234 1 53.69 24 TRP B CA 1
ATOM 2716 C C . TRP B 1 24 ? -27.406 17.547 4.555 1 53.69 24 TRP B C 1
ATOM 2718 O O . TRP B 1 24 ? -26.859 16.875 3.686 1 53.69 24 TRP B O 1
ATOM 2728 N N . ILE B 1 25 ? -27.016 17.781 5.73 1 54 25 ILE B N 1
ATOM 2729 C CA . ILE B 1 25 ? -25.875 16.969 6.133 1 54 25 ILE B CA 1
ATOM 2730 C C . ILE B 1 25 ? -26.266 15.492 6.113 1 54 25 ILE B C 1
ATOM 2732 O O . ILE B 1 25 ? -25.484 14.648 5.672 1 54 25 ILE B O 1
ATOM 2736 N N . TYR B 1 26 ? -27.469 15.32 6.621 1 55.47 26 TYR B N 1
ATOM 2737 C CA . TYR B 1 26 ? -27.969 13.945 6.586 1 55.47 26 TYR B CA 1
ATOM 2738 C C . TYR B 1 26 ? -28.172 13.469 5.152 1 55.47 26 TYR B C 1
ATOM 2740 O O . TYR B 1 26 ? -27.859 12.328 4.824 1 55.47 26 TYR B O 1
ATOM 2748 N N . VAL B 1 27 ? -28.641 14.273 4.387 1 54.47 27 VAL B N 1
ATOM 2749 C CA . VAL B 1 27 ? -28.875 13.906 2.992 1 54.47 27 VAL B CA 1
ATOM 2750 C C . VAL B 1 27 ? -27.531 13.695 2.289 1 54.47 27 VAL B C 1
ATOM 2752 O O . VAL B 1 27 ? -27.375 12.766 1.497 1 54.47 27 VAL B O 1
ATOM 2755 N N . LEU B 1 28 ? -26.719 14.656 2.525 1 53.41 28 LEU B N 1
ATOM 2756 C CA . LEU B 1 28 ? -25.422 14.469 1.901 1 53.41 28 LEU B CA 1
ATOM 2757 C C . LEU B 1 28 ? -24.703 13.258 2.488 1 53.41 28 LEU B C 1
ATOM 2759 O O . LEU B 1 28 ? -23.953 12.578 1.788 1 53.41 28 LEU B O 1
ATOM 2763 N N . GLY B 1 29 ? -25 13.055 3.725 1 55.44 29 GLY B N 1
ATOM 2764 C CA . GLY B 1 29 ? -24.406 11.93 4.418 1 55.44 29 GLY B CA 1
ATOM 2765 C C . GLY B 1 29 ? -25.109 10.617 4.152 1 55.44 29 GLY B C 1
ATOM 2766 O O . GLY B 1 29 ? -24.484 9.555 4.16 1 55.44 29 GLY B O 1
ATOM 2767 N N . ILE B 1 30 ? -26.328 10.703 3.908 1 55.81 30 ILE B N 1
ATOM 2768 C CA . ILE B 1 30 ? -27.141 9.5 3.799 1 55.81 30 ILE B CA 1
ATOM 2769 C C . ILE B 1 30 ? -26.656 8.648 2.629 1 55.81 30 ILE B C 1
ATOM 2771 O O . ILE B 1 30 ? -26.438 7.445 2.775 1 55.81 30 ILE B O 1
ATOM 2775 N N . PRO B 1 31 ? -26.594 9.242 1.5 1 52.56 31 PRO B N 1
ATOM 2776 C CA . PRO B 1 31 ? -26.094 8.359 0.446 1 52.56 31 PRO B CA 1
ATOM 2777 C C . PRO B 1 31 ? -24.75 7.734 0.792 1 52.56 31 PRO B C 1
ATOM 2779 O O . PRO B 1 31 ? -24.516 6.555 0.508 1 52.56 31 PRO B O 1
ATOM 2782 N N . GLY B 1 32 ? -23.969 8.641 1.373 1 51.75 32 GLY B N 1
ATOM 2783 C CA . GLY B 1 32 ? -22.703 8.086 1.818 1 51.75 32 GLY B CA 1
ATOM 2784 C C . GLY B 1 32 ? -22.859 7.012 2.877 1 51.75 32 GLY B C 1
ATOM 2785 O O . GLY B 1 32 ? -22.188 5.973 2.818 1 51.75 32 GLY B O 1
ATOM 2786 N N . LEU B 1 33 ? -23.797 7.332 3.799 1 55.38 33 LEU B N 1
ATOM 2787 C CA . LEU B 1 33 ? -24.062 6.344 4.84 1 55.38 33 LEU B CA 1
ATOM 2788 C C . LEU B 1 33 ? -24.688 5.086 4.25 1 55.38 33 LEU B C 1
ATOM 2790 O O . LEU B 1 33 ? -24.375 3.973 4.68 1 55.38 33 LEU B O 1
ATOM 2794 N N . ILE B 1 34 ? -25.547 5.25 3.385 1 56.78 34 ILE B N 1
ATOM 2795 C CA . ILE B 1 34 ? -26.156 4.09 2.75 1 56.78 34 ILE B CA 1
ATOM 2796 C C . ILE B 1 34 ? -25.109 3.295 1.987 1 56.78 34 ILE B C 1
ATOM 2798 O O . ILE B 1 34 ? -25.031 2.068 2.105 1 56.78 34 ILE B O 1
ATOM 2802 N N . VAL B 1 35 ? -24.422 4.043 1.203 1 53.44 35 VAL B N 1
ATOM 2803 C CA . VAL B 1 35 ? -23.359 3.373 0.459 1 53.44 35 VAL B CA 1
ATOM 2804 C C . VAL B 1 35 ? -22.359 2.736 1.433 1 53.44 35 VAL B C 1
ATOM 2806 O O . VAL B 1 35 ? -21.938 1.599 1.233 1 53.44 35 VAL B O 1
ATOM 2809 N N . MET B 1 36 ? -22.125 3.627 2.375 1 52.81 36 MET B N 1
ATOM 2810 C CA . MET B 1 36 ? -21.25 3.084 3.408 1 52.81 36 MET B CA 1
ATOM 2811 C C . MET B 1 36 ? -21.859 1.843 4.047 1 52.81 36 MET B C 1
ATOM 2813 O O . MET B 1 36 ? -21.172 0.835 4.238 1 52.81 36 MET B O 1
ATOM 2817 N N . PHE B 1 37 ? -23.141 1.979 4.418 1 58.28 37 PHE B N 1
ATOM 2818 C CA . PHE B 1 37 ? -23.812 0.833 5.023 1 58.28 37 PHE B CA 1
ATOM 2819 C C . PHE B 1 37 ? -23.828 -0.35 4.062 1 58.28 37 PHE B C 1
ATOM 2821 O O . PHE B 1 37 ? -23.531 -1.481 4.453 1 58.28 37 PHE B O 1
ATOM 2828 N N . LEU B 1 38 ? -24.234 -0.043 2.895 1 56.75 38 LEU B N 1
ATOM 2829 C CA . LEU B 1 38 ? -24.344 -1.131 1.93 1 56.75 38 LEU B CA 1
ATOM 2830 C C . LEU B 1 38 ? -22.984 -1.729 1.629 1 56.75 38 LEU B C 1
ATOM 2832 O O . LEU B 1 38 ? -22.828 -2.951 1.562 1 56.75 38 LEU B O 1
ATOM 2836 N N . MET B 1 39 ? -22.172 -0.853 1.326 1 53.47 39 MET B N 1
ATOM 2837 C CA . MET B 1 39 ? -20.812 -1.281 0.985 1 53.47 39 MET B CA 1
ATOM 2838 C C . MET B 1 39 ? -20.125 -1.937 2.184 1 53.47 39 MET B C 1
ATOM 2840 O O . MET B 1 39 ? -19.312 -2.838 2.018 1 53.47 39 MET B O 1
ATOM 2844 N N . PHE B 1 40 ? -20.469 -1.356 3.307 1 56.28 40 PHE B N 1
ATOM 2845 C CA . PHE B 1 40 ? -19.859 -1.891 4.523 1 56.28 40 PHE B CA 1
ATOM 2846 C C . PHE B 1 40 ? -20.531 -3.205 4.918 1 56.28 40 PHE B C 1
ATOM 2848 O O . PHE B 1 40 ? -19.844 -4.164 5.293 1 56.28 40 PHE B O 1
ATOM 2855 N N . TYR B 1 41 ? -21.812 -3.266 4.734 1 60.81 41 TYR B N 1
ATOM 2856 C CA . TYR B 1 41 ? -22.516 -4.402 5.305 1 60.81 41 TYR B CA 1
ATOM 2857 C C . TYR B 1 41 ? -22.5 -5.594 4.359 1 60.81 41 TYR B C 1
ATOM 2859 O O . TYR B 1 41 ? -22.359 -6.738 4.793 1 60.81 41 TYR B O 1
ATOM 2867 N N . MET B 1 42 ? -22.438 -5.309 3.16 1 64.38 42 MET B N 1
ATOM 2868 C CA . MET B 1 42 ? -22.688 -6.449 2.285 1 64.38 42 MET B CA 1
ATOM 2869 C C . MET B 1 42 ? -21.5 -7.406 2.289 1 64.38 42 MET B C 1
ATOM 2871 O O . MET B 1 42 ? -21.656 -8.602 2.555 1 64.38 42 MET B O 1
ATOM 2875 N N . PRO B 1 43 ? -20.312 -6.875 2.027 1 66.31 43 PRO B N 1
ATOM 2876 C CA . PRO B 1 43 ? -19.219 -7.852 2.088 1 66.31 43 PRO B CA 1
ATOM 2877 C C . PRO B 1 43 ? -18.938 -8.328 3.51 1 66.31 43 PRO B C 1
ATOM 2879 O O . PRO B 1 43 ? -18.438 -9.445 3.703 1 66.31 43 PRO B O 1
ATOM 2882 N N . MET B 1 44 ? -19.422 -7.609 4.363 1 73.12 44 MET B N 1
ATOM 2883 C CA . MET B 1 44 ? -19.188 -7.973 5.758 1 73.12 44 MET B CA 1
ATOM 2884 C C . MET B 1 44 ? -20.047 -9.164 6.16 1 73.12 44 MET B C 1
ATOM 2886 O O . MET B 1 44 ? -19.672 -9.922 7.062 1 73.12 44 MET B O 1
ATOM 2890 N N . ARG B 1 45 ? -21.109 -9.266 5.414 1 77.25 45 ARG B N 1
ATOM 2891 C CA . ARG B 1 45 ? -21.922 -10.445 5.672 1 77.25 45 ARG B CA 1
ATOM 2892 C C . ARG B 1 45 ? -21.141 -11.727 5.387 1 77.25 45 ARG B C 1
ATOM 2894 O O . ARG B 1 45 ? -21.344 -12.742 6.062 1 77.25 45 ARG B O 1
ATOM 2901 N N . GLY B 1 46 ? -20.266 -11.586 4.41 1 84.25 46 GLY B N 1
ATOM 2902 C CA . GLY B 1 46 ? -19.422 -12.734 4.094 1 84.25 46 GLY B CA 1
ATOM 2903 C C . GLY B 1 46 ? -18.5 -13.125 5.223 1 84.25 46 GLY B C 1
ATOM 2904 O O . GLY B 1 46 ? -18.094 -14.281 5.324 1 84.25 46 GLY B O 1
ATOM 2905 N N . LEU B 1 47 ? -18.25 -12.172 6.059 1 87.88 47 LEU B N 1
ATOM 2906 C CA . LEU B 1 47 ? -17.359 -12.445 7.18 1 87.88 47 LEU B CA 1
ATOM 2907 C C . LEU B 1 47 ? -18.047 -13.367 8.195 1 87.88 47 LEU B C 1
ATOM 2909 O O . LEU B 1 47 ? -17.375 -13.953 9.047 1 87.88 47 LEU B O 1
ATOM 2913 N N . LEU B 1 48 ? -19.344 -13.516 8.102 1 89.31 48 LEU B N 1
ATOM 2914 C CA . LEU B 1 48 ? -20.078 -14.438 8.977 1 89.31 48 LEU B CA 1
ATOM 2915 C C . LEU B 1 48 ? -19.641 -15.875 8.727 1 89.31 48 LEU B C 1
ATOM 2917 O O . LEU B 1 48 ? -19.875 -16.75 9.562 1 89.31 48 LEU B O 1
ATOM 2921 N N . MET B 1 49 ? -19.031 -16.062 7.582 1 92.25 49 MET B N 1
ATOM 2922 C CA . MET B 1 49 ? -18.547 -17.391 7.23 1 92.25 49 MET B CA 1
ATOM 2923 C C . MET B 1 49 ? -17.562 -17.906 8.273 1 92.25 49 MET B C 1
ATOM 2925 O O . MET B 1 49 ? -17.422 -19.125 8.469 1 92.25 49 MET B O 1
ATOM 2929 N N . ALA B 1 50 ? -16.906 -16.969 8.953 1 94.38 50 ALA B N 1
ATOM 2930 C CA . ALA B 1 50 ? -15.938 -17.344 9.984 1 94.38 50 ALA B CA 1
ATOM 2931 C C . ALA B 1 50 ? -16.625 -18.094 11.117 1 94.38 50 ALA B C 1
ATOM 2933 O O . ALA B 1 50 ? -15.961 -18.828 11.867 1 94.38 50 ALA B O 1
ATOM 2934 N N . PHE B 1 51 ? -17.969 -17.969 11.211 1 95.75 51 PHE B N 1
ATOM 2935 C CA . PHE B 1 51 ? -18.719 -18.562 12.312 1 95.75 51 PHE B CA 1
ATOM 2936 C C . PHE B 1 51 ? -19.641 -19.672 11.805 1 95.75 51 PHE B C 1
ATOM 2938 O O . PHE B 1 51 ? -20.516 -20.141 12.539 1 95.75 51 PHE B O 1
ATOM 2945 N N . GLN B 1 52 ? -19.469 -20.031 10.555 1 95.62 52 GLN B N 1
ATOM 2946 C CA . GLN B 1 52 ? -20.297 -21.047 9.914 1 95.62 52 GLN B CA 1
ATOM 2947 C C . GLN B 1 52 ? -19.453 -22.094 9.211 1 95.62 52 GLN B C 1
ATOM 2949 O O . GLN B 1 52 ? -18.281 -21.875 8.938 1 95.62 52 GLN B O 1
ATOM 2954 N N . ASP B 1 53 ? -20.062 -23.328 9.102 1 95.38 53 ASP B N 1
ATOM 2955 C CA . ASP B 1 53 ? -19.578 -24.234 8.078 1 95.38 53 ASP B CA 1
ATOM 2956 C C . ASP B 1 53 ? -20.188 -23.906 6.715 1 95.38 53 ASP B C 1
ATOM 2958 O O . ASP B 1 53 ? -21.172 -24.516 6.297 1 95.38 53 ASP B O 1
ATOM 2962 N N . TYR B 1 54 ? -19.641 -22.953 6.094 1 91.81 54 TYR B N 1
ATOM 2963 C CA . TYR B 1 54 ? -20.188 -22.359 4.879 1 91.81 54 TYR B CA 1
ATOM 2964 C C . TYR B 1 54 ? -20.25 -23.391 3.75 1 91.81 54 TYR B C 1
ATOM 2966 O O . TYR B 1 54 ? -19.266 -24.094 3.486 1 91.81 54 TYR B O 1
ATOM 2974 N N . ASN B 1 55 ? -21.328 -23.5 3.188 1 88.94 55 ASN B N 1
ATOM 2975 C CA . ASN B 1 55 ? -21.594 -24.312 2.008 1 88.94 55 ASN B CA 1
ATOM 2976 C C . ASN B 1 55 ? -22.109 -23.469 0.847 1 88.94 55 ASN B C 1
ATOM 2978 O O . ASN B 1 55 ? -23.203 -22.906 0.913 1 88.94 55 ASN B O 1
ATOM 2982 N N . PRO B 1 56 ? -21.312 -23.359 -0.192 1 84.69 56 PRO B N 1
ATOM 2983 C CA . PRO B 1 56 ? -21.672 -22.5 -1.315 1 84.69 56 PRO B CA 1
ATOM 2984 C C . PRO B 1 56 ? -23.016 -22.875 -1.946 1 84.69 56 PRO B C 1
ATOM 2986 O O . PRO B 1 56 ? -23.672 -22.031 -2.549 1 84.69 56 PRO B O 1
ATOM 2989 N N . HIS B 1 57 ? -23.391 -24.078 -1.841 1 85.31 57 HIS B N 1
ATOM 2990 C CA . HIS B 1 57 ? -24.625 -24.531 -2.473 1 85.31 57 HIS B CA 1
ATOM 2991 C C . HIS B 1 57 ? -25.844 -23.969 -1.768 1 85.31 57 HIS B C 1
ATOM 2993 O O . HIS B 1 57 ? -26.891 -23.781 -2.391 1 85.31 57 HIS B O 1
ATOM 2999 N N . VAL B 1 58 ? -25.719 -23.703 -0.466 1 86.69 58 VAL B N 1
ATOM 3000 C CA . VAL B 1 58 ? -26.875 -23.219 0.272 1 86.69 58 VAL B CA 1
ATOM 3001 C C . VAL B 1 58 ? -26.672 -21.766 0.667 1 86.69 58 VAL B C 1
ATOM 3003 O O . VAL B 1 58 ? -27.578 -21.125 1.206 1 86.69 58 VAL B O 1
ATOM 3006 N N . GLY B 1 59 ? -25.531 -21.25 0.374 1 84.06 59 GLY B N 1
ATOM 3007 C CA . GLY B 1 59 ? -25.25 -19.844 0.634 1 84.06 59 GLY B CA 1
ATOM 3008 C C . GLY B 1 59 ? -25.047 -19.531 2.105 1 84.06 59 GLY B C 1
ATOM 3009 O O . GLY B 1 59 ? -25.047 -20.453 2.938 1 84.06 59 GLY B O 1
ATOM 3010 N N . ILE B 1 60 ? -24.891 -18.297 2.453 1 82.94 60 ILE B N 1
ATOM 3011 C CA . ILE B 1 60 ? -24.562 -17.859 3.803 1 82.94 60 ILE B CA 1
ATOM 3012 C C . ILE B 1 60 ? -25.766 -18.062 4.723 1 82.94 60 ILE B C 1
ATOM 3014 O O . ILE B 1 60 ? -25.609 -18.516 5.863 1 82.94 60 ILE B O 1
ATOM 3018 N N . LEU B 1 61 ? -26.906 -17.812 4.223 1 82 61 LEU B N 1
ATOM 3019 C CA . LEU B 1 61 ? -28.109 -17.906 5.039 1 82 61 LEU B CA 1
ATOM 3020 C C . LEU B 1 61 ? -28.453 -19.359 5.328 1 82 61 LEU B C 1
ATOM 3022 O O . LEU B 1 61 ? -29.062 -19.672 6.355 1 82 61 LEU B O 1
ATOM 3026 N N . GLY B 1 62 ? -28.047 -20.234 4.531 1 87 62 GLY B N 1
ATOM 3027 C CA . GLY B 1 62 ? -28.406 -21.641 4.684 1 87 62 GLY B CA 1
ATOM 3028 C C . GLY B 1 62 ? -27.312 -22.469 5.352 1 87 62 GLY B C 1
ATOM 3029 O O . GLY B 1 62 ? -27.531 -23.641 5.676 1 87 62 GLY B O 1
ATOM 3030 N N . SER B 1 63 ? -26.188 -21.875 5.547 1 92.88 63 SER B N 1
ATOM 3031 C CA . SER B 1 63 ? -25.062 -22.609 6.105 1 92.88 63 SER B CA 1
ATOM 3032 C C . SER B 1 63 ? -25.156 -22.719 7.625 1 92.88 63 SER B C 1
ATOM 3034 O O . SER B 1 63 ? -25.656 -21.797 8.281 1 92.88 63 SER B O 1
ATOM 3036 N N . GLN B 1 64 ? -24.688 -23.781 8.234 1 95.19 64 GLN B N 1
ATOM 3037 C CA . GLN B 1 64 ? -24.812 -24.094 9.656 1 95.19 64 GLN B CA 1
ATOM 3038 C C . GLN B 1 64 ? -23.922 -23.172 10.492 1 95.19 64 GLN B C 1
ATOM 3040 O O . GLN B 1 64 ? -22.75 -23 10.188 1 95.19 64 GLN B O 1
ATOM 3045 N N . TRP B 1 65 ? -24.531 -22.672 11.539 1 95.88 65 TRP B N 1
ATOM 3046 C CA . TRP B 1 65 ? -23.766 -21.891 12.5 1 95.88 65 TRP B CA 1
ATOM 3047 C C . TRP B 1 65 ? -22.953 -22.781 13.422 1 95.88 65 TRP B C 1
ATOM 3049 O O . TRP B 1 65 ? -23.5 -23.719 14.023 1 95.88 65 TRP B O 1
ATOM 3059 N N . VAL B 1 66 ? -21.672 -22.531 13.516 1 97.06 66 VAL B N 1
ATOM 3060 C CA . VAL B 1 66 ? -20.812 -23.406 14.312 1 97.06 66 VAL B CA 1
ATOM 3061 C C . VAL B 1 66 ? -20.094 -22.594 15.375 1 97.06 66 VAL B C 1
ATOM 3063 O O . VAL B 1 66 ? -19.156 -23.094 16.016 1 97.06 66 VAL B O 1
ATOM 3066 N N . GLY B 1 67 ? -20.406 -21.359 15.516 1 95.88 67 GLY B N 1
ATOM 3067 C CA . GLY B 1 67 ? -19.812 -20.531 16.531 1 95.88 67 GLY B CA 1
ATOM 3068 C C . GLY B 1 67 ? -18.328 -20.281 16.328 1 95.88 67 GLY B C 1
ATOM 3069 O O . GLY B 1 67 ? -17.906 -19.844 15.25 1 95.88 67 GLY B O 1
ATOM 3070 N N . LEU B 1 68 ? -17.531 -20.703 17.359 1 97.31 68 LEU B N 1
ATOM 3071 C CA . LEU B 1 68 ? -16.109 -20.375 17.312 1 97.31 68 LEU B CA 1
ATOM 3072 C C . LEU B 1 68 ? -15.289 -21.594 16.891 1 97.31 68 LEU B C 1
ATOM 3074 O O . LEU B 1 68 ? -14.078 -21.656 17.141 1 97.31 68 LEU B O 1
ATOM 3078 N N . LYS B 1 69 ? -15.836 -22.5 16.25 1 97.44 69 LYS B N 1
ATOM 3079 C CA . LYS B 1 69 ? -15.203 -23.75 15.844 1 97.44 69 LYS B CA 1
ATOM 3080 C C . LYS B 1 69 ? -13.922 -23.484 15.055 1 97.44 69 LYS B C 1
ATOM 3082 O O . LYS B 1 69 ? -12.867 -24.047 15.367 1 97.44 69 LYS B O 1
ATOM 3087 N N . HIS B 1 70 ? -14 -22.656 14.055 1 97.06 70 HIS B N 1
ATOM 3088 C CA . HIS B 1 70 ? -12.859 -22.391 13.18 1 97.06 70 HIS B CA 1
ATOM 3089 C C . HIS B 1 70 ? -11.766 -21.625 13.906 1 97.06 70 HIS B C 1
ATOM 3091 O O . HIS B 1 70 ? -10.578 -21.797 13.609 1 97.06 70 HIS B O 1
ATOM 3097 N N . PHE B 1 71 ? -12.133 -20.828 14.922 1 97.44 71 PHE B N 1
ATOM 3098 C CA . PHE B 1 71 ? -11.141 -20.141 15.742 1 97.44 71 PHE B CA 1
ATOM 3099 C C . PHE B 1 71 ? -10.445 -21.125 16.672 1 97.44 71 PHE B C 1
ATOM 3101 O O . PHE B 1 71 ? -9.227 -21.047 16.875 1 97.44 71 PHE B O 1
ATOM 3108 N N . LYS B 1 72 ? -11.219 -21.984 17.234 1 97.62 72 LYS B N 1
ATOM 3109 C CA . LYS B 1 72 ? -10.625 -23.016 18.078 1 97.62 72 LYS B CA 1
ATOM 3110 C C . LYS B 1 72 ? -9.633 -23.875 17.297 1 97.62 72 LYS B C 1
ATOM 3112 O O . LYS B 1 72 ? -8.539 -24.172 17.781 1 97.62 72 LYS B O 1
ATOM 3117 N N . THR B 1 73 ? -10 -24.25 16.125 1 96.75 73 THR B N 1
ATOM 3118 C CA . THR B 1 73 ? -9.117 -25.016 15.25 1 96.75 73 THR B CA 1
ATOM 3119 C C . THR B 1 73 ? -7.852 -24.219 14.938 1 96.75 73 THR B C 1
ATOM 3121 O O . THR B 1 73 ? -6.746 -24.781 14.969 1 96.75 73 THR B O 1
ATOM 3124 N N . LEU B 1 74 ? -8.023 -22.984 14.672 1 96.62 74 LEU B N 1
ATOM 3125 C CA . LEU B 1 74 ? -6.91 -22.109 14.344 1 96.62 74 LEU B CA 1
ATOM 3126 C C . LEU B 1 74 ? -5.902 -22.047 15.484 1 96.62 74 LEU B C 1
ATOM 3128 O O . LEU B 1 74 ? -4.703 -22.234 15.273 1 96.62 74 LEU B O 1
ATOM 3132 N N . PHE B 1 75 ? -6.348 -21.875 16.734 1 97.56 75 PHE B N 1
ATOM 3133 C CA . PHE B 1 75 ? -5.461 -21.656 17.875 1 97.56 75 PHE B CA 1
ATOM 3134 C C . PHE B 1 75 ? -4.871 -22.969 18.359 1 97.56 75 PHE B C 1
ATOM 3136 O O . PHE B 1 75 ? -3.898 -22.984 19.109 1 97.56 75 PHE B O 1
ATOM 3143 N N . ALA B 1 76 ? -5.477 -24.031 17.891 1 97.44 76 ALA B N 1
ATOM 3144 C CA . ALA B 1 76 ? -4.953 -25.344 18.25 1 97.44 76 ALA B CA 1
ATOM 3145 C C . ALA B 1 76 ? -3.904 -25.812 17.25 1 97.44 76 ALA B C 1
ATOM 3147 O O . ALA B 1 76 ? -3.176 -26.781 17.5 1 97.44 76 ALA B O 1
ATOM 3148 N N . ASP B 1 77 ? -3.773 -25.203 16.141 1 95.62 77 ASP B N 1
ATOM 3149 C CA . ASP B 1 77 ? -2.873 -25.594 15.055 1 95.62 77 ASP B CA 1
ATOM 3150 C C . ASP B 1 77 ? -1.469 -25.031 15.281 1 95.62 77 ASP B C 1
ATOM 3152 O O . ASP B 1 77 ? -1.28 -23.812 15.352 1 95.62 77 ASP B O 1
ATOM 3156 N N . PRO B 1 78 ? -0.493 -25.891 15.375 1 95.88 78 PRO B N 1
ATOM 3157 C CA . PRO B 1 78 ? 0.881 -25.406 15.523 1 95.88 78 PRO B CA 1
ATOM 3158 C C . PRO B 1 78 ? 1.321 -24.516 14.359 1 95.88 78 PRO B C 1
ATOM 3160 O O . PRO B 1 78 ? 2.162 -23.641 14.547 1 95.88 78 PRO B O 1
ATOM 3163 N N . LYS B 1 79 ? 0.783 -24.734 13.227 1 95.5 79 LYS B N 1
ATOM 3164 C CA . LYS B 1 79 ? 1.116 -23.906 12.07 1 95.5 79 LYS B CA 1
ATOM 3165 C C . LYS B 1 79 ? 0.755 -22.438 12.312 1 95.5 79 LYS B C 1
ATOM 3167 O O . LYS B 1 79 ? 1.419 -21.547 11.797 1 95.5 79 LYS B O 1
ATOM 3172 N N . PHE B 1 80 ? -0.284 -22.281 13.125 1 97.19 80 PHE B N 1
ATOM 3173 C CA . PHE B 1 80 ? -0.709 -20.922 13.438 1 97.19 80 PHE B CA 1
ATOM 3174 C C . PHE B 1 80 ? 0.406 -20.156 14.133 1 97.19 80 PHE B C 1
ATOM 3176 O O . PHE B 1 80 ? 0.726 -19.031 13.75 1 97.19 80 PHE B O 1
ATOM 3183 N N . TYR B 1 81 ? 1.018 -20.688 15.023 1 97.69 81 TYR B N 1
ATOM 3184 C CA . TYR B 1 81 ? 2.029 -20 15.82 1 97.69 81 TYR B CA 1
ATOM 3185 C C . TYR B 1 81 ? 3.301 -19.781 15.008 1 97.69 81 TYR B C 1
ATOM 3187 O O . TYR B 1 81 ? 4.008 -18.797 15.211 1 97.69 81 TYR B O 1
ATOM 3195 N N . ASN B 1 82 ? 3.559 -20.703 14.133 1 97.81 82 ASN B N 1
ATOM 3196 C CA . ASN B 1 82 ? 4.684 -20.484 13.227 1 97.81 82 ASN B CA 1
ATOM 3197 C C . ASN B 1 82 ? 4.426 -19.312 12.289 1 97.81 82 ASN B C 1
ATOM 3199 O O . ASN B 1 82 ? 5.297 -18.453 12.102 1 97.81 82 ASN B O 1
ATOM 3203 N N . MET B 1 83 ? 3.219 -19.266 11.703 1 97.75 83 MET B N 1
ATOM 3204 C CA . MET B 1 83 ? 2.842 -18.156 10.836 1 97.75 83 MET B CA 1
ATOM 3205 C C . MET B 1 83 ? 2.877 -16.828 11.594 1 97.75 83 MET B C 1
ATOM 3207 O O . MET B 1 83 ? 3.348 -15.828 11.07 1 97.75 83 MET B O 1
ATOM 3211 N N . LEU B 1 84 ? 2.379 -16.891 12.82 1 98 84 LEU B N 1
ATOM 3212 C CA . LEU B 1 84 ? 2.369 -15.695 13.656 1 98 84 LEU B CA 1
ATOM 3213 C C . LEU B 1 84 ? 3.789 -15.219 13.945 1 98 84 LEU B C 1
ATOM 3215 O O . LEU B 1 84 ? 4.094 -14.031 13.812 1 98 84 LEU B O 1
ATOM 3219 N N . LYS B 1 85 ? 4.594 -16.125 14.312 1 98.12 85 LYS B N 1
ATOM 3220 C CA . LYS B 1 85 ? 5.988 -15.797 14.594 1 98.12 85 LYS B CA 1
ATOM 3221 C C . LYS B 1 85 ? 6.668 -15.164 13.383 1 98.12 85 LYS B C 1
ATOM 3223 O O . LYS B 1 85 ? 7.273 -14.094 13.492 1 98.12 85 LYS B O 1
ATOM 3228 N N . ASN B 1 86 ? 6.598 -15.867 12.266 1 98.25 86 ASN B N 1
ATOM 3229 C CA . ASN B 1 86 ? 7.234 -15.367 11.047 1 98.25 86 ASN B CA 1
ATOM 3230 C C . ASN B 1 86 ? 6.703 -13.984 10.672 1 98.25 86 ASN B C 1
ATOM 3232 O O . ASN B 1 86 ? 7.48 -13.094 10.312 1 98.25 86 ASN B O 1
ATOM 3236 N N . THR B 1 87 ? 5.383 -13.805 10.789 1 98.06 87 THR B N 1
ATOM 3237 C CA . THR B 1 87 ? 4.754 -12.523 10.484 1 98.06 87 THR B CA 1
ATOM 3238 C C . THR B 1 87 ? 5.266 -11.43 11.422 1 98.06 87 THR B C 1
ATOM 3240 O O . THR B 1 87 ? 5.637 -10.344 10.969 1 98.06 87 THR B O 1
ATOM 3243 N N . LEU B 1 88 ? 5.371 -11.758 12.664 1 97.94 88 LEU B N 1
ATOM 3244 C CA . LEU B 1 88 ? 5.793 -10.773 13.656 1 97.94 88 LEU B CA 1
ATOM 3245 C C . LEU B 1 88 ? 7.277 -10.453 13.508 1 97.94 88 LEU B C 1
ATOM 3247 O O . LEU B 1 88 ? 7.699 -9.32 13.742 1 97.94 88 LEU B O 1
ATOM 3251 N N . VAL B 1 89 ? 8.055 -11.438 13.18 1 98.19 89 VAL B N 1
ATOM 3252 C CA . VAL B 1 89 ? 9.484 -11.203 12.977 1 98.19 89 VAL B CA 1
ATOM 3253 C C . VAL B 1 89 ? 9.688 -10.266 11.789 1 98.19 89 VAL B C 1
ATOM 3255 O O . VAL B 1 89 ? 10.391 -9.258 11.898 1 98.19 89 VAL B O 1
ATOM 3258 N N . ILE B 1 90 ? 9.07 -10.562 10.695 1 97.94 90 ILE B N 1
ATOM 3259 C CA . ILE B 1 90 ? 9.203 -9.75 9.492 1 97.94 90 ILE B CA 1
ATOM 3260 C C . ILE B 1 90 ? 8.688 -8.336 9.766 1 97.94 90 ILE B C 1
ATOM 3262 O O . ILE B 1 90 ? 9.375 -7.352 9.492 1 97.94 90 ILE B O 1
ATOM 3266 N N . SER B 1 91 ? 7.508 -8.25 10.305 1 97.38 91 SER B N 1
ATOM 3267 C CA . SER B 1 91 ? 6.906 -6.945 10.57 1 97.38 91 SER B CA 1
ATOM 3268 C C . SER B 1 91 ? 7.672 -6.191 11.656 1 97.38 91 SER B C 1
ATOM 3270 O O . SER B 1 91 ? 7.797 -4.965 11.594 1 97.38 91 SER B O 1
ATOM 3272 N N . GLY B 1 92 ? 8.109 -6.91 12.68 1 97.38 92 GLY B N 1
ATOM 3273 C CA . GLY B 1 92 ? 8.906 -6.281 13.719 1 97.38 92 GLY B CA 1
ATOM 3274 C C . GLY B 1 92 ? 10.203 -5.684 13.203 1 97.38 92 GLY B C 1
ATOM 3275 O O . GLY B 1 92 ? 10.539 -4.539 13.516 1 97.38 92 GLY B O 1
ATOM 3276 N N . LEU B 1 93 ? 10.93 -6.453 12.43 1 97.38 93 LEU B N 1
ATOM 3277 C CA . LEU B 1 93 ? 12.156 -5.949 11.812 1 97.38 93 LEU B CA 1
ATOM 3278 C C . LEU B 1 93 ? 11.867 -4.766 10.898 1 97.38 93 LEU B C 1
ATOM 3280 O O . LEU B 1 93 ? 12.633 -3.803 10.859 1 97.38 93 LEU B O 1
ATOM 3284 N N . SER B 1 94 ? 10.773 -4.887 10.188 1 96.56 94 SER B N 1
ATOM 3285 C CA . SER B 1 94 ? 10.375 -3.789 9.312 1 96.56 94 SER B CA 1
ATOM 3286 C C . SER B 1 94 ? 10.039 -2.537 10.117 1 96.56 94 SER B C 1
ATOM 3288 O O . SER B 1 94 ? 10.312 -1.419 9.672 1 96.56 94 SER B O 1
ATOM 3290 N N . LEU B 1 95 ? 9.422 -2.688 11.273 1 96.94 95 LEU B N 1
ATOM 3291 C CA . LEU B 1 95 ? 9.086 -1.561 12.141 1 96.94 95 LEU B CA 1
ATOM 3292 C C . LEU B 1 95 ? 10.336 -0.813 12.57 1 96.94 95 LEU B C 1
ATOM 3294 O O . LEU B 1 95 ? 10.312 0.409 12.734 1 96.94 95 LEU B O 1
ATOM 3298 N N . LEU B 1 96 ? 11.422 -1.521 12.711 1 96.38 96 LEU B N 1
ATOM 3299 C CA . LEU B 1 96 ? 12.695 -0.908 13.094 1 96.38 96 LEU B CA 1
ATOM 3300 C C . LEU B 1 96 ? 13.172 0.065 12.016 1 96.38 96 LEU B C 1
ATOM 3302 O O . LEU B 1 96 ? 13.969 0.963 12.297 1 96.38 96 LEU B O 1
ATOM 3306 N N . THR B 1 97 ? 12.695 -0.098 10.828 1 95.19 97 THR B N 1
ATOM 3307 C CA . THR B 1 97 ? 13.133 0.763 9.734 1 95.19 97 THR B CA 1
ATOM 3308 C C . THR B 1 97 ? 12.211 1.971 9.602 1 95.19 97 THR B C 1
ATOM 3310 O O . THR B 1 97 ? 12.414 2.82 8.734 1 95.19 97 THR B O 1
ATOM 3313 N N . PHE B 1 98 ? 11.234 2.078 10.469 1 96.69 98 PHE B N 1
ATOM 3314 C CA . PHE B 1 98 ? 10.227 3.127 10.406 1 96.69 98 PHE B CA 1
ATOM 3315 C C . PHE B 1 98 ? 10.875 4.508 10.406 1 96.69 98 PHE B C 1
ATOM 3317 O O . PHE B 1 98 ? 10.445 5.398 9.672 1 96.69 98 PHE B O 1
ATOM 3324 N N . PRO B 1 99 ? 12.008 4.707 11.117 1 96.75 99 PRO B N 1
ATOM 3325 C CA . PRO B 1 99 ? 12.586 6.051 11.18 1 96.75 99 PRO B CA 1
ATOM 3326 C C . PRO B 1 99 ? 13.383 6.414 9.93 1 96.75 99 PRO B C 1
ATOM 3328 O O . PRO B 1 99 ? 13.688 7.586 9.703 1 96.75 99 PRO B O 1
ATOM 3331 N N . VAL B 1 100 ? 13.703 5.453 9.148 1 93.19 100 VAL B N 1
ATOM 3332 C CA . VAL B 1 100 ? 14.672 5.66 8.07 1 93.19 100 VAL B CA 1
ATOM 3333 C C . VAL B 1 100 ? 14.125 6.676 7.074 1 93.19 100 VAL B C 1
ATOM 3335 O O . VAL B 1 100 ? 14.812 7.633 6.711 1 93.19 100 VAL B O 1
ATOM 3338 N N . PRO B 1 101 ? 12.875 6.555 6.617 1 94.75 101 PRO B N 1
ATOM 3339 C CA . PRO B 1 101 ? 12.359 7.562 5.691 1 94.75 101 PRO B CA 1
ATOM 3340 C C . PRO B 1 101 ? 12.281 8.953 6.316 1 94.75 101 PRO B C 1
ATOM 3342 O O . PRO B 1 101 ? 12.383 9.961 5.609 1 94.75 101 PRO B O 1
ATOM 3345 N N . ILE B 1 102 ? 12.047 9.031 7.598 1 96.5 102 ILE B N 1
ATOM 3346 C CA . ILE B 1 102 ? 12.023 10.305 8.305 1 96.5 102 ILE B CA 1
ATOM 3347 C C . ILE B 1 102 ? 13.398 10.969 8.203 1 96.5 102 ILE B C 1
ATOM 3349 O O . ILE B 1 102 ? 13.5 12.141 7.836 1 96.5 102 ILE B O 1
ATOM 3353 N N . PHE B 1 103 ? 14.383 10.172 8.477 1 92.69 103 PHE B N 1
ATOM 3354 C CA . PHE B 1 103 ? 15.75 10.68 8.406 1 92.69 103 PHE B CA 1
ATOM 3355 C C . PHE B 1 103 ? 16.094 11.102 6.984 1 92.69 103 PHE B C 1
ATOM 3357 O O . PHE B 1 103 ? 16.719 12.148 6.773 1 92.69 103 PHE B O 1
ATOM 3364 N N . LEU B 1 104 ? 15.719 10.328 6.051 1 90.19 104 LEU B N 1
ATOM 3365 C CA . LEU B 1 104 ? 15.977 10.672 4.656 1 90.19 104 LEU B CA 1
ATOM 3366 C C . LEU B 1 104 ? 15.32 12 4.301 1 90.19 104 LEU B C 1
ATOM 3368 O O . LEU B 1 104 ? 15.938 12.852 3.646 1 90.19 104 LEU B O 1
ATOM 3372 N N . ALA B 1 105 ? 14.078 12.195 4.707 1 93.62 105 ALA B N 1
ATOM 3373 C CA . ALA B 1 105 ? 13.367 13.445 4.441 1 93.62 105 ALA B CA 1
ATOM 3374 C C . ALA B 1 105 ? 14.109 14.633 5.051 1 93.62 105 ALA B C 1
ATOM 3376 O O . ALA B 1 105 ? 14.25 15.672 4.41 1 93.62 105 ALA B O 1
ATOM 3377 N N . MET B 1 106 ? 14.562 14.477 6.273 1 92.69 106 MET B N 1
ATOM 3378 C CA . MET B 1 106 ? 15.258 15.562 6.965 1 92.69 106 MET B CA 1
ATOM 3379 C C . MET B 1 106 ? 16.562 15.906 6.258 1 92.69 106 MET B C 1
ATOM 3381 O O . MET B 1 106 ? 16.906 17.078 6.113 1 92.69 106 MET B O 1
ATOM 3385 N N . ILE B 1 107 ? 17.25 14.883 5.828 1 87.38 107 ILE B N 1
ATOM 3386 C CA . ILE B 1 107 ? 18.516 15.094 5.125 1 87.38 107 ILE B CA 1
ATOM 3387 C C . ILE B 1 107 ? 18.25 15.781 3.787 1 87.38 107 ILE B C 1
ATOM 3389 O O . ILE B 1 107 ? 18.953 16.734 3.428 1 87.38 107 ILE B O 1
ATOM 3393 N N . MET B 1 108 ? 17.297 15.32 3.098 1 87.06 108 MET B N 1
ATOM 3394 C CA . MET B 1 108 ? 16.969 15.898 1.797 1 87.06 108 MET B CA 1
ATOM 3395 C C . MET B 1 108 ? 16.547 17.359 1.938 1 87.06 108 MET B C 1
ATOM 3397 O O . MET B 1 108 ? 16.812 18.172 1.053 1 87.06 108 MET B O 1
ATOM 3401 N N . ASN B 1 109 ? 15.906 17.594 3.039 1 87.12 109 ASN B N 1
ATOM 3402 C CA . ASN B 1 109 ? 15.469 18.969 3.285 1 87.12 109 ASN B CA 1
ATOM 3403 C C . ASN B 1 109 ? 16.656 19.906 3.432 1 87.12 109 ASN B C 1
ATOM 3405 O O . ASN B 1 109 ? 16.547 21.109 3.148 1 87.12 109 ASN B O 1
ATOM 3409 N N . GLU B 1 110 ? 17.766 19.438 3.807 1 83.88 110 GLU B N 1
ATOM 3410 C CA . GLU B 1 110 ? 18.953 20.25 4.062 1 83.88 110 GLU B CA 1
ATOM 3411 C C . GLU B 1 110 ? 19.75 20.484 2.783 1 83.88 110 GLU B C 1
ATOM 3413 O O . GLU B 1 110 ? 20.641 21.328 2.746 1 83.88 110 GLU B O 1
ATOM 3418 N N . VAL B 1 111 ? 19.469 19.734 1.8 1 82.06 111 VAL B N 1
ATOM 3419 C CA . VAL B 1 111 ? 20.203 19.844 0.551 1 82.06 111 VAL B CA 1
ATOM 3420 C C . VAL B 1 111 ? 19.859 21.172 -0.126 1 82.06 111 VAL B C 1
ATOM 3422 O O . VAL B 1 111 ? 18.688 21.453 -0.394 1 82.06 111 VAL B O 1
ATOM 3425 N N . ARG B 1 112 ? 20.859 21.969 -0.425 1 80.81 112 ARG B N 1
ATOM 3426 C CA . ARG B 1 112 ? 20.672 23.312 -0.958 1 80.81 112 ARG B CA 1
ATOM 3427 C C . ARG B 1 112 ? 20.625 23.297 -2.482 1 80.81 112 ARG B C 1
ATOM 3429 O O . ARG B 1 112 ? 19.875 24.062 -3.096 1 80.81 112 ARG B O 1
ATOM 3436 N N . ASN B 1 113 ? 21.469 22.453 -3.041 1 84 113 ASN B N 1
ATOM 3437 C CA . ASN B 1 113 ? 21.5 22.359 -4.496 1 84 113 ASN B CA 1
ATOM 3438 C C . ASN B 1 113 ? 20.234 21.719 -5.055 1 84 113 ASN B C 1
ATOM 3440 O O . ASN B 1 113 ? 20.016 20.516 -4.887 1 84 113 ASN B O 1
ATOM 3444 N N . LYS B 1 114 ? 19.516 22.453 -5.734 1 84.5 114 LYS B N 1
ATOM 3445 C CA . LYS B 1 114 ? 18.203 22 -6.223 1 84.5 114 LYS B CA 1
ATOM 3446 C C . LYS B 1 114 ? 18.359 20.875 -7.234 1 84.5 114 LYS B C 1
ATOM 3448 O O . LYS B 1 114 ? 17.547 19.938 -7.25 1 84.5 114 LYS B O 1
ATOM 3453 N N . THR B 1 115 ? 19.359 20.969 -8.062 1 84.31 115 THR B N 1
ATOM 3454 C CA . THR B 1 115 ? 19.562 19.953 -9.078 1 84.31 115 THR B CA 1
ATOM 3455 C C . THR B 1 115 ? 19.938 18.609 -8.43 1 84.31 115 THR B C 1
ATOM 3457 O O . THR B 1 115 ? 19.406 17.562 -8.805 1 84.31 115 THR B O 1
ATOM 3460 N N . PHE B 1 116 ? 20.812 18.703 -7.512 1 82.75 116 PHE B N 1
ATOM 3461 C CA . PHE B 1 116 ? 21.234 17.516 -6.793 1 82.75 116 PHE B CA 1
ATOM 3462 C C . PHE B 1 116 ? 20.062 16.922 -6 1 82.75 116 PHE B C 1
ATOM 3464 O O . PHE B 1 116 ? 19.875 15.711 -5.984 1 82.75 116 PHE B O 1
ATOM 3471 N N . LYS B 1 117 ? 19.312 17.75 -5.387 1 84.44 117 LYS B N 1
ATOM 3472 C CA . LYS B 1 117 ? 18.156 17.312 -4.621 1 84.44 117 LYS B CA 1
ATOM 3473 C C . LYS B 1 117 ? 17.172 16.547 -5.504 1 84.44 117 LYS B C 1
ATOM 3475 O O . LYS B 1 117 ? 16.719 15.461 -5.145 1 84.44 117 LYS B O 1
ATOM 3480 N N . LYS B 1 118 ? 16.938 17.016 -6.621 1 83.62 118 LYS B N 1
ATOM 3481 C CA . LYS B 1 118 ? 16 16.406 -7.559 1 83.62 118 LYS B CA 1
ATOM 3482 C C . LYS B 1 118 ? 16.531 15.055 -8.047 1 83.62 118 LYS B C 1
ATOM 3484 O O . LYS B 1 118 ? 15.773 14.094 -8.188 1 83.62 118 LYS B O 1
ATOM 3489 N N . PHE B 1 119 ? 17.781 15.07 -8.297 1 82.81 119 PHE B N 1
ATOM 3490 C CA . PHE B 1 119 ? 18.406 13.828 -8.75 1 82.81 119 PHE B CA 1
ATOM 3491 C C . PHE B 1 119 ? 18.281 12.742 -7.691 1 82.81 119 PHE B C 1
ATOM 3493 O O . PHE B 1 119 ? 17.906 11.609 -7.996 1 82.81 119 PHE B O 1
ATOM 3500 N N . VAL B 1 120 ? 18.594 13.109 -6.496 1 81.5 120 VAL B N 1
ATOM 3501 C CA . VAL B 1 120 ? 18.547 12.156 -5.398 1 81.5 120 VAL B CA 1
ATOM 3502 C C . VAL B 1 120 ? 17.094 11.711 -5.164 1 81.5 120 VAL B C 1
ATOM 3504 O O . VAL B 1 120 ? 16.828 10.516 -5.012 1 81.5 120 VAL B O 1
ATOM 3507 N N . GLN B 1 121 ? 16.156 12.609 -5.191 1 82.31 121 GLN B N 1
ATOM 3508 C CA . GLN B 1 121 ? 14.75 12.305 -4.98 1 82.31 121 GLN B CA 1
ATOM 3509 C C . GLN B 1 121 ? 14.227 11.352 -6.055 1 82.31 121 GLN B C 1
ATOM 3511 O O . GLN B 1 121 ? 13.555 10.367 -5.746 1 82.31 121 GLN B O 1
ATOM 3516 N N . THR B 1 122 ? 14.586 11.602 -7.262 1 80.56 122 THR B N 1
ATOM 3517 C CA . THR B 1 122 ? 14.133 10.75 -8.359 1 80.56 122 THR B CA 1
ATOM 3518 C C . THR B 1 122 ? 14.703 9.344 -8.219 1 80.56 122 THR B C 1
ATOM 3520 O O . THR B 1 122 ? 13.984 8.359 -8.422 1 80.56 122 THR B O 1
ATOM 3523 N N . SER B 1 123 ? 15.906 9.297 -7.82 1 81.75 123 SER B N 1
ATOM 3524 C CA . SER B 1 123 ? 16.578 8.008 -7.691 1 81.75 123 SER B CA 1
ATOM 3525 C C . SER B 1 123 ? 15.984 7.184 -6.559 1 81.75 123 SER B C 1
ATOM 3527 O O . SER B 1 123 ? 15.805 5.969 -6.695 1 81.75 123 SER B O 1
ATOM 3529 N N . VAL B 1 124 ? 15.648 7.844 -5.492 1 84.38 124 VAL B N 1
ATOM 3530 C CA . VAL B 1 124 ? 15.195 7.086 -4.332 1 84.38 124 VAL B CA 1
ATOM 3531 C C . VAL B 1 124 ? 13.711 6.754 -4.484 1 84.38 124 VAL B C 1
ATOM 3533 O O . VAL B 1 124 ? 13.203 5.844 -3.822 1 84.38 124 VAL B O 1
ATOM 3536 N N . TYR B 1 125 ? 13.008 7.465 -5.379 1 86.06 125 TYR B N 1
ATOM 3537 C CA . TYR B 1 125 ? 11.586 7.191 -5.594 1 86.06 125 TYR B CA 1
ATOM 3538 C C . TYR B 1 125 ? 11.398 6.051 -6.586 1 86.06 125 TYR B C 1
ATOM 3540 O O . TYR B 1 125 ? 10.398 5.328 -6.527 1 86.06 125 TYR B O 1
ATOM 3548 N N . LEU B 1 126 ? 12.328 5.777 -7.41 1 84.94 126 LEU B N 1
ATOM 3549 C CA . LEU B 1 126 ? 12.219 4.918 -8.578 1 84.94 126 LEU B CA 1
ATOM 3550 C C . LEU B 1 126 ? 11.883 3.486 -8.172 1 84.94 126 LEU B C 1
ATOM 3552 O O . LEU B 1 126 ? 11.016 2.848 -8.781 1 84.94 126 LEU B O 1
ATOM 3556 N N . PRO B 1 127 ? 12.5 2.957 -7.129 1 88.75 127 PRO B N 1
ATOM 3557 C CA . PRO B 1 127 ? 12.258 1.555 -6.781 1 88.75 127 PRO B CA 1
ATOM 3558 C C . PRO B 1 127 ? 10.797 1.277 -6.438 1 88.75 127 PRO B C 1
ATOM 3560 O O . PRO B 1 127 ? 10.312 0.157 -6.629 1 88.75 127 PRO B O 1
ATOM 3563 N N . HIS B 1 128 ? 10.148 2.277 -5.969 1 92.06 128 HIS B N 1
ATOM 3564 C CA . HIS B 1 128 ? 8.773 2.111 -5.516 1 92.06 128 HIS B CA 1
ATOM 3565 C C . HIS B 1 128 ? 7.879 1.613 -6.645 1 92.06 128 HIS B C 1
ATOM 3567 O O . HIS B 1 128 ? 6.926 0.865 -6.406 1 92.06 128 HIS B O 1
ATOM 3573 N N . PHE B 1 129 ? 8.234 1.85 -7.805 1 89.69 129 PHE B N 1
ATOM 3574 C CA . PHE B 1 129 ? 7.34 1.6 -8.93 1 89.69 129 PHE B CA 1
ATOM 3575 C C . PHE B 1 129 ? 7.629 0.241 -9.562 1 89.69 129 PHE B C 1
ATOM 3577 O O . PHE B 1 129 ? 6.883 -0.22 -10.422 1 89.69 129 PHE B O 1
ATOM 3584 N N . LEU B 1 130 ? 8.648 -0.302 -9.164 1 90.88 130 LEU B N 1
ATOM 3585 C CA . LEU B 1 130 ? 8.953 -1.646 -9.648 1 90.88 130 LEU B CA 1
ATOM 3586 C C . LEU B 1 130 ? 8.023 -2.674 -9.008 1 90.88 130 LEU B C 1
ATOM 3588 O O . LEU B 1 130 ? 7.73 -2.59 -7.809 1 90.88 130 LEU B O 1
ATOM 3592 N N . SER B 1 131 ? 7.508 -3.547 -9.852 1 92.81 131 SER B N 1
ATOM 3593 C CA . SER B 1 131 ? 6.699 -4.629 -9.297 1 92.81 131 SER B CA 1
ATOM 3594 C C . SER B 1 131 ? 7.535 -5.543 -8.406 1 92.81 131 SER B C 1
ATOM 3596 O O . SER B 1 131 ? 8.758 -5.578 -8.523 1 92.81 131 SER B O 1
ATOM 3598 N N . TRP B 1 132 ? 6.918 -6.203 -7.543 1 94.44 132 TRP B N 1
ATOM 3599 C CA . TRP B 1 132 ? 7.637 -7.145 -6.688 1 94.44 132 TRP B CA 1
ATOM 3600 C C . TRP B 1 132 ? 8.258 -8.266 -7.516 1 94.44 132 TRP B C 1
ATOM 3602 O O . TRP B 1 132 ? 9.305 -8.805 -7.152 1 94.44 132 TRP B O 1
ATOM 3612 N N . ALA B 1 133 ? 7.629 -8.625 -8.656 1 93.75 133 ALA B N 1
ATOM 3613 C CA . ALA B 1 133 ? 8.227 -9.633 -9.531 1 93.75 133 ALA B CA 1
ATOM 3614 C C . ALA B 1 133 ? 9.594 -9.18 -10.031 1 93.75 133 ALA B C 1
ATOM 3616 O O . ALA B 1 133 ? 10.539 -9.969 -10.062 1 93.75 133 ALA B O 1
ATOM 3617 N N . ILE B 1 134 ? 9.695 -7.961 -10.367 1 91.88 134 ILE B N 1
ATOM 3618 C CA . ILE B 1 134 ? 10.961 -7.406 -10.82 1 91.88 134 ILE B CA 1
ATOM 3619 C C . ILE B 1 134 ? 11.945 -7.352 -9.656 1 91.88 134 ILE B C 1
ATOM 3621 O O . ILE B 1 134 ? 13.102 -7.758 -9.797 1 91.88 134 ILE B O 1
ATOM 3625 N N . VAL B 1 135 ? 11.492 -6.887 -8.539 1 92.94 135 VAL B N 1
ATOM 3626 C CA . VAL B 1 135 ? 12.352 -6.762 -7.363 1 92.94 135 VAL B CA 1
ATOM 3627 C C . VAL B 1 135 ? 12.875 -8.133 -6.961 1 92.94 135 VAL B C 1
ATOM 3629 O O . VAL B 1 135 ? 14.047 -8.273 -6.598 1 92.94 135 VAL B O 1
ATOM 3632 N N . ALA B 1 136 ? 12.023 -9.117 -7.016 1 93.44 136 ALA B N 1
ATOM 3633 C CA . ALA B 1 136 ? 12.445 -10.477 -6.711 1 93.44 136 ALA B CA 1
ATOM 3634 C C . ALA B 1 136 ? 13.531 -10.938 -7.68 1 93.44 136 ALA B C 1
ATOM 3636 O O . ALA B 1 136 ? 14.531 -11.523 -7.266 1 93.44 136 ALA B O 1
ATOM 3637 N N . SER B 1 137 ? 13.344 -10.664 -8.953 1 90.5 137 SER B N 1
ATOM 3638 C CA . SER B 1 137 ? 14.336 -11.039 -9.953 1 90.5 137 SER B CA 1
ATOM 3639 C C . SER B 1 137 ? 15.672 -10.344 -9.695 1 90.5 137 SER B C 1
ATOM 3641 O O . SER B 1 137 ? 16.719 -10.984 -9.734 1 90.5 137 SER B O 1
ATOM 3643 N N . LEU B 1 138 ? 15.602 -9.086 -9.406 1 89.69 138 LEU B N 1
ATOM 3644 C CA . LEU B 1 138 ? 16.812 -8.328 -9.125 1 89.69 138 LEU B CA 1
ATOM 3645 C C . LEU B 1 138 ? 17.547 -8.898 -7.91 1 89.69 138 LEU B C 1
ATOM 3647 O O . LEU B 1 138 ? 18.766 -8.992 -7.906 1 89.69 138 LEU B O 1
ATOM 3651 N N . THR B 1 139 ? 16.781 -9.234 -6.941 1 91.56 139 THR B N 1
ATOM 3652 C CA . THR B 1 139 ? 17.344 -9.805 -5.723 1 91.56 139 THR B CA 1
ATOM 3653 C C . THR B 1 139 ? 18.016 -11.141 -6.012 1 91.56 139 THR B C 1
ATOM 3655 O O . THR B 1 139 ? 19.125 -11.406 -5.543 1 91.56 139 THR B O 1
ATOM 3658 N N . PHE B 1 140 ? 17.328 -11.953 -6.785 1 90.94 140 PHE B N 1
ATOM 3659 C CA . PHE B 1 140 ? 17.875 -13.25 -7.16 1 90.94 140 PHE B CA 1
ATOM 3660 C C . PHE B 1 140 ? 19.203 -13.094 -7.879 1 90.94 140 PHE B C 1
ATOM 3662 O O . PHE B 1 140 ? 20.172 -13.805 -7.582 1 90.94 140 PHE B O 1
ATOM 3669 N N . PHE B 1 141 ? 19.328 -12.156 -8.703 1 87.25 141 PHE B N 1
ATOM 3670 C CA . PHE B 1 141 ? 20.562 -11.969 -9.469 1 87.25 141 PHE B CA 1
ATOM 3671 C C . PHE B 1 141 ? 21.656 -11.375 -8.594 1 87.25 141 PHE B C 1
ATOM 3673 O O . PHE B 1 141 ? 22.828 -11.727 -8.734 1 87.25 141 PHE B O 1
ATOM 3680 N N . LEU B 1 142 ? 21.266 -10.484 -7.746 1 88.5 142 LEU B N 1
ATOM 3681 C CA . LEU B 1 142 ? 22.234 -9.836 -6.863 1 88.5 142 LEU B CA 1
ATOM 3682 C C . LEU B 1 142 ? 22.812 -10.828 -5.867 1 88.5 142 LEU B C 1
ATOM 3684 O O . LEU B 1 142 ? 23.984 -10.742 -5.512 1 88.5 142 LEU B O 1
ATOM 3688 N N . LEU B 1 143 ? 21.984 -11.82 -5.516 1 92 143 LEU B N 1
ATOM 3689 C CA . LEU B 1 143 ? 22.375 -12.688 -4.41 1 92 143 LEU B CA 1
ATOM 3690 C C . LEU B 1 143 ? 22.594 -14.117 -4.895 1 92 143 LEU B C 1
ATOM 3692 O O . LEU B 1 143 ? 22.719 -15.039 -4.086 1 92 143 LEU B O 1
ATOM 3696 N N . SER B 1 144 ? 22.578 -14.289 -6.18 1 90.75 144 SER B N 1
ATOM 3697 C CA . SER B 1 144 ? 22.844 -15.617 -6.73 1 90.75 144 SER B CA 1
ATOM 3698 C C . SER B 1 144 ? 24.156 -16.188 -6.199 1 90.75 144 SER B C 1
ATOM 3700 O O . SER B 1 144 ? 25.125 -15.453 -6 1 90.75 144 SER B O 1
ATOM 3702 N N . THR B 1 145 ? 24.188 -17.469 -6.035 1 92.19 145 THR B N 1
ATOM 3703 C CA . THR B 1 145 ? 25.359 -18.125 -5.469 1 92.19 145 THR B CA 1
ATOM 3704 C C . THR B 1 145 ? 26.516 -18.125 -6.465 1 92.19 145 THR B C 1
ATOM 3706 O O . THR B 1 145 ? 27.672 -17.922 -6.086 1 92.19 145 THR B O 1
ATOM 3709 N N . GLU B 1 146 ? 26.219 -18.266 -7.691 1 87.88 146 GLU B N 1
ATOM 3710 C CA . GLU B 1 146 ? 27.25 -18.438 -8.711 1 87.88 146 GLU B CA 1
ATOM 3711 C C . GLU B 1 146 ? 27.734 -17.094 -9.242 1 87.88 146 GLU B C 1
ATOM 3713 O O . GLU B 1 146 ? 28.938 -16.875 -9.375 1 87.88 146 GLU B O 1
ATOM 3718 N N . GLN B 1 147 ? 26.797 -16.156 -9.469 1 84.69 147 GLN B N 1
ATOM 3719 C CA . GLN B 1 147 ? 27.188 -14.945 -10.195 1 84.69 147 GLN B CA 1
ATOM 3720 C C . GLN B 1 147 ? 26.781 -13.688 -9.438 1 84.69 147 GLN B C 1
ATOM 3722 O O . GLN B 1 147 ? 26.938 -12.578 -9.938 1 84.69 147 GLN B O 1
ATOM 3727 N N . GLY B 1 148 ? 26.297 -13.852 -8.258 1 87.56 148 GLY B N 1
ATOM 3728 C CA . GLY B 1 148 ? 25.812 -12.703 -7.523 1 87.56 148 GLY B CA 1
ATOM 3729 C C . GLY B 1 148 ? 26.922 -11.75 -7.102 1 87.56 148 GLY B C 1
ATOM 3730 O O . GLY B 1 148 ? 28.031 -12.188 -6.781 1 87.56 148 GLY B O 1
ATOM 3731 N N . PHE B 1 149 ? 26.594 -10.555 -7.09 1 84.12 149 PHE B N 1
ATOM 3732 C CA . PHE B 1 149 ? 27.562 -9.508 -6.773 1 84.12 149 PHE B CA 1
ATOM 3733 C C . PHE B 1 149 ? 28.156 -9.727 -5.391 1 84.12 149 PHE B C 1
ATOM 3735 O O . PHE B 1 149 ? 29.375 -9.609 -5.211 1 84.12 149 PHE B O 1
ATOM 3742 N N . LEU B 1 150 ? 27.375 -10.016 -4.414 1 87.12 150 LEU B N 1
ATOM 3743 C CA . LEU B 1 150 ? 27.844 -10.164 -3.043 1 87.12 150 LEU B CA 1
ATOM 3744 C C . LEU B 1 150 ? 28.781 -11.359 -2.916 1 87.12 150 LEU B C 1
ATOM 3746 O O . LEU B 1 150 ? 29.781 -11.297 -2.205 1 87.12 150 LEU B O 1
ATOM 3750 N N . ASN B 1 151 ? 28.406 -12.391 -3.596 1 91.62 151 ASN B N 1
ATOM 3751 C CA . ASN B 1 151 ? 29.266 -13.57 -3.545 1 91.62 151 ASN B CA 1
ATOM 3752 C C . ASN B 1 151 ? 30.562 -13.352 -4.328 1 91.62 151 ASN B C 1
ATOM 3754 O O . ASN B 1 151 ? 31.625 -13.844 -3.938 1 91.62 151 ASN B O 1
ATOM 3758 N N . LYS B 1 152 ? 30.5 -12.625 -5.363 1 87.88 152 LYS B N 1
ATOM 3759 C CA . LYS B 1 152 ? 31.719 -12.297 -6.098 1 87.88 152 LYS B CA 1
ATOM 3760 C C . LYS B 1 152 ? 32.688 -11.461 -5.238 1 87.88 152 LYS B C 1
ATOM 3762 O O . LYS B 1 152 ? 33.875 -11.672 -5.262 1 87.88 152 LYS B O 1
ATOM 3767 N N . LEU B 1 153 ? 32.094 -10.547 -4.52 1 88 153 LEU B N 1
ATOM 3768 C CA . LEU B 1 153 ? 32.906 -9.742 -3.607 1 88 153 LEU B CA 1
ATOM 3769 C C . LEU B 1 153 ? 33.531 -10.609 -2.52 1 88 153 LEU B C 1
ATOM 3771 O O . LEU B 1 153 ? 34.688 -10.391 -2.141 1 88 153 LEU B O 1
ATOM 3775 N N . ALA B 1 154 ? 32.781 -11.492 -2.006 1 92.25 154 ALA B N 1
ATOM 3776 C CA . ALA B 1 154 ? 33.281 -12.398 -0.983 1 92.25 154 ALA B CA 1
ATOM 3777 C C . ALA B 1 154 ? 34.406 -13.273 -1.539 1 92.25 154 ALA B C 1
ATOM 3779 O O . ALA B 1 154 ? 35.438 -13.477 -0.879 1 92.25 154 ALA B O 1
ATOM 3780 N N . GLU B 1 155 ? 34.219 -13.766 -2.699 1 93.25 155 GLU B N 1
ATOM 3781 C CA . GLU B 1 155 ? 35.219 -14.609 -3.344 1 93.25 155 GLU B CA 1
ATOM 3782 C C . GLU B 1 155 ? 36.5 -13.836 -3.568 1 93.25 155 GLU B C 1
ATOM 3784 O O . GLU B 1 155 ? 37.594 -14.398 -3.436 1 93.25 155 GLU B O 1
ATOM 3789 N N . MET B 1 156 ? 36.375 -12.594 -3.924 1 92.94 156 MET B N 1
ATOM 3790 C CA . MET B 1 156 ? 37.562 -11.75 -4.133 1 92.94 156 MET B CA 1
ATOM 3791 C C . MET B 1 156 ? 38.375 -11.625 -2.848 1 92.94 156 MET B C 1
ATOM 3793 O O . MET B 1 156 ? 39.594 -11.461 -2.893 1 92.94 156 MET B O 1
ATOM 3797 N N . ARG B 1 157 ? 37.719 -11.75 -1.733 1 94.06 157 ARG B N 1
ATOM 3798 C CA . ARG B 1 157 ? 38.375 -11.641 -0.44 1 94.06 157 ARG B CA 1
ATOM 3799 C C . ARG B 1 157 ? 38.75 -13.016 0.089 1 94.06 157 ARG B C 1
ATOM 3801 O O . ARG B 1 157 ? 39.219 -13.148 1.233 1 94.06 157 ARG B O 1
ATOM 3808 N N . GLY B 1 158 ? 38.469 -14.055 -0.668 1 94.06 158 GLY B N 1
ATOM 3809 C CA . GLY B 1 158 ? 38.875 -15.406 -0.322 1 94.06 158 GLY B CA 1
ATOM 3810 C C . GLY B 1 158 ? 37.812 -16.172 0.44 1 94.06 158 GLY B C 1
ATOM 3811 O O . GLY B 1 158 ? 38.094 -17.25 0.995 1 94.06 158 GLY B O 1
ATOM 3812 N N . ASN B 1 159 ? 36.688 -15.672 0.5 1 95.12 159 ASN B N 1
ATOM 3813 C CA . ASN B 1 159 ? 35.594 -16.359 1.197 1 95.12 159 ASN B CA 1
ATOM 3814 C C . ASN B 1 159 ? 34.781 -17.219 0.243 1 95.12 159 ASN B C 1
ATOM 3816 O O . ASN B 1 159 ? 34.75 -16.969 -0.964 1 95.12 159 ASN B O 1
ATOM 3820 N N . GLU B 1 160 ? 34.156 -18.203 0.789 1 95.44 160 GLU B N 1
ATOM 3821 C CA . GLU B 1 160 ? 33.281 -19.031 -0.009 1 95.44 160 GLU B CA 1
ATOM 3822 C C . GLU B 1 160 ? 31.922 -18.344 -0.259 1 95.44 160 GLU B C 1
ATOM 3824 O O . GLU B 1 160 ? 31.5 -17.5 0.528 1 95.44 160 GLU B O 1
ATOM 3829 N N . ALA B 1 161 ? 31.328 -18.797 -1.339 1 94.94 161 ALA B N 1
ATOM 3830 C CA . ALA B 1 161 ? 30.031 -18.25 -1.689 1 94.94 161 ALA B CA 1
ATOM 3831 C C . ALA B 1 161 ? 28.953 -18.703 -0.7 1 94.94 161 ALA B C 1
ATOM 3833 O O . ALA B 1 161 ? 29 -19.844 -0.207 1 94.94 161 ALA B O 1
ATOM 3834 N N . THR B 1 162 ? 28.094 -17.828 -0.417 1 95.62 162 THR B N 1
ATOM 3835 C CA . THR B 1 162 ? 26.969 -18.109 0.471 1 95.62 162 THR B CA 1
ATOM 3836 C C . THR B 1 162 ? 25.656 -18.156 -0.311 1 95.62 162 THR B C 1
ATOM 3838 O O . THR B 1 162 ? 25.422 -17.344 -1.2 1 95.62 162 THR B O 1
ATOM 3841 N N . ALA B 1 163 ? 24.828 -19.172 -0.018 1 96.81 163 ALA B N 1
ATOM 3842 C CA . ALA B 1 163 ? 23.516 -19.266 -0.634 1 96.81 163 ALA B CA 1
ATOM 3843 C C . ALA B 1 163 ? 22.484 -18.438 0.131 1 96.81 163 ALA B C 1
ATOM 3845 O O . ALA B 1 163 ? 21.547 -18.984 0.715 1 96.81 163 ALA B O 1
ATOM 3846 N N . TYR B 1 164 ? 22.531 -17.172 0.007 1 96.69 164 TYR B N 1
ATOM 3847 C CA . TYR B 1 164 ? 21.734 -16.219 0.784 1 96.69 164 TYR B CA 1
ATOM 3848 C C . TYR B 1 164 ? 20.25 -16.516 0.655 1 96.69 164 TYR B C 1
ATOM 3850 O O . TYR B 1 164 ? 19.516 -16.516 1.649 1 96.69 164 TYR B O 1
ATOM 3858 N N . LEU B 1 165 ? 19.781 -16.828 -0.545 1 95.56 165 LEU B N 1
ATOM 3859 C CA . LEU B 1 165 ? 18.359 -16.953 -0.862 1 95.56 165 LEU B CA 1
ATOM 3860 C C . LEU B 1 165 ? 17.797 -18.266 -0.299 1 95.56 165 LEU B C 1
ATOM 3862 O O . LEU B 1 165 ? 16.578 -18.406 -0.195 1 95.56 165 LEU B O 1
ATOM 3866 N N . PHE B 1 166 ? 18.656 -19.156 0.044 1 96.69 166 PHE B N 1
ATOM 3867 C CA . PHE B 1 166 ? 18.25 -20.469 0.518 1 96.69 166 PHE B CA 1
ATOM 3868 C C . PHE B 1 166 ? 18.641 -20.656 1.979 1 96.69 166 PHE B C 1
ATOM 3870 O O . PHE B 1 166 ? 18.656 -21.797 2.479 1 96.69 166 PHE B O 1
ATOM 3877 N N . SER B 1 167 ? 18.922 -19.547 2.592 1 97.25 167 SER B N 1
ATOM 3878 C CA . SER B 1 167 ? 19.391 -19.609 3.973 1 97.25 167 SER B CA 1
ATOM 3879 C C . SER B 1 167 ? 18.359 -19.031 4.934 1 97.25 167 SER B C 1
ATOM 3881 O O . SER B 1 167 ? 17.922 -17.891 4.781 1 97.25 167 SER B O 1
ATOM 3883 N N . THR B 1 168 ? 18.016 -19.797 5.945 1 96.75 168 THR B N 1
ATOM 3884 C CA . THR B 1 168 ? 17.062 -19.344 6.965 1 96.75 168 THR B CA 1
ATOM 3885 C C . THR B 1 168 ? 17.688 -18.25 7.832 1 96.75 168 THR B C 1
ATOM 3887 O O . THR B 1 168 ? 16.969 -17.5 8.5 1 96.75 168 THR B O 1
ATOM 3890 N N . LYS B 1 169 ? 18.938 -18.141 7.766 1 96.62 169 LYS B N 1
ATOM 3891 C CA . LYS B 1 169 ? 19.641 -17.125 8.539 1 96.62 169 LYS B CA 1
ATOM 3892 C C . LYS B 1 169 ? 19.453 -15.742 7.914 1 96.62 169 LYS B C 1
ATOM 3894 O O . LYS B 1 169 ? 19.328 -14.742 8.625 1 96.62 169 LYS B O 1
ATOM 3899 N N . TRP B 1 170 ? 19.344 -15.719 6.598 1 97.38 170 TRP B N 1
ATOM 3900 C CA . TRP B 1 170 ? 19.438 -14.438 5.906 1 97.38 170 TRP B CA 1
ATOM 3901 C C . TRP B 1 170 ? 18.078 -14 5.371 1 97.38 170 TRP B C 1
ATOM 3903 O O . TRP B 1 170 ? 17.875 -12.828 5.043 1 97.38 170 TRP B O 1
ATOM 3913 N N . ILE B 1 171 ? 17.156 -14.914 5.301 1 98.25 171 ILE B N 1
ATOM 3914 C CA . ILE B 1 171 ? 15.969 -14.672 4.492 1 98.25 171 ILE B CA 1
ATOM 3915 C C . ILE B 1 171 ? 15.148 -13.539 5.098 1 98.25 171 ILE B C 1
ATOM 3917 O O . ILE B 1 171 ? 14.609 -12.695 4.375 1 98.25 171 ILE B O 1
ATOM 3921 N N . TYR B 1 172 ? 15.07 -13.469 6.457 1 98.19 172 TYR B N 1
ATOM 3922 C CA . TYR B 1 172 ? 14.32 -12.375 7.078 1 98.19 172 TYR B CA 1
ATOM 3923 C C . TYR B 1 172 ? 14.953 -11.031 6.754 1 98.19 172 TYR B C 1
ATOM 3925 O O . TYR B 1 172 ? 14.258 -10.07 6.422 1 98.19 172 TYR B O 1
ATOM 3933 N N . LEU B 1 173 ? 16.203 -10.961 6.836 1 96.94 173 LEU B N 1
ATOM 3934 C CA . LEU B 1 173 ? 16.922 -9.727 6.551 1 96.94 173 LEU B CA 1
ATOM 3935 C C . LEU B 1 173 ? 16.734 -9.312 5.094 1 96.94 173 LEU B C 1
ATOM 3937 O O . LEU B 1 173 ? 16.562 -8.125 4.797 1 96.94 173 LEU B O 1
ATOM 3941 N N . ILE B 1 174 ? 16.797 -10.281 4.199 1 96.31 174 ILE B N 1
ATOM 3942 C CA . ILE B 1 174 ? 16.641 -10.016 2.775 1 96.31 174 ILE B CA 1
ATOM 3943 C C . ILE B 1 174 ? 15.258 -9.414 2.518 1 96.31 174 ILE B C 1
ATOM 3945 O O . ILE B 1 174 ? 15.133 -8.414 1.803 1 96.31 174 ILE B O 1
ATOM 3949 N N . ILE B 1 175 ? 14.227 -9.984 3.168 1 97.56 175 ILE B N 1
ATOM 3950 C CA . ILE B 1 175 ? 12.852 -9.508 3.01 1 97.56 175 ILE B CA 1
ATOM 3951 C C . ILE B 1 175 ? 12.75 -8.062 3.5 1 97.56 175 ILE B C 1
ATOM 3953 O O . ILE B 1 175 ? 12.195 -7.207 2.812 1 97.56 175 ILE B O 1
ATOM 3957 N N . VAL B 1 176 ? 13.312 -7.746 4.59 1 96.69 176 VAL B N 1
ATOM 3958 C CA . VAL B 1 176 ? 13.195 -6.43 5.211 1 96.69 176 VAL B CA 1
ATOM 3959 C C . VAL B 1 176 ? 13.984 -5.406 4.398 1 96.69 176 VAL B C 1
ATOM 3961 O O . VAL B 1 176 ? 13.5 -4.301 4.145 1 96.69 176 VAL B O 1
ATOM 3964 N N . VAL B 1 177 ? 15.141 -5.77 3.938 1 92.81 177 VAL B N 1
ATOM 3965 C CA . VAL B 1 177 ? 15.984 -4.855 3.178 1 92.81 177 VAL B CA 1
ATOM 3966 C C . VAL B 1 177 ? 15.344 -4.559 1.825 1 92.81 177 VAL B C 1
ATOM 3968 O O . VAL B 1 177 ? 15.383 -3.424 1.346 1 92.81 177 VAL B O 1
ATOM 3971 N N . GLN B 1 178 ? 14.758 -5.602 1.217 1 92.81 178 GLN B N 1
ATOM 3972 C CA . GLN B 1 178 ? 14.031 -5.406 -0.033 1 92.81 178 GLN B CA 1
ATOM 3973 C C . GLN B 1 178 ? 12.914 -4.379 0.134 1 92.81 178 GLN B C 1
ATOM 3975 O O . GLN B 1 178 ? 12.773 -3.475 -0.69 1 92.81 178 GLN B O 1
ATOM 3980 N N . SER B 1 179 ? 12.156 -4.582 1.16 1 94.81 179 SER B N 1
ATOM 3981 C CA . SER B 1 179 ? 11.031 -3.688 1.421 1 94.81 179 SER B CA 1
ATOM 3982 C C . SER B 1 179 ? 11.508 -2.266 1.691 1 94.81 179 SER B C 1
ATOM 3984 O O . SER B 1 179 ? 10.922 -1.302 1.197 1 94.81 179 SER B O 1
ATOM 3986 N N . LEU B 1 180 ? 12.531 -2.139 2.479 1 93 180 LEU B N 1
ATOM 3987 C CA . LEU B 1 180 ? 13.094 -0.83 2.795 1 93 180 LEU B CA 1
ATOM 3988 C C . LEU B 1 180 ? 13.586 -0.131 1.532 1 93 180 LEU B C 1
ATOM 3990 O O . LEU B 1 180 ? 13.258 1.034 1.294 1 93 180 LEU B O 1
ATOM 3994 N N . TRP B 1 181 ? 14.32 -0.855 0.763 1 90.94 181 TRP B N 1
ATOM 3995 C CA . TRP B 1 181 ? 14.852 -0.304 -0.478 1 90.94 181 TRP B CA 1
ATOM 3996 C C . TRP B 1 181 ? 13.734 0.188 -1.384 1 90.94 181 TRP B C 1
ATOM 3998 O O . TRP B 1 181 ? 13.797 1.295 -1.923 1 90.94 181 TRP B O 1
ATOM 4008 N N . LYS B 1 182 ? 12.734 -0.587 -1.506 1 92.12 182 LYS B N 1
ATOM 4009 C CA . LYS B 1 182 ? 11.641 -0.308 -2.428 1 92.12 182 LYS B CA 1
ATOM 4010 C C . LYS B 1 182 ? 10.805 0.873 -1.944 1 92.12 182 LYS B C 1
ATOM 4012 O O . LYS B 1 182 ? 10.234 1.609 -2.754 1 92.12 182 LYS B O 1
ATOM 4017 N N . SER B 1 183 ? 10.836 1.148 -0.607 1 93.38 183 SER B N 1
ATOM 4018 C CA . SER B 1 1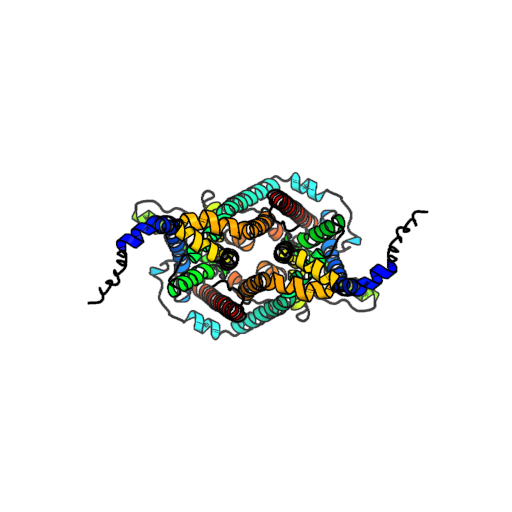83 ? 9.781 2.039 -0.121 1 93.38 183 SER B CA 1
ATOM 4019 C C . SER B 1 183 ? 10.375 3.285 0.531 1 93.38 183 SER B C 1
ATOM 4021 O O . SER B 1 183 ? 9.664 4.262 0.773 1 93.38 183 SER B O 1
ATOM 4023 N N . ILE B 1 184 ? 11.633 3.314 0.858 1 91.75 184 ILE B N 1
ATOM 4024 C CA . ILE B 1 184 ? 12.227 4.355 1.694 1 91.75 184 ILE B CA 1
ATOM 4025 C C . ILE B 1 184 ? 11.992 5.723 1.06 1 91.75 184 ILE B C 1
ATOM 4027 O O . ILE B 1 184 ? 11.586 6.668 1.74 1 91.75 184 ILE B O 1
ATOM 4031 N N . GLY B 1 185 ? 12.281 5.867 -0.196 1 89.94 185 GLY B N 1
ATOM 4032 C CA . GLY B 1 185 ? 12.086 7.141 -0.876 1 89.94 185 GLY B CA 1
ATOM 4033 C C . GLY B 1 185 ? 10.641 7.59 -0.909 1 89.94 185 GLY B C 1
ATOM 4034 O O . GLY B 1 185 ? 10.336 8.742 -0.61 1 89.94 185 GLY B O 1
ATOM 4035 N N . TRP B 1 186 ? 9.781 6.641 -1.246 1 92.81 186 TRP B N 1
ATOM 4036 C CA . TRP B 1 186 ? 8.352 6.918 -1.333 1 92.81 186 TRP B CA 1
ATOM 4037 C C . TRP B 1 186 ? 7.797 7.34 0.024 1 92.81 186 TRP B C 1
ATOM 4039 O O . TRP B 1 186 ? 7.074 8.336 0.124 1 92.81 186 TRP B O 1
ATOM 4049 N N . ASN B 1 187 ? 8.148 6.672 1.035 1 95.5 187 ASN B N 1
ATOM 4050 C CA . ASN B 1 187 ? 7.648 6.945 2.379 1 95.5 187 ASN B CA 1
ATOM 4051 C C . ASN B 1 187 ? 8.188 8.266 2.918 1 95.5 187 ASN B C 1
ATOM 4053 O O . ASN B 1 187 ? 7.637 8.82 3.871 1 95.5 187 ASN B O 1
ATOM 4057 N N . SER B 1 188 ? 9.219 8.789 2.371 1 94.38 188 SER B N 1
ATOM 4058 C CA . SER B 1 188 ? 9.805 10.031 2.859 1 94.38 188 SER B CA 1
ATOM 4059 C C . SER B 1 188 ? 9.016 11.242 2.361 1 94.38 188 SER B C 1
ATOM 4061 O O . SER B 1 188 ? 9.148 12.344 2.904 1 94.38 188 SER B O 1
ATOM 4063 N N . ILE B 1 189 ? 8.203 11.031 1.353 1 94 189 ILE B N 1
ATOM 4064 C CA . ILE B 1 189 ? 7.523 12.125 0.671 1 94 189 ILE B CA 1
ATOM 4065 C C . ILE B 1 189 ? 6.602 12.852 1.649 1 94 189 ILE B C 1
ATOM 4067 O O . ILE B 1 189 ? 6.605 14.086 1.717 1 94 189 ILE B O 1
ATOM 4071 N N . VAL B 1 190 ? 5.887 12.109 2.43 1 95.31 190 VAL B N 1
ATOM 4072 C CA . VAL B 1 190 ? 4.922 12.711 3.346 1 95.31 190 VAL B CA 1
ATOM 4073 C C . VAL B 1 190 ? 5.652 13.555 4.387 1 95.31 190 VAL B C 1
ATOM 4075 O O . VAL B 1 190 ? 5.184 14.633 4.758 1 95.31 190 VAL B O 1
ATOM 4078 N N . TYR B 1 191 ? 6.762 13.133 4.773 1 96.62 191 TYR B N 1
ATOM 4079 C CA . TYR B 1 191 ? 7.535 13.875 5.762 1 96.62 191 TYR B CA 1
ATOM 4080 C C . TYR B 1 191 ? 8.156 15.125 5.141 1 96.62 191 TYR B C 1
ATOM 4082 O O . TYR B 1 191 ? 8.219 16.172 5.777 1 96.62 191 TYR B O 1
ATOM 4090 N N . LEU B 1 192 ? 8.656 14.969 3.938 1 93.38 192 LEU B N 1
ATOM 4091 C CA . LEU B 1 192 ? 9.18 16.141 3.232 1 93.38 192 LEU B CA 1
ATOM 4092 C C . LEU B 1 192 ? 8.109 17.203 3.086 1 93.38 192 LEU B C 1
ATOM 4094 O O . LEU B 1 192 ? 8.383 18.391 3.279 1 93.38 192 LEU B O 1
ATOM 4098 N N . ALA B 1 193 ? 6.922 16.75 2.775 1 93.25 193 ALA B N 1
ATOM 4099 C CA . ALA B 1 193 ? 5.805 17.688 2.652 1 93.25 193 ALA B CA 1
ATOM 4100 C C . ALA B 1 193 ? 5.508 18.359 3.986 1 93.25 193 ALA B C 1
ATOM 4102 O O . ALA B 1 193 ? 5.238 19.562 4.031 1 93.25 193 ALA B O 1
ATOM 4103 N N . ALA B 1 194 ? 5.531 17.578 5.035 1 94.5 194 ALA B N 1
ATOM 4104 C CA . ALA B 1 194 ? 5.297 18.156 6.359 1 94.5 194 ALA B CA 1
ATOM 4105 C C . ALA B 1 194 ? 6.383 19.156 6.727 1 94.5 194 ALA B C 1
ATOM 4107 O O . ALA B 1 194 ? 6.09 20.219 7.289 1 94.5 194 ALA B O 1
ATOM 4108 N N . ILE B 1 195 ? 7.586 18.906 6.402 1 95.31 195 ILE B N 1
ATOM 4109 C CA . ILE B 1 195 ? 8.719 19.781 6.719 1 95.31 195 ILE B CA 1
ATOM 4110 C C . ILE B 1 195 ? 8.602 21.078 5.945 1 95.31 195 ILE B C 1
ATOM 4112 O O . ILE B 1 195 ? 8.922 22.156 6.469 1 95.31 195 ILE B O 1
ATOM 4116 N N . SER B 1 196 ? 8.164 20.969 4.727 1 90.31 196 SER B N 1
ATOM 4117 C CA . SER B 1 196 ? 8.047 22.141 3.877 1 90.31 196 SER B CA 1
ATOM 4118 C C . SER B 1 196 ? 7.062 23.156 4.457 1 90.31 196 SER B C 1
ATOM 4120 O O . SER B 1 196 ? 7.102 24.328 4.117 1 90.31 196 SER B O 1
ATOM 4122 N N . GLY B 1 197 ? 6.203 22.688 5.359 1 89.94 197 GLY B N 1
ATOM 4123 C CA . GLY B 1 197 ? 5.211 23.562 5.953 1 89.94 197 GLY B CA 1
ATOM 4124 C C . GLY B 1 197 ? 5.699 24.25 7.219 1 89.94 197 GLY B C 1
ATOM 4125 O O . GLY B 1 197 ? 5.004 25.094 7.777 1 89.94 197 GLY B O 1
ATOM 4126 N N . ILE B 1 198 ? 6.883 23.969 7.598 1 93.81 198 ILE B N 1
ATOM 4127 C CA . ILE B 1 198 ? 7.418 24.547 8.82 1 93.81 198 ILE B CA 1
ATOM 4128 C C . ILE B 1 198 ? 7.828 26 8.578 1 93.81 198 ILE B C 1
ATOM 4130 O O . ILE B 1 198 ? 8.414 26.328 7.539 1 93.81 198 ILE B O 1
ATOM 4134 N N . ASP B 1 199 ? 7.586 26.875 9.539 1 94.75 199 ASP B N 1
ATOM 4135 C CA . ASP B 1 199 ? 7.953 28.297 9.469 1 94.75 199 ASP B CA 1
ATOM 4136 C C . ASP B 1 199 ? 9.469 28.469 9.43 1 94.75 199 ASP B C 1
ATOM 4138 O O . ASP B 1 199 ? 10.172 28.062 10.367 1 94.75 199 ASP B O 1
ATOM 4142 N N . GLN B 1 200 ? 9.883 29.109 8.484 1 92.81 200 GLN B N 1
ATOM 4143 C CA . GLN B 1 200 ? 11.312 29.312 8.273 1 92.81 200 GLN B CA 1
ATOM 4144 C C . GLN B 1 200 ? 11.906 30.203 9.359 1 92.81 200 GLN B C 1
ATOM 4146 O O . GLN B 1 200 ? 13.102 30.125 9.656 1 92.81 200 GLN B O 1
ATOM 4151 N N . SER B 1 201 ? 11.102 30.969 9.953 1 96.38 201 SER B N 1
ATOM 4152 C CA . SER B 1 201 ? 11.562 31.891 10.992 1 96.38 201 SER B CA 1
ATOM 4153 C C . SER B 1 201 ? 12.125 31.125 12.188 1 96.38 201 SER B C 1
ATOM 4155 O O . SER B 1 201 ? 13.023 31.609 12.875 1 96.38 201 SER B O 1
ATOM 4157 N N . LEU B 1 202 ? 11.617 29.953 12.367 1 95.88 202 LEU B N 1
ATOM 4158 C CA . LEU B 1 202 ? 12.125 29.109 13.453 1 95.88 202 LEU B CA 1
ATOM 4159 C C . LEU B 1 202 ? 13.586 28.734 13.211 1 95.88 202 LEU B C 1
ATOM 4161 O O . LEU B 1 202 ? 14.398 28.766 14.133 1 95.88 202 LEU B O 1
ATOM 4165 N N . TYR B 1 203 ? 13.906 28.516 12.023 1 93.62 203 TYR B N 1
ATOM 4166 C CA . TYR B 1 203 ? 15.266 28.109 11.672 1 93.62 203 TYR B CA 1
ATOM 4167 C C . TYR B 1 203 ? 16.203 29.312 11.703 1 93.62 203 TYR B C 1
ATOM 4169 O O . TYR B 1 203 ? 17.344 29.188 12.164 1 93.62 203 TYR B O 1
ATOM 4177 N N . GLU B 1 204 ? 15.742 30.406 11.219 1 94.94 204 GLU B N 1
ATOM 4178 C CA . GLU B 1 204 ? 16.547 31.641 11.219 1 94.94 204 GLU B CA 1
ATOM 4179 C C . GLU B 1 204 ? 16.891 32.062 12.641 1 94.94 204 GLU B C 1
ATOM 4181 O O . GLU B 1 204 ? 18.031 32.438 12.922 1 94.94 204 GLU B O 1
ATOM 4186 N N . ALA B 1 205 ? 15.891 32.031 13.438 1 96.75 205 ALA B N 1
ATOM 4187 C CA . ALA B 1 205 ? 16.094 32.375 14.836 1 96.75 205 ALA B CA 1
ATOM 4188 C C . ALA B 1 205 ? 17.109 31.453 15.492 1 96.75 205 ALA B C 1
ATOM 4190 O O . ALA B 1 205 ? 17.984 31.906 16.234 1 96.75 205 ALA B O 1
ATOM 4191 N N . ALA B 1 206 ? 17.031 30.203 15.234 1 95.81 206 ALA B N 1
ATOM 4192 C CA . ALA B 1 206 ? 17.953 29.219 15.805 1 95.81 206 ALA B CA 1
ATOM 4193 C C . ALA B 1 206 ? 19.375 29.453 15.297 1 95.81 206 ALA B C 1
ATOM 4195 O O . ALA B 1 206 ? 20.328 29.328 16.062 1 95.81 206 ALA B O 1
ATOM 4196 N N . LYS B 1 207 ? 19.469 29.766 14.062 1 93.38 207 LYS B N 1
ATOM 4197 C CA . LYS B 1 207 ? 20.781 30.047 13.484 1 93.38 207 LYS B CA 1
ATOM 4198 C C . LYS B 1 207 ? 21.406 31.297 14.117 1 93.38 207 LYS B C 1
ATOM 4200 O O . LYS B 1 207 ? 22.625 31.328 14.336 1 93.38 207 LYS B O 1
ATOM 4205 N N . MET B 1 208 ? 20.594 32.219 14.359 1 95.81 208 MET B N 1
ATOM 4206 C CA . MET B 1 208 ? 21.062 33.438 15.031 1 95.81 208 MET B CA 1
ATOM 4207 C C . MET B 1 208 ? 21.578 33.094 16.422 1 95.81 208 MET B C 1
ATOM 4209 O O . MET B 1 208 ? 22.531 33.719 16.906 1 95.81 208 MET B O 1
ATOM 4213 N N . ASP B 1 209 ? 21.031 32.094 17.078 1 95.5 209 ASP B N 1
ATOM 4214 C CA . ASP B 1 209 ? 21.453 31.641 18.391 1 95.5 209 ASP B CA 1
ATOM 4215 C C . ASP B 1 209 ? 22.656 30.703 18.297 1 95.5 209 ASP B C 1
ATOM 4217 O O . ASP B 1 209 ? 23.141 30.203 19.328 1 95.5 209 ASP B O 1
ATOM 4221 N N . GLY B 1 210 ? 23.078 30.453 17.141 1 93.38 210 GLY B N 1
ATOM 4222 C CA . GLY B 1 210 ? 24.281 29.656 16.938 1 93.38 210 GLY B CA 1
ATOM 4223 C C . GLY B 1 210 ? 24 28.172 16.797 1 93.38 210 GLY B C 1
ATOM 4224 O O . GLY B 1 210 ? 24.922 27.344 16.922 1 93.38 210 GLY B O 1
ATOM 4225 N N . ALA B 1 211 ? 22.781 27.828 16.578 1 93.25 211 ALA B N 1
ATOM 4226 C CA . ALA B 1 211 ? 22.438 26.406 16.438 1 93.25 211 ALA B CA 1
ATOM 4227 C C . ALA B 1 211 ? 22.984 25.859 15.125 1 93.25 211 ALA B C 1
ATOM 4229 O O . ALA B 1 211 ? 22.969 26.531 14.094 1 93.25 211 ALA B O 1
ATOM 4230 N N . ASN B 1 212 ? 23.484 24.672 15.195 1 89.62 212 ASN B N 1
ATOM 4231 C CA . ASN B 1 212 ? 23.938 24.016 13.977 1 89.62 212 ASN B CA 1
ATOM 4232 C C . ASN B 1 212 ? 22.812 23.234 13.305 1 89.62 212 ASN B C 1
ATOM 4234 O O . ASN B 1 212 ? 21.688 23.188 13.828 1 89.62 212 ASN B O 1
ATOM 4238 N N . LYS B 1 213 ? 23.047 22.625 12.18 1 87.06 213 LYS B N 1
ATOM 4239 C CA . LYS B 1 213 ? 22.016 21.969 11.367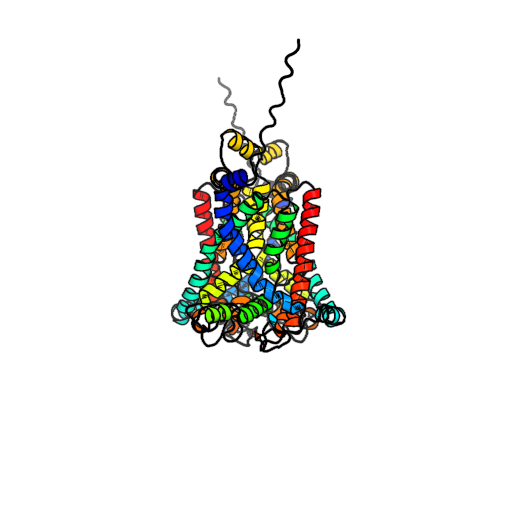 1 87.06 213 LYS B CA 1
ATOM 4240 C C . LYS B 1 213 ? 21.438 20.766 12.086 1 87.06 213 LYS B C 1
ATOM 4242 O O . LYS B 1 213 ? 20.234 20.5 12.008 1 87.06 213 LYS B O 1
ATOM 4247 N N . PHE B 1 214 ? 22.297 20.062 12.711 1 87.56 214 PHE B N 1
ATOM 4248 C CA . PHE B 1 214 ? 21.828 18.875 13.422 1 87.56 214 PHE B CA 1
ATOM 4249 C C . PHE B 1 214 ? 20.906 19.266 14.578 1 87.56 214 PHE B C 1
ATOM 4251 O O . PHE B 1 214 ? 19.891 18.625 14.82 1 87.56 214 PHE B O 1
ATOM 4258 N N . GLN B 1 215 ? 21.297 20.312 15.258 1 92 215 GLN B N 1
ATOM 4259 C CA . GLN B 1 215 ? 20.469 20.828 16.328 1 92 215 GLN B CA 1
ATOM 4260 C C . GLN B 1 215 ? 19.109 21.281 15.805 1 92 215 GLN B C 1
ATOM 4262 O O . GLN B 1 215 ? 18.078 21.016 16.422 1 92 215 GLN B O 1
ATOM 4267 N N . CYS B 1 216 ? 19.172 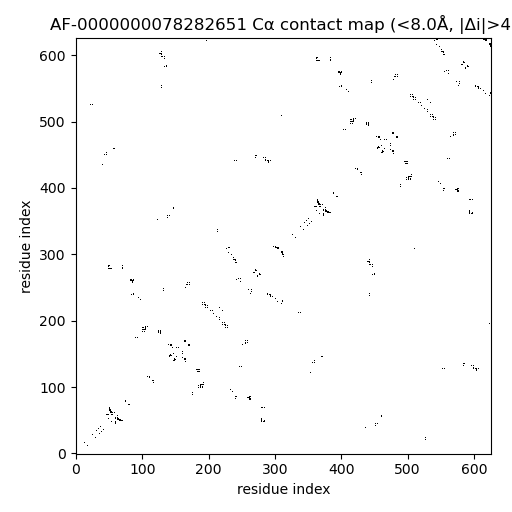21.906 14.656 1 94.19 216 CYS B N 1
ATOM 4268 C CA . CYS B 1 216 ? 17.922 22.359 14.039 1 94.19 216 CYS B CA 1
ATOM 4269 C C . CYS B 1 216 ? 17.047 21.172 13.648 1 94.19 216 CYS B C 1
ATOM 4271 O O . CYS B 1 216 ? 15.836 21.188 13.867 1 94.19 216 CYS B O 1
ATOM 4273 N N . MET B 1 217 ? 17.656 20.109 13.109 1 93.56 217 MET B N 1
ATOM 4274 C CA . MET B 1 217 ? 16.922 18.922 12.703 1 93.56 217 MET B CA 1
ATOM 4275 C C . MET B 1 217 ? 16.25 18.266 13.898 1 93.56 217 MET B C 1
ATOM 4277 O O . MET B 1 217 ? 15.062 17.922 13.836 1 93.56 217 MET B O 1
ATOM 4281 N N . MET B 1 218 ? 16.953 18.172 14.977 1 93.19 218 MET B N 1
ATOM 4282 C CA . MET B 1 218 ? 16.484 17.391 16.125 1 93.19 218 MET B CA 1
ATOM 4283 C C . MET B 1 218 ? 15.562 18.234 17.016 1 93.19 218 MET B C 1
ATOM 4285 O O . MET B 1 218 ? 14.648 17.703 17.641 1 93.19 218 MET B O 1
ATOM 4289 N N . LYS B 1 219 ? 15.758 19.562 17.047 1 96 219 LYS B N 1
ATOM 4290 C CA . LYS B 1 219 ? 15.055 20.375 18.016 1 96 219 LYS B CA 1
ATOM 4291 C C . LYS B 1 219 ? 13.953 21.203 17.359 1 96 219 LYS B C 1
ATOM 4293 O O . LYS B 1 219 ? 13.062 21.719 18.031 1 96 219 LYS B O 1
ATOM 4298 N N . ILE B 1 220 ? 14.016 21.312 16.078 1 96.81 220 ILE B N 1
ATOM 4299 C CA . ILE B 1 220 ? 13.008 22.109 15.391 1 96.81 220 ILE B CA 1
ATOM 4300 C C . ILE B 1 220 ? 12.25 21.234 14.398 1 96.81 220 ILE B C 1
ATOM 4302 O O . ILE B 1 220 ? 11.047 21.031 14.539 1 96.81 220 ILE B O 1
ATOM 4306 N N . THR B 1 221 ? 12.969 20.609 13.445 1 96.62 221 THR B N 1
ATOM 4307 C CA . THR B 1 221 ? 12.336 19.875 12.352 1 96.62 221 THR B CA 1
ATOM 4308 C C . THR B 1 221 ? 11.555 18.672 12.891 1 96.62 221 THR B C 1
ATOM 4310 O O . THR B 1 221 ? 10.344 18.578 12.672 1 96.62 221 THR B O 1
ATOM 4313 N N . LEU B 1 222 ? 12.227 17.812 13.617 1 96.88 222 LEU B N 1
ATOM 4314 C CA . LEU B 1 222 ? 11.609 16.562 14.07 1 96.88 222 LEU B CA 1
ATOM 4315 C C . LEU B 1 222 ? 10.406 16.844 14.961 1 96.88 222 LEU B C 1
ATOM 4317 O O . LEU B 1 222 ? 9.312 16.344 14.719 1 96.88 222 LEU B O 1
ATOM 4321 N N . PRO B 1 223 ? 10.516 17.734 15.961 1 96.19 223 PRO B N 1
ATOM 4322 C CA . PRO B 1 223 ? 9.344 18.047 16.797 1 96.19 223 PRO B CA 1
ATOM 4323 C C . PRO B 1 223 ? 8.203 18.672 15.992 1 96.19 223 PRO B C 1
ATOM 4325 O O . PRO B 1 223 ? 7.031 18.406 16.281 1 96.19 22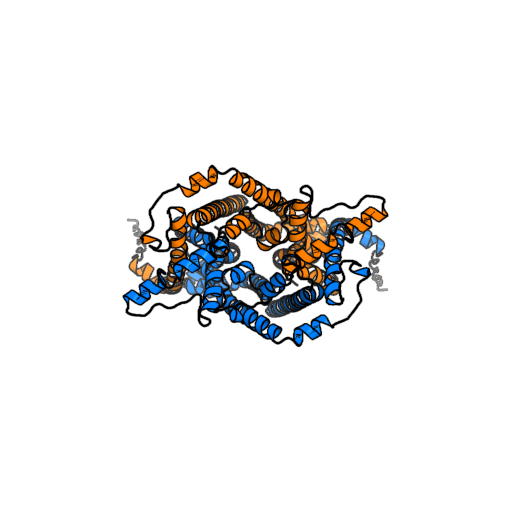3 PRO B O 1
ATOM 4328 N N . SER B 1 224 ? 8.539 19.438 15.008 1 95.88 224 SER B N 1
ATOM 4329 C CA . SER B 1 224 ? 7.512 20.109 14.227 1 95.88 224 SER B CA 1
ATOM 4330 C C . SER B 1 224 ? 6.711 19.125 13.383 1 95.88 224 SER B C 1
ATOM 4332 O O . SER B 1 224 ? 5.531 19.359 13.109 1 95.88 224 SER B O 1
ATOM 4334 N N . ILE B 1 225 ? 7.285 18.016 13.016 1 96.06 225 ILE B N 1
ATOM 4335 C CA . ILE B 1 225 ? 6.578 17.094 12.133 1 96.06 225 ILE B CA 1
ATOM 4336 C C . ILE B 1 225 ? 6.109 15.867 12.93 1 96.06 225 ILE B C 1
ATOM 4338 O O . ILE B 1 225 ? 5.652 14.883 12.352 1 96.06 225 ILE B O 1
ATOM 4342 N N . MET B 1 226 ? 6.211 15.883 14.219 1 95.88 226 MET B N 1
ATOM 4343 C CA . MET B 1 226 ? 5.848 14.758 15.07 1 95.88 226 MET B CA 1
ATOM 4344 C C . MET B 1 226 ? 4.391 14.359 14.867 1 95.88 226 MET B C 1
ATOM 4346 O O . MET B 1 226 ? 4.062 13.172 14.859 1 95.88 226 MET B O 1
ATOM 4350 N N . PRO B 1 227 ? 3.473 15.289 14.672 1 93.75 227 PRO B N 1
ATOM 4351 C CA . PRO B 1 227 ? 2.096 14.867 14.398 1 93.75 227 PRO B CA 1
ATOM 4352 C C . PRO B 1 227 ? 1.988 13.977 13.156 1 93.75 227 PRO B C 1
ATOM 4354 O O . PRO B 1 227 ? 1.254 12.984 13.172 1 93.75 227 PRO B O 1
ATOM 4357 N N . THR B 1 228 ? 2.75 14.375 12.141 1 94.88 228 THR B N 1
ATOM 4358 C CA . THR B 1 228 ? 2.77 13.555 10.938 1 94.88 228 THR B CA 1
ATOM 4359 C C . THR B 1 228 ? 3.393 12.188 11.211 1 94.88 228 THR B C 1
ATOM 4361 O O . THR B 1 228 ? 2.867 11.164 10.781 1 94.88 228 THR B O 1
ATOM 4364 N N . VAL B 1 229 ? 4.488 12.156 11.984 1 97.12 229 VAL B N 1
ATOM 4365 C CA . VAL B 1 229 ? 5.176 10.922 12.344 1 97.12 229 VAL B CA 1
ATOM 4366 C C . VAL B 1 229 ? 4.219 10 13.102 1 97.12 229 VAL B C 1
ATOM 4368 O O . VAL B 1 229 ? 4.172 8.797 12.844 1 97.12 229 VAL B O 1
ATOM 4371 N N . MET B 1 230 ? 3.441 10.586 13.977 1 96.19 230 MET B N 1
ATOM 4372 C CA . MET B 1 230 ? 2.533 9.789 14.805 1 96.19 230 MET B CA 1
ATOM 4373 C C . MET B 1 230 ? 1.423 9.18 13.953 1 96.19 230 MET B C 1
ATOM 4375 O O . MET B 1 230 ? 1.058 8.023 14.141 1 96.19 230 MET B O 1
ATOM 4379 N N . VAL B 1 231 ? 0.891 9.992 13.086 1 94.81 231 VAL B N 1
ATOM 4380 C CA . VAL B 1 231 ? -0.147 9.477 12.195 1 94.81 231 VAL B CA 1
ATOM 4381 C C . VAL B 1 231 ? 0.407 8.328 11.367 1 94.81 231 VAL B C 1
ATOM 4383 O O . VAL B 1 231 ? -0.237 7.281 11.234 1 94.81 231 VAL B O 1
ATOM 4386 N N . MET B 1 232 ? 1.631 8.461 10.812 1 96.75 232 MET B N 1
ATOM 4387 C CA . MET B 1 232 ? 2.242 7.422 9.992 1 96.75 232 MET B CA 1
ATOM 4388 C C . MET B 1 232 ? 2.562 6.188 10.836 1 96.75 232 MET B C 1
ATOM 4390 O O . MET B 1 232 ? 2.506 5.062 10.336 1 96.75 232 MET B O 1
ATOM 4394 N N . LEU B 1 233 ? 2.9 6.434 12.047 1 96.62 233 LEU B N 1
ATOM 4395 C CA . LEU B 1 233 ? 3.15 5.312 12.945 1 96.62 233 LEU B CA 1
ATOM 4396 C C . LEU B 1 233 ? 1.869 4.527 13.203 1 96.62 233 LEU B C 1
ATOM 4398 O O . LEU B 1 233 ? 1.887 3.295 13.234 1 96.62 233 LEU B O 1
ATOM 4402 N N . ILE B 1 234 ? 0.771 5.227 13.469 1 95.25 234 ILE B N 1
ATOM 4403 C CA . ILE B 1 234 ? -0.522 4.578 13.664 1 95.25 234 ILE B CA 1
ATOM 4404 C C . ILE B 1 234 ? -0.85 3.705 12.453 1 95.25 234 ILE B C 1
ATOM 4406 O O . ILE B 1 234 ? -1.24 2.545 12.602 1 95.25 234 ILE B O 1
ATOM 4410 N N . LEU B 1 235 ? -0.688 4.266 11.289 1 95.5 235 LEU B N 1
ATOM 4411 C CA . LEU B 1 235 ? -0.977 3.521 10.07 1 95.5 235 LEU B CA 1
ATOM 4412 C C . LEU B 1 235 ? -0.06 2.311 9.938 1 95.5 235 LEU B C 1
ATOM 4414 O O . LEU B 1 235 ? -0.501 1.233 9.539 1 95.5 235 LEU B O 1
ATOM 4418 N N . ARG B 1 236 ? 1.187 2.449 10.266 1 96.19 236 ARG B N 1
ATOM 4419 C CA . ARG B 1 236 ? 2.146 1.352 10.203 1 96.19 236 ARG B CA 1
ATOM 4420 C C . ARG B 1 236 ? 1.773 0.246 11.188 1 96.19 236 ARG B C 1
ATOM 4422 O O . ARG B 1 236 ? 1.847 -0.938 10.852 1 96.19 236 ARG B O 1
ATOM 4429 N N . MET B 1 237 ? 1.36 0.62 12.344 1 94.62 237 MET B N 1
ATOM 4430 C CA . MET B 1 237 ? 0.993 -0.352 13.375 1 94.62 237 MET B CA 1
ATOM 4431 C C . MET B 1 237 ? -0.244 -1.142 12.961 1 94.62 237 MET B C 1
ATOM 4433 O O . MET B 1 237 ? -0.412 -2.295 13.359 1 94.62 237 MET B O 1
ATOM 4437 N N . GLY B 1 238 ? -1.053 -0.544 12.148 1 93.19 238 GLY B N 1
ATOM 4438 C CA . GLY B 1 238 ? -2.238 -1.228 11.656 1 93.19 238 GLY B CA 1
ATOM 4439 C C . GLY B 1 238 ? -1.921 -2.318 10.648 1 93.19 238 GLY B C 1
ATOM 4440 O O . GLY B 1 238 ? -2.812 -3.057 10.227 1 93.19 238 GLY B O 1
ATOM 4441 N N . THR B 1 239 ? -0.712 -2.453 10.281 1 92.81 239 THR B N 1
ATOM 4442 C CA . THR B 1 239 ? -0.364 -3.473 9.297 1 92.81 239 THR B CA 1
ATOM 4443 C C . THR B 1 239 ? 0.666 -4.445 9.867 1 92.81 239 THR B C 1
ATOM 4445 O O . THR B 1 239 ? 1.351 -5.145 9.117 1 92.81 239 THR B O 1
ATOM 4448 N N . ILE B 1 240 ? 0.829 -4.527 11.141 1 93.25 240 ILE B N 1
ATOM 4449 C CA . ILE B 1 240 ? 1.864 -5.32 11.797 1 93.25 240 ILE B CA 1
ATOM 4450 C C . ILE B 1 240 ? 1.593 -6.805 11.57 1 93.25 240 ILE B C 1
ATOM 4452 O O . ILE B 1 240 ? 2.525 -7.594 11.398 1 93.25 240 ILE B O 1
ATOM 4456 N N . ILE B 1 241 ? 0.363 -7.215 11.539 1 94.25 241 ILE B N 1
ATOM 4457 C CA . ILE B 1 241 ? 0.073 -8.633 11.367 1 94.25 241 ILE B CA 1
ATOM 4458 C C . ILE B 1 241 ? -0.151 -8.938 9.883 1 94.25 241 ILE B C 1
ATOM 4460 O O . ILE B 1 241 ? -0.774 -9.945 9.539 1 94.25 241 ILE B O 1
ATOM 4464 N N . SER B 1 242 ? 0.229 -8.07 9.102 1 93.62 242 SER B N 1
ATOM 4465 C CA . SER B 1 242 ? 0.135 -8.25 7.652 1 93.62 242 SER B CA 1
ATOM 4466 C C . SER B 1 242 ? 1.493 -8.07 6.984 1 93.62 242 SER B C 1
ATOM 4468 O O . SER B 1 242 ? 2.279 -7.211 7.387 1 93.62 242 SER B O 1
ATOM 4470 N N . VAL B 1 243 ? 1.84 -8.969 6.129 1 94.62 243 VAL B N 1
ATOM 4471 C CA . VAL B 1 243 ? 3.037 -8.836 5.309 1 94.62 243 VAL B CA 1
ATOM 4472 C C . VAL B 1 243 ? 2.65 -8.805 3.832 1 94.62 243 VAL B C 1
ATOM 4474 O O . VAL B 1 243 ? 1.524 -9.156 3.471 1 94.62 243 VAL B O 1
ATOM 4477 N N . ASP B 1 244 ? 3.512 -8.25 3.055 1 94.81 244 ASP B N 1
ATOM 4478 C CA . ASP B 1 244 ? 3.24 -8.156 1.624 1 94.81 244 ASP B CA 1
ATOM 4479 C C . ASP B 1 244 ? 3.219 -9.539 0.977 1 94.81 244 ASP B C 1
ATOM 4481 O O . ASP B 1 244 ? 4.25 -10.211 0.902 1 94.81 244 ASP B O 1
ATOM 4485 N N . PHE B 1 245 ? 2.162 -9.938 0.539 1 94.69 245 PHE B N 1
ATOM 4486 C CA . PHE B 1 245 ? 1.962 -11.273 -0.014 1 94.69 245 PHE B CA 1
ATOM 4487 C C . PHE B 1 245 ? 2.889 -11.508 -1.201 1 94.69 245 PHE B C 1
ATOM 4489 O O . PHE B 1 245 ? 3.619 -12.5 -1.235 1 94.69 245 PHE B O 1
ATOM 4496 N N . GLU B 1 246 ? 2.832 -10.602 -2.209 1 94.25 246 GLU B N 1
ATOM 4497 C CA . GLU B 1 246 ? 3.57 -10.828 -3.449 1 94.25 246 GLU B CA 1
ATOM 4498 C C . GLU B 1 246 ? 5.062 -11 -3.178 1 94.25 246 GLU B C 1
ATOM 4500 O O . GLU B 1 246 ? 5.703 -11.891 -3.742 1 94.25 246 GLU B O 1
ATOM 4505 N N . GLN B 1 247 ? 5.555 -10.195 -2.303 1 96.31 247 GLN B N 1
ATOM 4506 C CA . GLN B 1 247 ? 6.973 -10.258 -1.959 1 96.31 247 GLN B CA 1
ATOM 4507 C C . GLN B 1 247 ? 7.336 -11.625 -1.384 1 96.31 247 GLN B C 1
ATOM 4509 O O . GLN B 1 247 ? 8.242 -12.297 -1.885 1 96.31 247 GLN B O 1
ATOM 4514 N N . VAL B 1 248 ? 6.605 -12.016 -0.374 1 96.88 248 VAL B N 1
ATOM 4515 C CA . VAL B 1 248 ? 6.938 -13.242 0.349 1 96.88 248 VAL B CA 1
ATOM 4516 C C . VAL B 1 248 ? 6.676 -14.453 -0.54 1 96.88 248 VAL B C 1
ATOM 4518 O O . VAL B 1 248 ? 7.434 -15.422 -0.515 1 96.88 248 VAL B O 1
ATOM 4521 N N . PHE B 1 249 ? 5.66 -14.367 -1.298 1 94.69 249 PHE B N 1
ATOM 4522 C CA . PHE B 1 249 ? 5.309 -15.445 -2.213 1 94.69 249 PHE B CA 1
ATOM 4523 C C . PHE B 1 249 ? 6.422 -15.672 -3.232 1 94.69 249 PHE B C 1
ATOM 4525 O O . PHE B 1 249 ? 6.816 -16.812 -3.482 1 94.69 249 PHE B O 1
ATOM 4532 N N . LEU B 1 250 ? 6.953 -14.609 -3.768 1 95.12 250 LEU B N 1
ATOM 4533 C CA . LEU B 1 250 ? 7.953 -14.695 -4.824 1 95.12 250 LEU B CA 1
ATOM 4534 C C . LEU B 1 250 ? 9.305 -15.133 -4.262 1 95.12 250 LEU B C 1
ATOM 4536 O O . LEU B 1 250 ? 10.078 -15.812 -4.941 1 95.12 250 LEU B O 1
ATOM 4540 N N . MET B 1 251 ? 9.555 -14.781 -3.031 1 96.19 251 MET B N 1
ATOM 4541 C CA . MET B 1 251 ? 10.859 -15.062 -2.43 1 96.19 251 MET B CA 1
ATOM 4542 C C . MET B 1 251 ? 10.875 -16.438 -1.785 1 96.19 251 MET B C 1
ATOM 4544 O O . MET B 1 251 ? 11.93 -16.938 -1.378 1 96.19 251 MET B O 1
ATOM 4548 N N . ASN B 1 252 ? 9.727 -17.062 -1.748 1 95.31 252 ASN B N 1
ATOM 4549 C CA . ASN B 1 252 ? 9.594 -18.359 -1.088 1 95.31 252 ASN B CA 1
ATOM 4550 C C . ASN B 1 252 ? 10.234 -19.484 -1.905 1 95.31 252 ASN B C 1
ATOM 4552 O O . ASN B 1 252 ? 10.227 -19.438 -3.137 1 95.31 252 ASN B O 1
ATOM 4556 N N . ASN B 1 253 ? 10.797 -20.438 -1.296 1 94.75 253 ASN B N 1
ATOM 4557 C CA . ASN B 1 253 ? 11.336 -21.672 -1.847 1 94.75 253 ASN B CA 1
ATOM 4558 C C . ASN B 1 253 ? 11.383 -22.781 -0.797 1 94.75 253 ASN B C 1
ATOM 4560 O O . ASN B 1 253 ? 11.141 -22.531 0.386 1 94.75 253 ASN B O 1
ATOM 4564 N N . PRO B 1 254 ? 11.656 -23.984 -1.187 1 95.56 254 PRO B N 1
ATOM 4565 C CA . PRO B 1 254 ? 11.555 -25.125 -0.261 1 95.56 254 PRO B CA 1
ATOM 4566 C C . PRO B 1 254 ? 12.516 -25 0.92 1 95.56 254 PRO B C 1
ATOM 4568 O O . PRO B 1 254 ? 12.219 -25.484 2.016 1 95.56 254 PRO B O 1
ATOM 4571 N N . MET B 1 255 ? 13.633 -24.344 0.775 1 96.81 255 MET B N 1
ATOM 4572 C CA . MET B 1 255 ? 14.672 -24.297 1.805 1 96.81 255 MET B CA 1
ATOM 4573 C C . MET B 1 255 ? 14.32 -23.281 2.879 1 96.81 255 MET B C 1
ATOM 4575 O O . MET B 1 255 ? 14.828 -23.359 4 1 96.81 255 MET B O 1
ATOM 4579 N N . VAL B 1 256 ? 13.484 -22.297 2.557 1 97.62 256 VAL B N 1
ATOM 4580 C CA . VAL B 1 256 ? 13.172 -21.25 3.527 1 97.62 256 VAL B CA 1
ATOM 4581 C C . VAL B 1 256 ? 11.672 -21.203 3.771 1 97.62 256 VAL B C 1
ATOM 4583 O O . VAL B 1 256 ? 11.156 -20.219 4.316 1 97.62 256 VAL B O 1
ATOM 4586 N N . LYS B 1 257 ? 10.977 -22.156 3.377 1 96.75 257 LYS B N 1
ATOM 4587 C CA . LYS B 1 257 ? 9.516 -22.203 3.457 1 96.75 257 LYS B CA 1
ATOM 4588 C C . LYS B 1 257 ? 9.039 -22.031 4.895 1 96.75 257 LYS B C 1
ATOM 4590 O O . LYS B 1 257 ? 8.07 -21.312 5.148 1 96.75 257 LYS B O 1
ATOM 4595 N N . SER B 1 258 ? 9.695 -22.641 5.82 1 96.69 258 SER B N 1
ATOM 4596 C CA . SER B 1 258 ? 9.305 -22.594 7.223 1 96.69 258 SER B CA 1
ATOM 4597 C C . SER B 1 258 ? 9.359 -21.156 7.754 1 96.69 258 SER B C 1
ATOM 4599 O O . SER B 1 258 ? 8.57 -20.781 8.633 1 96.69 258 SER B O 1
ATOM 4601 N N . HIS B 1 259 ? 10.25 -20.312 7.203 1 97.75 259 HIS B N 1
ATOM 4602 C CA . HIS B 1 259 ? 10.438 -18.938 7.66 1 97.75 259 HIS B CA 1
ATOM 4603 C C . HIS B 1 259 ? 9.57 -17.969 6.871 1 97.75 259 HIS B C 1
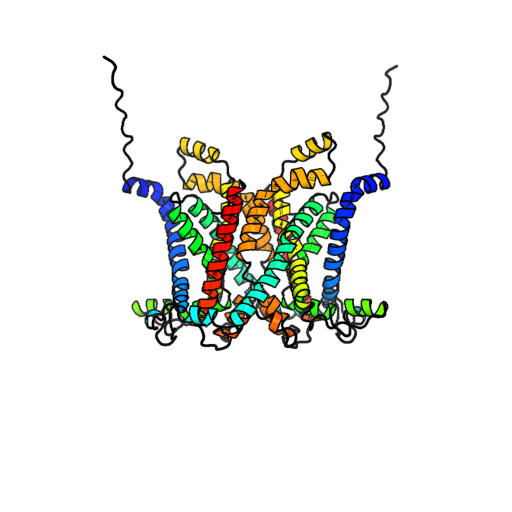ATOM 4605 O O . HIS B 1 259 ? 9.359 -16.828 7.293 1 97.75 259 HIS B O 1
ATOM 4611 N N . LEU B 1 260 ? 9.023 -18.422 5.746 1 97.5 260 LEU B N 1
ATOM 4612 C CA . LEU B 1 260 ? 8.227 -17.516 4.926 1 97.5 260 LEU B CA 1
ATOM 4613 C C . LEU B 1 260 ? 6.773 -17.984 4.859 1 97.5 260 LEU B C 1
ATOM 4615 O O . LEU B 1 260 ? 5.992 -17.484 4.051 1 97.5 260 LEU B O 1
ATOM 4619 N N . GLU B 1 261 ? 6.512 -18.984 5.754 1 96.81 261 GLU B N 1
ATOM 4620 C CA . GLU B 1 261 ? 5.109 -19.328 5.965 1 96.81 261 GLU B CA 1
ATOM 4621 C C . GLU B 1 261 ? 4.406 -18.25 6.805 1 96.81 261 GLU B C 1
ATOM 4623 O O . GLU B 1 261 ? 4.586 -18.203 8.023 1 96.81 261 GLU B O 1
ATOM 4628 N N . VAL B 1 262 ? 3.646 -17.422 6.164 1 97.56 262 VAL B N 1
ATOM 4629 C CA . VAL B 1 262 ? 2.936 -16.328 6.793 1 97.56 262 VAL B CA 1
ATOM 4630 C C . VAL B 1 262 ? 1.447 -16.406 6.465 1 97.56 262 VAL B C 1
ATOM 4632 O O . VAL B 1 262 ? 1.036 -17.219 5.625 1 97.56 262 VAL B O 1
ATOM 4635 N N . PHE B 1 263 ? 0.621 -15.625 7.129 1 96.88 263 PHE B N 1
ATOM 4636 C CA . PHE B 1 263 ? -0.83 -15.688 7 1 96.88 263 PHE B CA 1
ATOM 4637 C C . PHE B 1 263 ? -1.257 -15.43 5.559 1 96.88 263 PHE B C 1
ATOM 4639 O O . PHE B 1 263 ? -2.105 -16.141 5.02 1 96.88 263 PHE B O 1
ATOM 4646 N N . GLU B 1 264 ? -0.663 -14.445 4.914 1 95.69 264 GLU B N 1
ATOM 4647 C CA . GLU B 1 264 ? -1.063 -14.047 3.566 1 95.69 264 GLU B CA 1
ATOM 4648 C C . GLU B 1 264 ? -0.87 -15.195 2.576 1 95.69 264 GLU B C 1
ATOM 4650 O O . GLU B 1 264 ? -1.726 -15.438 1.722 1 95.69 264 GLU B O 1
ATOM 4655 N N . VAL B 1 265 ? 0.244 -15.891 2.715 1 94.69 265 VAL B N 1
ATOM 4656 C CA . VAL B 1 265 ? 0.539 -17 1.809 1 94.69 265 VAL B CA 1
ATOM 4657 C C . VAL B 1 265 ? -0.385 -18.172 2.111 1 94.69 265 VAL B C 1
ATOM 4659 O O . VAL B 1 265 ? -0.909 -18.812 1.195 1 94.69 265 VAL B O 1
ATOM 4662 N N . TYR B 1 266 ? -0.579 -18.438 3.383 1 95.19 266 TYR B N 1
ATOM 4663 C CA . TYR B 1 266 ? -1.465 -19.531 3.777 1 95.19 266 TYR B CA 1
ATOM 4664 C C . TYR B 1 266 ? -2.883 -19.281 3.273 1 95.19 266 TYR B C 1
ATOM 4666 O O . TYR B 1 266 ? -3.512 -20.188 2.715 1 95.19 266 TYR B O 1
ATOM 4674 N N . ILE B 1 267 ? -3.4 -18.109 3.473 1 95.25 267 ILE B N 1
ATOM 4675 C CA . ILE B 1 267 ? -4.754 -17.766 3.041 1 95.25 267 ILE B CA 1
ATOM 4676 C C . ILE B 1 267 ? -4.859 -17.906 1.523 1 95.25 267 ILE B C 1
ATOM 4678 O O . ILE B 1 267 ? -5.832 -18.469 1.012 1 95.25 267 ILE B O 1
ATOM 4682 N N . PHE B 1 268 ? -3.846 -17.453 0.864 1 93.69 268 PHE B N 1
ATOM 4683 C CA . PHE B 1 268 ? -3.838 -17.578 -0.589 1 93.69 268 PHE B CA 1
ATOM 4684 C C . PHE B 1 268 ? -3.877 -19.047 -1.006 1 93.69 268 PHE B C 1
ATOM 4686 O O . PHE B 1 268 ? -4.691 -19.438 -1.844 1 93.69 268 PHE B O 1
ATOM 4693 N N . ASN B 1 269 ? -3.043 -19.875 -0.429 1 93.62 269 ASN B N 1
ATOM 4694 C CA . ASN B 1 269 ? -2.934 -21.281 -0.787 1 93.62 269 ASN B CA 1
ATOM 4695 C C . ASN B 1 269 ? -4.219 -22.047 -0.474 1 93.62 269 ASN B C 1
ATOM 4697 O O . ASN B 1 269 ? -4.43 -23.141 -0.977 1 93.62 269 ASN B O 1
ATOM 4701 N N . ASN B 1 270 ? -5.055 -21.438 0.344 1 91.88 270 ASN B N 1
ATOM 4702 C CA . ASN B 1 270 ? -6.297 -22.078 0.738 1 91.88 270 ASN B CA 1
ATOM 4703 C C . ASN B 1 270 ? -7.516 -21.266 0.329 1 91.88 270 ASN B C 1
ATOM 4705 O O . ASN B 1 270 ? -8.555 -21.297 0.995 1 91.88 270 ASN B O 1
ATOM 4709 N N . SER B 1 271 ? -7.355 -20.469 -0.647 1 87.19 271 SER B N 1
ATOM 4710 C CA . SER B 1 271 ? -8.438 -19.625 -1.134 1 87.19 271 SER B CA 1
ATOM 4711 C C . SER B 1 271 ? -9.156 -20.266 -2.314 1 87.19 271 SER B C 1
ATOM 4713 O O . SER B 1 271 ? -8.758 -21.328 -2.787 1 87.19 271 SER B O 1
ATOM 4715 N N . ILE B 1 272 ? -10.195 -19.672 -2.738 1 80.69 272 ILE B N 1
ATOM 4716 C CA . ILE B 1 272 ? -11.016 -20.172 -3.84 1 80.69 272 ILE B CA 1
ATOM 4717 C C . ILE B 1 272 ? -10.203 -20.188 -5.129 1 80.69 272 ILE B C 1
ATOM 4719 O O . ILE B 1 272 ? -10.43 -21.016 -6.012 1 80.69 272 ILE B O 1
ATOM 4723 N N . ALA B 1 273 ? -9.234 -19.312 -5.199 1 77.06 273 ALA B N 1
ATOM 4724 C CA . ALA B 1 273 ? -8.391 -19.219 -6.391 1 77.06 273 ALA B CA 1
ATOM 4725 C C . ALA B 1 273 ? -7.605 -20.5 -6.617 1 77.06 273 ALA B C 1
ATOM 4727 O O . ALA B 1 273 ? -7.297 -20.859 -7.758 1 77.06 273 ALA B O 1
ATOM 4728 N N . THR B 1 274 ? -7.352 -21.172 -5.586 1 83.69 274 THR B N 1
ATOM 4729 C CA . THR B 1 274 ? -6.574 -22.406 -5.691 1 83.69 274 THR B CA 1
ATOM 4730 C C . THR B 1 274 ? -7.492 -23.625 -5.648 1 83.69 274 THR B C 1
ATOM 4732 O O . THR B 1 274 ? -7.016 -24.766 -5.59 1 83.69 274 THR B O 1
ATOM 4735 N N . GLY B 1 275 ? -8.734 -23.406 -5.551 1 84.56 275 GLY B N 1
ATOM 4736 C CA . GLY B 1 275 ? -9.695 -24.5 -5.562 1 84.56 275 GLY B CA 1
ATOM 4737 C C . GLY B 1 275 ? -10.016 -25.031 -4.18 1 84.56 275 GLY B C 1
ATOM 4738 O O . GLY B 1 275 ? -10.672 -26.062 -4.043 1 84.56 275 GLY B O 1
ATOM 4739 N N . SER B 1 276 ? -9.609 -24.312 -3.213 1 87 276 SER B N 1
ATOM 4740 C CA . SER B 1 276 ? -9.836 -24.766 -1.846 1 87 276 SER B CA 1
ATOM 4741 C C . SER B 1 276 ? -11.273 -24.5 -1.402 1 87 276 SER B C 1
ATOM 4743 O O . SER B 1 276 ? -11.93 -23.594 -1.913 1 87 276 SER B O 1
ATOM 4745 N N . THR B 1 277 ? -11.688 -25.359 -0.396 1 86.81 277 THR B N 1
ATOM 4746 C CA . THR B 1 277 ? -13.039 -25.203 0.129 1 86.81 277 THR B CA 1
ATOM 4747 C C . THR B 1 277 ? -13 -24.75 1.585 1 86.81 277 THR B C 1
ATOM 4749 O O . THR B 1 277 ? -14.023 -24.781 2.275 1 86.81 277 THR B O 1
ATOM 4752 N N . GLN B 1 278 ? -11.867 -24.375 1.998 1 90.81 278 GLN B N 1
ATOM 4753 C CA . GLN B 1 278 ? -11.727 -23.969 3.391 1 90.81 278 GLN B CA 1
ATOM 4754 C C . GLN B 1 278 ? -12.078 -22.5 3.564 1 90.81 278 GLN B C 1
ATOM 4756 O O . GLN B 1 278 ? -11.32 -21.734 4.172 1 90.81 278 GLN B O 1
ATOM 4761 N N . TYR B 1 279 ? -13.242 -22.188 3.119 1 90.31 279 TYR B N 1
ATOM 4762 C CA . TYR B 1 279 ? -13.664 -20.797 3.105 1 90.31 279 TYR B CA 1
ATOM 4763 C C . TYR B 1 279 ? -13.844 -20.266 4.523 1 90.31 279 TYR B C 1
ATOM 4765 O O . TYR B 1 279 ? -13.352 -19.188 4.859 1 90.31 279 TYR B O 1
ATOM 4773 N N . SER B 1 280 ? -14.469 -21.047 5.316 1 94.19 280 SER B N 1
ATOM 4774 C CA . SER B 1 280 ? -14.781 -20.641 6.684 1 94.19 280 SER B CA 1
ATOM 4775 C C . SER B 1 280 ? -13.508 -20.469 7.508 1 94.19 280 SER B C 1
ATOM 4777 O O . SER B 1 280 ? -13.359 -19.453 8.211 1 94.19 280 SER B O 1
ATOM 4779 N N . TYR B 1 281 ? -12.641 -21.344 7.289 1 94.69 281 TYR B N 1
ATOM 4780 C CA . TYR B 1 281 ? -11.406 -21.328 8.055 1 94.69 281 TYR B CA 1
ATOM 4781 C C . TYR B 1 281 ? -10.539 -20.141 7.664 1 94.69 281 TYR B C 1
ATOM 4783 O O . TYR B 1 281 ? -10.031 -19.422 8.523 1 94.69 281 TYR B O 1
ATOM 4791 N N . THR B 1 282 ? -10.359 -19.859 6.371 1 94.06 282 THR B N 1
ATOM 4792 C CA . THR B 1 282 ? -9.555 -18.734 5.91 1 94.06 282 THR B CA 1
ATOM 4793 C C . THR B 1 282 ? -10.195 -17.406 6.301 1 94.06 282 THR B C 1
ATOM 4795 O O . THR B 1 282 ? -9.5 -16.453 6.633 1 94.06 282 THR B O 1
ATOM 4798 N N . THR B 1 283 ? -11.508 -17.375 6.258 1 93.56 283 THR B N 1
ATOM 4799 C CA . THR B 1 283 ? -12.211 -16.172 6.699 1 93.56 283 THR B CA 1
ATOM 4800 C C . THR B 1 283 ? -11.984 -15.938 8.188 1 93.56 283 THR B C 1
ATOM 4802 O O . THR B 1 283 ? -11.812 -14.797 8.625 1 93.56 283 THR B O 1
ATOM 4805 N N . ALA B 1 284 ? -11.961 -16.984 8.953 1 95.12 284 ALA B N 1
ATOM 4806 C CA . ALA B 1 284 ? -11.68 -16.875 10.383 1 95.12 284 ALA B CA 1
ATOM 4807 C C . ALA B 1 284 ? -10.281 -16.297 10.617 1 95.12 284 ALA B C 1
ATOM 4809 O O . ALA B 1 284 ? -10.102 -15.438 11.484 1 95.12 284 ALA B O 1
ATOM 4810 N N . ILE B 1 285 ? -9.328 -16.75 9.867 1 95.81 285 ILE B N 1
ATOM 4811 C CA . ILE B 1 285 ? -7.973 -16.203 9.969 1 95.81 285 ILE B CA 1
ATOM 4812 C C . ILE B 1 285 ? -7.984 -14.719 9.633 1 95.81 285 ILE B C 1
ATOM 4814 O O . ILE B 1 285 ? -7.371 -13.914 10.336 1 95.81 285 ILE B O 1
ATOM 4818 N N . GLY B 1 286 ? -8.672 -14.359 8.555 1 94 286 GLY B N 1
ATOM 4819 C CA . GLY B 1 286 ? -8.797 -12.961 8.18 1 94 286 GLY B CA 1
ATOM 4820 C C . GLY B 1 286 ? -9.414 -12.102 9.266 1 94 286 GLY B C 1
ATOM 4821 O O . GLY B 1 286 ? -8.961 -10.984 9.516 1 94 286 GLY B O 1
ATOM 4822 N N . LEU B 1 287 ? -10.43 -12.617 9.836 1 92.19 287 LEU B N 1
ATOM 4823 C CA . LEU B 1 287 ? -11.094 -11.875 10.898 1 92.19 287 LEU B CA 1
ATOM 4824 C C . LEU B 1 287 ? -10.18 -11.719 12.109 1 92.19 287 LEU B C 1
ATOM 4826 O O . LEU B 1 287 ? -10.148 -10.656 12.734 1 92.19 287 LEU B O 1
ATOM 4830 N N . PHE B 1 288 ? -9.516 -12.75 12.445 1 93.94 288 PHE B N 1
ATOM 4831 C CA . PHE B 1 288 ? -8.516 -12.664 13.508 1 93.94 288 PHE B CA 1
ATOM 4832 C C . PHE B 1 288 ? -7.527 -11.539 13.234 1 93.94 288 PHE B C 1
ATOM 4834 O O . PHE B 1 288 ? -7.289 -10.688 14.094 1 93.94 288 PHE B O 1
ATOM 4841 N N . LYS B 1 289 ? -6.969 -11.555 12.047 1 94.62 289 LYS B N 1
ATOM 4842 C CA . LYS B 1 289 ? -6 -10.531 11.656 1 94.62 289 LYS B CA 1
ATOM 4843 C C . LYS B 1 289 ? -6.613 -9.141 11.742 1 94.62 289 LYS B C 1
ATOM 4845 O O . LYS B 1 289 ? -5.977 -8.203 12.227 1 94.62 289 LYS B O 1
ATOM 4850 N N . SER B 1 290 ? -7.824 -9.016 11.273 1 90.38 290 SER B N 1
ATOM 4851 C CA . SER B 1 290 ? -8.508 -7.727 11.266 1 90.38 290 SER B CA 1
ATOM 4852 C C . SER B 1 290 ? -8.711 -7.195 12.68 1 90.38 290 SER B C 1
ATOM 4854 O O . SER B 1 290 ? -8.484 -6.016 12.945 1 90.38 290 SER B O 1
ATOM 4856 N N . VAL B 1 291 ? -9.094 -8.047 13.547 1 89.75 291 VAL B N 1
ATOM 4857 C CA . VAL B 1 291 ? -9.344 -7.652 14.93 1 89.75 291 VAL B CA 1
ATOM 4858 C C . VAL B 1 291 ? -8.039 -7.215 15.594 1 89.75 291 VAL B C 1
ATOM 4860 O O . VAL B 1 291 ? -7.988 -6.168 16.25 1 89.75 291 VAL B O 1
ATOM 4863 N N . VAL B 1 292 ? -7.012 -7.965 15.383 1 93.44 292 VAL B N 1
ATOM 4864 C CA . VAL B 1 292 ? -5.73 -7.656 16 1 93.44 292 VAL B CA 1
ATOM 4865 C C . VAL B 1 292 ? -5.184 -6.344 15.438 1 93.44 292 VAL B C 1
ATOM 4867 O O . VAL B 1 292 ? -4.746 -5.473 16.188 1 93.44 292 VAL B O 1
ATOM 4870 N N . ASN B 1 293 ? -5.234 -6.191 14.148 1 93.94 293 ASN B N 1
ATOM 4871 C CA . ASN B 1 293 ? -4.723 -4.973 13.523 1 93.94 293 ASN B CA 1
ATOM 4872 C C . ASN B 1 293 ? -5.531 -3.75 13.938 1 93.94 293 ASN B C 1
ATOM 4874 O O . ASN B 1 293 ? -4.969 -2.682 14.188 1 93.94 293 ASN B O 1
ATOM 4878 N N . THR B 1 294 ? -6.82 -3.922 14.008 1 88.44 294 THR B N 1
ATOM 4879 C CA . THR B 1 294 ? -7.656 -2.818 14.469 1 88.44 294 THR B CA 1
ATOM 4880 C C . THR B 1 294 ? -7.316 -2.443 15.906 1 88.44 294 THR B C 1
ATOM 4882 O O . THR B 1 294 ? -7.199 -1.261 16.234 1 88.44 294 THR B O 1
ATOM 4885 N N . ALA B 1 295 ? -7.156 -3.42 16.734 1 90.62 295 ALA B N 1
ATOM 4886 C CA . ALA B 1 295 ? -6.789 -3.186 18.125 1 90.62 295 ALA B CA 1
ATOM 4887 C C . ALA B 1 295 ? -5.465 -2.43 18.219 1 90.62 295 ALA B C 1
ATOM 4889 O O . ALA B 1 295 ? -5.32 -1.525 19.047 1 90.62 295 ALA B O 1
ATOM 4890 N N . LEU B 1 296 ? -4.555 -2.768 17.375 1 94.19 296 LEU B N 1
ATOM 4891 C CA . LEU B 1 296 ? -3.25 -2.111 17.391 1 94.19 296 LEU B CA 1
ATOM 4892 C C . LEU B 1 296 ? -3.367 -0.658 16.938 1 94.19 296 LEU B C 1
ATOM 4894 O O . LEU B 1 296 ? -2.68 0.216 17.469 1 94.19 296 LEU B O 1
ATOM 4898 N N . VAL B 1 297 ? -4.195 -0.418 15.969 1 91.62 297 VAL B N 1
ATOM 4899 C CA . VAL B 1 297 ? -4.449 0.951 15.531 1 91.62 297 VAL B CA 1
ATOM 4900 C C . VAL B 1 297 ? -5.027 1.765 16.688 1 91.62 297 VAL B C 1
ATOM 4902 O O . VAL B 1 297 ? -4.555 2.863 16.969 1 91.62 297 VAL B O 1
ATOM 4905 N N . ILE B 1 298 ? -6.012 1.226 17.406 1 87.94 298 ILE B N 1
ATOM 4906 C CA . ILE B 1 298 ? -6.684 1.908 18.516 1 87.94 298 ILE B CA 1
ATOM 4907 C C . ILE B 1 298 ? -5.695 2.143 19.656 1 87.94 298 ILE B C 1
ATOM 4909 O O . ILE B 1 298 ? -5.645 3.234 20.219 1 87.94 298 ILE B O 1
ATOM 4913 N N . LEU B 1 299 ? -4.934 1.138 19.906 1 93.12 299 LEU B N 1
ATOM 4914 C CA . LEU B 1 299 ? -3.955 1.239 20.984 1 93.12 299 LEU B CA 1
ATOM 4915 C C . LEU B 1 299 ? -2.916 2.312 20.672 1 93.12 299 LEU B C 1
ATOM 4917 O O . LEU B 1 299 ? -2.598 3.141 21.531 1 93.12 299 LEU B O 1
ATOM 4921 N N . THR B 1 300 ? -2.383 2.27 19.484 1 94.44 300 THR B N 1
ATOM 4922 C CA . THR B 1 300 ? -1.383 3.26 19.109 1 94.44 300 THR B CA 1
ATOM 4923 C C . THR B 1 300 ? -1.986 4.66 19.094 1 94.44 300 THR B C 1
ATOM 4925 O O . THR B 1 300 ? -1.34 5.625 19.5 1 94.44 300 THR B O 1
ATOM 4928 N N . ASN B 1 301 ? -3.189 4.766 18.594 1 90.62 301 ASN B N 1
ATOM 4929 C CA . ASN B 1 301 ? -3.895 6.043 18.641 1 90.62 301 ASN B CA 1
ATOM 4930 C C . ASN B 1 301 ? -4.074 6.543 20.062 1 90.62 301 ASN B C 1
ATOM 4932 O O . ASN B 1 301 ? -3.889 7.73 20.344 1 90.62 301 ASN B O 1
ATOM 4936 N N . TRP B 1 302 ? -4.43 5.672 20.938 1 91.06 302 TRP B N 1
ATOM 4937 C CA . TRP B 1 302 ? -4.598 6.016 22.344 1 91.06 302 TRP B CA 1
ATOM 4938 C C . TRP B 1 302 ? -3.291 6.531 22.938 1 91.06 302 TRP B C 1
ATOM 4940 O O . TRP B 1 302 ? -3.277 7.543 23.641 1 91.06 302 TRP B O 1
ATOM 4950 N N . ILE B 1 303 ? -2.232 5.918 22.609 1 93.69 303 ILE B N 1
ATOM 4951 C CA . ILE B 1 303 ? -0.918 6.309 23.109 1 93.69 303 ILE B CA 1
ATOM 4952 C C . ILE B 1 303 ? -0.534 7.676 22.547 1 93.69 303 ILE B C 1
ATOM 4954 O O . ILE B 1 303 ? -0.03 8.539 23.266 1 93.69 303 ILE B O 1
ATOM 4958 N N . THR B 1 304 ? -0.767 7.793 21.281 1 91.62 304 THR B N 1
ATOM 4959 C CA . THR B 1 304 ? -0.442 9.047 20.609 1 91.62 304 THR B CA 1
ATOM 4960 C C . THR B 1 304 ? -1.247 10.195 21.203 1 91.62 304 THR B C 1
ATOM 4962 O O . THR B 1 304 ? -0.708 11.281 21.438 1 91.62 304 THR B O 1
ATOM 4965 N N . ASN B 1 305 ? -2.486 10 21.547 1 87.81 305 ASN B N 1
ATOM 4966 C CA . ASN B 1 305 ? -3.33 11.023 22.156 1 87.81 305 ASN B CA 1
ATOM 4967 C C . ASN B 1 305 ? -2.852 11.383 23.562 1 87.81 305 ASN B C 1
ATOM 4969 O O . ASN B 1 305 ? -2.887 12.547 23.953 1 87.81 305 ASN B O 1
ATOM 4973 N N . ARG B 1 306 ? -2.453 10.508 24.25 1 88.44 306 ARG B N 1
ATOM 4974 C CA . ARG B 1 306 ? -1.975 10.727 25.625 1 88.44 306 ARG B CA 1
ATOM 4975 C C . ARG B 1 306 ? -0.702 11.57 25.625 1 88.44 306 ARG B C 1
ATOM 4977 O O . ARG B 1 306 ? -0.45 12.32 26.562 1 88.44 306 ARG B O 1
ATOM 4984 N N . LYS B 1 307 ? 0.018 11.484 24.562 1 87.44 307 LYS B N 1
ATOM 4985 C CA . LYS B 1 307 ? 1.258 12.242 24.469 1 87.44 307 LYS B CA 1
ATOM 4986 C C . LYS B 1 307 ? 0.994 13.656 23.938 1 87.44 307 LYS B C 1
ATOM 4988 O O . LYS B 1 307 ? 1.926 14.445 23.766 1 87.44 307 LYS B O 1
ATOM 4993 N N . GLY B 1 308 ? -0.267 13.914 23.688 1 82.5 308 GLY B N 1
ATOM 4994 C CA . GLY B 1 308 ? -0.642 15.281 23.375 1 82.5 308 GLY B CA 1
ATOM 4995 C C . GLY B 1 308 ? -0.774 15.523 21.875 1 82.5 308 GLY B C 1
ATOM 4996 O O . GLY B 1 308 ? -0.962 16.672 21.453 1 82.5 308 GLY B O 1
ATOM 4997 N N . TYR B 1 309 ? -0.556 14.383 21.219 1 80.94 309 TYR B N 1
ATOM 4998 C CA . TYR B 1 309 ? -0.739 14.547 19.781 1 80.94 309 TYR B CA 1
ATOM 4999 C C . TYR B 1 309 ? -2.182 14.266 19.375 1 80.94 309 TYR B C 1
ATOM 5001 O O . TYR B 1 309 ? -2.924 13.617 20.125 1 80.94 309 TYR B O 1
ATOM 5009 N N . GLU B 1 310 ? -2.648 14.977 18.391 1 72.31 310 GLU B N 1
ATOM 5010 C CA . GLU B 1 310 ? -4.008 14.711 17.938 1 72.31 310 GLU B CA 1
ATOM 5011 C C . GLU B 1 310 ? -4.086 13.383 17.188 1 72.31 310 GLU B C 1
ATOM 5013 O O . GLU B 1 310 ? -3.398 13.188 16.188 1 72.31 310 GLU B O 1
ATOM 5018 N N . GLY B 1 311 ? -4.734 12.438 17.781 1 68.88 311 GLY B N 1
ATOM 5019 C CA . GLY B 1 311 ? -4.891 11.125 17.188 1 68.88 311 GLY B CA 1
ATOM 5020 C C . GLY B 1 311 ? -5.875 11.117 16.031 1 68.88 311 GLY B C 1
ATOM 5021 O O . GLY B 1 311 ? -6.121 12.156 15.406 1 68.88 311 GLY B O 1
ATOM 5022 N N . VAL B 1 312 ? -6.141 9.867 15.484 1 73.19 312 VAL B N 1
ATOM 5023 C CA . VAL B 1 312 ? -6.949 9.695 14.281 1 73.19 312 VAL B CA 1
ATOM 5024 C C . VAL B 1 312 ? -8.336 9.172 14.664 1 73.19 312 VAL B C 1
ATOM 5026 O O . VAL B 1 312 ? -9.18 8.945 13.789 1 73.19 312 VAL B O 1
ATOM 5029 N N . MET B 1 313 ? -8.438 8.938 15.977 1 69.62 313 MET B N 1
ATOM 5030 C CA . MET B 1 313 ? -9.719 8.438 16.453 1 69.62 313 MET B CA 1
ATOM 5031 C C . MET B 1 313 ? -10.133 9.148 17.734 1 69.62 313 MET B C 1
ATOM 5033 O O . MET B 1 313 ? -9.289 9.609 18.5 1 69.62 313 MET B O 1
#

Foldseek 3Di:
DPPPPPPPPPPPQPPVRVCVVCVVVCVVCVVVVVCCCCVVPPVVLLLQLLQFLDDPVLGSVRTHGRGNVLVVVLVVDPLNVLQQVLLLLLLVLLLVCLCLLVVVLLVLLPDDDPVVSVVVLCVQQVLLPDDLLVLLVVLCQCQPQPRHPVQVVCVVVPHHGDNQLLDLVRPSVSLSVSVCSSPSSVVNVLLNVQQVPFDCVVVVVCVVVVDDSVCCCVPPSCVSCVLVSLAVSLVSLLCSLPDDLSNLVSSDDPSNPSSSNHLSVVLVCQDVVVPHSPSNNNSSSVVVSNVNSVVRSVVSQVVCVVVVHHGPD/DPPPPPPPPPPPQPPVRVCVVCVVVCVVCVVVVVCCCCVVVPVVLLLQLLQFPDDPVLGSVRTHGRGNVLVVVLVVDPLNVLQQVLLLLLLVLLLVCLCLLVVVLLVLLPDDDPVVSVVVLCVQQVLQPDDLLVLLVVLCQCQPQPRHPVQVVCVVVPHHGDNQLLDLVRPSVSLSVSVCSNPSSVVNVLLNVQQVPFDCVLVVVCVVVVDDSVCCCVPPSCVSCVLVSLAVSLVSLLCSLPDDLSNLVSSDDPSNPSSSNHLSVVLVCQDVVVPHSPSNNNSNSVVVSNVNSVVRSVVSQVVCVVVPHHGPD

Radius of gyration: 27.68 Å; Cα contacts (8 Å, |Δi|>4): 781; chains: 2; bounding box: 78×88×76 Å

Solvent-accessible surface area (backbone atoms only — not comparable to full-atom values): 32790 Å² total; per-residue (Å²): 136,83,82,77,78,73,80,72,71,73,72,72,70,50,68,67,53,49,47,58,71,40,34,60,57,45,54,65,37,38,58,50,45,47,46,44,46,50,57,49,44,54,57,48,55,50,54,51,27,23,31,22,61,57,35,78,90,55,23,77,88,61,28,50,79,53,55,59,53,42,51,52,52,45,75,66,34,68,66,47,57,46,19,48,47,33,32,43,51,48,32,50,59,43,56,70,49,60,58,53,17,54,51,49,22,57,53,55,66,67,51,77,54,63,68,59,42,49,53,51,52,52,59,37,35,41,46,51,50,41,48,53,48,52,50,46,46,36,48,48,51,42,41,26,52,88,59,2,55,60,26,50,54,34,42,74,74,69,39,77,63,52,55,47,79,54,28,72,85,41,41,60,56,51,54,40,49,51,51,45,53,28,37,35,39,53,61,12,37,65,49,32,30,49,55,64,68,53,66,62,63,62,55,52,54,38,45,74,73,66,50,49,69,67,53,40,43,64,70,44,50,49,63,70,36,39,61,60,52,49,54,52,45,28,57,51,43,38,41,38,80,50,71,64,44,68,52,45,59,60,64,48,46,88,68,30,35,81,65,54,39,26,62,55,52,52,38,42,69,35,15,58,82,64,68,37,81,43,55,22,48,42,38,27,53,33,49,52,44,19,53,53,20,49,49,37,27,52,50,43,28,52,53,40,36,73,72,70,37,76,35,62,118,136,81,79,76,77,70,78,72,69,74,71,74,70,49,68,67,53,49,46,57,72,40,33,60,57,44,53,65,38,38,58,50,45,46,46,44,44,49,58,50,44,54,58,48,55,51,55,51,28,24,30,22,60,58,36,78,91,55,24,79,89,61,27,49,78,52,54,59,51,42,51,52,53,45,76,68,35,70,64,45,56,46,18,49,48,35,33,43,51,49,32,50,59,42,55,71,48,60,58,51,19,53,50,50,22,56,52,55,67,67,50,76,53,62,69,58,43,50,53,52,50,51,60,37,35,39,46,51,50,42,48,54,48,53,52,47,46,35,48,50,52,42,43,26,51,87,61,2,56,61,24,52,54,34,41,74,74,70,39,76,62,52,56,46,79,56,27,72,85,39,41,60,56,52,54,39,50,52,52,43,53,28,36,35,39,53,62,12,38,64,47,31,30,48,54,65,68,54,66,63,64,61,54,54,54,38,45,74,74,63,50,50,71,68,52,42,43,65,69,44,51,49,64,70,34,38,61,59,52,51,53,53,46,28,58,52,43,38,40,37,81,48,70,66,44,67,51,46,59,59,64,48,46,87,69,29,35,82,65,54,38,25,63,56,53,52,38,42,70,35,15,59,83,65,68,37,81,44,55,20,47,42,38,27,53,34,48,52,44,21,52,52,21,50,50,38,27,53,49,43,28,52,53,41,36,73,72,70,38,75,34,64,119

Secondary structure (DSSP, 8-state):
--------------HHHHHHHTHHHHHHHHHHHHHHHHHHHHHHHHGGGGGEE--TTTHHHHSEE-TTHHHHHHHH-HHHHHHHHHHHHHHHHHHTTTHHHHHHHHHHHH---HHHHHHHHHHHHGGGGS-HHHHHHHHHHHH-TTT-HHHHHHHHTTPPP--GGG-TTTHHHHHHHHHHHHHHHHHHHHHHHHHHTS-HHHHHHHHHTT--HHHHIIIIIHHHTHHHHHHHHHHHHTTTT---HHHHHHH--TTTHHHH--HHHHHHHTSGGGT---HHHHHHHHHHHHHHHHHHHHHHHHHHHHTT-----/--------------HHHHHHHTHHHHHHHHHHHHHHHHHHHHHHHHGGGGGEE--TTTHHHHSEE-TTHHHHHHHH-HHHHHHHHHHHHHHHHHHTTTHHHHHHHHHHHH---HHHHHHHHHHHHGGGGS-HHHHHHHHHHHH-TTT-HHHHHHHHTTPPP--GGG-TTTHHHHHHHHHHHHHHHHHHHHHHHHHHTS-HHHHHHHHHTT--HHHHIIIIIHHHTHHHHHHHHHHHHTTTT---HHHHHHH--TTTHHHH--HHHHHHHTSGGGT---HHHHHHHHHHHHHHHHHHHHHHHHHHHHTT-----

pLDDT: mean 86.81, std 14.7, range [31.7, 98.25]